Protein AF-0000000083175758 (afdb_homodimer)

Solvent-accessible surface area (backbone atoms only — not comparable to full-atom values): 21442 Å² total; per-residue (Å²): 134,81,56,46,30,36,34,34,58,62,64,52,28,46,59,34,32,46,31,41,41,52,43,58,52,41,53,30,12,26,69,44,33,45,52,34,29,75,72,72,74,39,58,76,78,53,22,78,34,24,34,52,71,44,63,42,37,30,21,86,46,72,63,68,42,59,26,91,70,62,53,28,36,43,39,76,37,21,67,89,67,51,71,89,44,42,25,38,37,31,32,16,46,52,66,75,46,57,76,55,66,51,66,69,57,45,54,49,50,61,57,44,60,76,60,30,66,32,41,35,19,10,13,41,12,27,50,40,41,41,70,62,57,72,33,64,76,31,56,31,18,28,23,71,92,44,44,72,57,43,48,68,76,43,60,57,30,48,74,45,100,41,35,48,30,78,43,88,44,36,37,17,7,4,14,31,47,27,22,32,28,43,48,54,58,67,44,61,87,52,42,38,73,70,39,50,52,49,31,30,58,59,29,56,51,72,49,40,49,75,86,65,46,76,100,132,82,57,45,29,35,34,33,57,63,65,52,28,46,58,35,33,46,30,40,40,51,43,58,54,40,54,32,12,28,69,45,33,45,54,31,29,76,73,69,75,40,58,75,77,52,25,78,34,23,33,51,71,43,63,40,37,30,22,86,45,72,61,68,42,58,27,90,70,62,53,28,35,43,39,76,35,22,67,87,67,51,72,89,44,43,24,39,39,31,33,16,47,52,66,74,47,55,75,56,66,50,64,70,57,46,55,48,51,61,56,45,60,77,62,29,64,33,41,35,20,10,13,40,11,27,50,40,41,40,70,61,57,73,34,64,76,30,57,33,19,28,21,71,90,45,45,74,58,42,46,68,76,42,60,58,29,49,74,47,99,43,36,48,30,78,43,87,44,36,36,17,6,4,15,32,47,27,23,32,30,43,47,55,57,67,45,61,87,51,43,39,72,68,40,50,50,50,30,30,58,59,29,55,52,75,47,39,49,74,84,64,47,76,102

Foldseek 3Di:
DAAAEEEEEDAQFDPLLPVLLVLLQVLQALVNQVVCVVVPNHDPVQSVQGGGHDYFYEEQDQDWHAYPVRDIDGGPYYLVGDDQHQEYEFGAHDPVCLVCPDPSNLVSCVVNVVRYQAYEYAANSVSNCQSSPNQQCHEWEHAPVCQVVSCVVRVSYRYDPWQWDDDGRYIYGYHSLSSSLSSVVVCVPVGDPVSVVSSCVVVVHFHADGVRHTD/DAAAEEEEEDAQFDPLLPVLLVLLQLLQALVNQVVCVVVPNHDPVQSVQGGGHDYFYEEQDQDWHAYPVRDTDGGPYYLVGDDQHQEYEFGAHDPVCLVCPDPSNLVSCVVNVVRYQAYEYAANSVSNCQSSVNQQCHEWEHAPVCQVVSCVVRVSYRYDPWQWDDDGRYIYGYHSLSSSLSSVVVCVPNGDPVSVVSSCVVVVHFHADRHRHTD

InterPro domains:
  IPR002818 DJ-1/PfpI [PF01965] (52-180)
  IPR029062 Class I glutamine amidotransferase-like [G3DSA:3.40.50.880] (1-214)
  IPR029062 Class I glutamine amidotransferase-like [SSF52317] (9-203)
  IPR052158 Isonitrile Hydratase and Quaternary Amine Regulator [PTHR43130] (3-202)

Structure (mmCIF, N/CA/C/O backbone):
data_AF-0000000083175758-model_v1
#
loop_
_entity.id
_entity.type
_entity.pdbx_description
1 polymer 'Class I glutamine amidotransferase-like protein'
#
loop_
_atom_site.group_PDB
_atom_site.id
_atom_site.type_symbol
_atom_site.label_atom_id
_atom_site.label_alt_id
_atom_site.label_comp_id
_atom_site.label_asym_id
_atom_site.label_entity_id
_atom_site.label_seq_id
_atom_site.pdbx_PDB_ins_code
_atom_site.Cartn_x
_atom_site.Cartn_y
_atom_site.Cartn_z
_atom_site.occupancy
_atom_site.B_iso_or_equiv
_atom_site.auth_seq_id
_atom_site.auth_comp_id
_atom_site.auth_asym_id
_atom_site.auth_atom_id
_atom_site.pdbx_PDB_model_num
ATOM 1 N N . MET A 1 1 ? 27.594 -3.064 -8.281 1 76.38 1 MET A N 1
ATOM 2 C CA . MET A 1 1 ? 26.656 -4.02 -8.852 1 76.38 1 MET A CA 1
ATOM 3 C C . MET A 1 1 ? 25.453 -3.303 -9.469 1 76.38 1 MET A C 1
ATOM 5 O O . MET A 1 1 ? 25.094 -2.205 -9.039 1 76.38 1 MET A O 1
ATOM 9 N N . ALA A 1 2 ? 24.875 -3.84 -10.562 1 93.19 2 ALA A N 1
ATOM 10 C CA . ALA A 1 2 ? 23.719 -3.246 -11.234 1 93.19 2 ALA A CA 1
ATOM 11 C C . ALA A 1 2 ? 22.484 -3.281 -10.344 1 93.19 2 ALA A C 1
ATOM 13 O O . ALA A 1 2 ? 22.328 -4.191 -9.523 1 93.19 2 ALA A O 1
ATOM 14 N N . PRO A 1 3 ? 21.625 -2.326 -10.375 1 96.88 3 PRO A N 1
ATOM 15 C CA . PRO A 1 3 ? 20.391 -2.324 -9.578 1 96.88 3 PRO A CA 1
ATOM 16 C C . PRO A 1 3 ? 19.516 -3.543 -9.844 1 96.88 3 PRO A C 1
ATOM 18 O O . PRO A 1 3 ? 19.453 -4.027 -10.977 1 96.88 3 PRO A O 1
ATOM 21 N N . PHE A 1 4 ? 18.953 -4.086 -8.789 1 98.12 4 PHE A N 1
ATOM 22 C CA . PHE A 1 4 ? 17.953 -5.137 -8.914 1 98.12 4 PHE A CA 1
ATOM 23 C C . PHE A 1 4 ? 16.734 -4.641 -9.688 1 98.12 4 PHE A C 1
ATOM 25 O O . PHE A 1 4 ? 16.078 -3.68 -9.273 1 98.12 4 PHE A O 1
ATOM 32 N N . GLN A 1 5 ? 16.406 -5.266 -10.828 1 98.56 5 GLN A N 1
ATOM 33 C CA . GLN A 1 5 ? 15.273 -4.887 -11.664 1 98.56 5 GLN A CA 1
ATOM 34 C C . GLN A 1 5 ? 14.023 -5.676 -11.289 1 98.56 5 GLN A C 1
ATOM 36 O O . GLN A 1 5 ? 13.914 -6.859 -11.617 1 98.56 5 GLN A O 1
ATOM 41 N N . LEU A 1 6 ? 13.109 -5.039 -10.602 1 98.75 6 LEU A N 1
ATOM 42 C CA . LEU A 1 6 ? 11.883 -5.711 -10.18 1 98.75 6 LEU A CA 1
ATOM 43 C C . LEU A 1 6 ? 10.711 -5.297 -11.055 1 98.75 6 LEU A C 1
ATOM 45 O O . LEU A 1 6 ? 10.375 -4.113 -11.133 1 98.75 6 LEU A O 1
ATOM 49 N N . GLY A 1 7 ? 10.133 -6.223 -11.734 1 98.81 7 GLY A N 1
ATOM 50 C CA . GLY A 1 7 ? 8.914 -5.98 -12.484 1 98.81 7 GLY A CA 1
ATOM 51 C C . GLY A 1 7 ? 7.656 -6.293 -11.688 1 98.81 7 GLY A C 1
ATOM 52 O O . GLY A 1 7 ? 7.562 -7.34 -11.047 1 98.81 7 GLY A O 1
ATOM 53 N N . ILE A 1 8 ? 6.738 -5.414 -11.703 1 98.94 8 ILE A N 1
ATOM 54 C CA . ILE A 1 8 ? 5.414 -5.59 -11.117 1 98.94 8 ILE A CA 1
ATOM 55 C C . ILE A 1 8 ? 4.371 -5.68 -12.227 1 98.94 8 ILE A C 1
ATOM 57 O O . ILE A 1 8 ? 4.191 -4.738 -13 1 98.94 8 ILE A O 1
ATOM 61 N N . VAL A 1 9 ? 3.701 -6.762 -12.289 1 98.94 9 VAL A N 1
ATOM 62 C CA . VAL A 1 9 ? 2.689 -6.949 -13.328 1 98.94 9 VAL A CA 1
ATOM 63 C C . VAL A 1 9 ? 1.372 -6.32 -12.883 1 98.94 9 VAL A C 1
ATOM 65 O O . VAL A 1 9 ? 0.877 -6.605 -11.789 1 98.94 9 VAL A O 1
ATOM 68 N N . LEU A 1 10 ? 0.827 -5.465 -13.812 1 98.88 10 LEU A N 1
ATOM 69 C CA . LEU A 1 10 ? -0.341 -4.68 -13.422 1 98.88 10 LEU A CA 1
ATOM 70 C C . LEU A 1 10 ? -1.622 -5.316 -13.953 1 98.88 10 LEU A C 1
ATOM 72 O O . LEU A 1 10 ? -1.721 -5.633 -15.141 1 98.88 10 LEU A O 1
ATOM 76 N N . TYR A 1 11 ? -2.559 -5.562 -13.117 1 98.81 11 TYR A N 1
ATOM 77 C CA . TYR A 1 11 ? -3.971 -5.887 -13.281 1 98.81 11 TYR A CA 1
ATOM 78 C C . TYR A 1 11 ? -4.762 -5.523 -12.023 1 98.81 11 TYR A C 1
ATOM 80 O O . TYR A 1 11 ? -4.227 -4.895 -11.109 1 98.81 11 TYR A O 1
ATOM 88 N N . ASP A 1 12 ? -5.996 -5.82 -11.914 1 98.06 12 ASP A N 1
ATOM 89 C CA . ASP A 1 12 ? -6.82 -5.406 -10.781 1 98.06 12 ASP A CA 1
ATOM 90 C C . ASP A 1 12 ? -6.504 -6.234 -9.539 1 98.06 12 ASP A C 1
ATOM 92 O O . ASP A 1 12 ? -7.312 -7.066 -9.117 1 98.06 12 ASP A O 1
ATOM 96 N N . PHE A 1 13 ? -5.285 -5.938 -8.953 1 98.31 13 PHE A N 1
ATOM 97 C CA . PHE A 1 13 ? -4.844 -6.574 -7.719 1 98.31 13 PHE A CA 1
ATOM 98 C C . PHE A 1 13 ? -5.207 -5.723 -6.508 1 98.31 13 PHE A C 1
ATOM 100 O O . PHE A 1 13 ? -5.664 -4.59 -6.652 1 98.31 13 PHE A O 1
ATOM 107 N N . GLN A 1 14 ? -5.156 -6.348 -5.344 1 97.12 14 GLN A N 1
ATOM 108 C CA . GLN A 1 14 ? -5.23 -5.582 -4.105 1 97.12 14 GLN A CA 1
ATOM 109 C C . GLN A 1 14 ? -4.02 -4.668 -3.949 1 97.12 14 GLN A C 1
ATOM 111 O O . GLN A 1 14 ? -2.879 -5.137 -3.947 1 97.12 14 GLN A O 1
ATOM 116 N N . LEU A 1 15 ? -4.215 -3.422 -3.801 1 98.44 15 LEU A N 1
ATOM 117 C CA . LEU A 1 15 ? -3.172 -2.406 -3.887 1 98.44 15 LEU A CA 1
ATOM 118 C C . LEU A 1 15 ? -2.055 -2.691 -2.887 1 98.44 15 LEU A C 1
ATOM 120 O O . LEU A 1 15 ? -0.874 -2.566 -3.217 1 98.44 15 LEU A O 1
ATOM 124 N N . LEU A 1 16 ? -2.412 -3.129 -1.717 1 98.25 16 LEU A N 1
ATOM 125 C CA . LEU A 1 16 ? -1.474 -3.357 -0.624 1 98.25 16 LEU A CA 1
ATOM 126 C C . LEU A 1 16 ? -0.497 -4.477 -0.972 1 98.25 16 LEU A C 1
ATOM 128 O O . LEU A 1 16 ? 0.639 -4.488 -0.491 1 98.25 16 LEU A O 1
ATOM 132 N N . ASP A 1 17 ? -0.905 -5.402 -1.85 1 98.62 17 ASP A N 1
ATOM 133 C CA . ASP A 1 17 ? -0.074 -6.531 -2.256 1 98.62 17 ASP A CA 1
ATOM 134 C C . ASP A 1 17 ? 1.194 -6.055 -2.959 1 98.62 17 ASP A C 1
ATOM 136 O O . ASP A 1 17 ? 2.191 -6.781 -3.014 1 98.62 17 ASP A O 1
ATOM 140 N N . VAL A 1 18 ? 1.136 -4.887 -3.521 1 98.75 18 VAL A N 1
ATOM 141 C CA . VAL A 1 18 ? 2.246 -4.32 -4.281 1 98.75 18 VAL A CA 1
ATOM 142 C C . VAL A 1 18 ? 2.869 -3.164 -3.502 1 98.75 18 VAL A C 1
ATOM 144 O O . VAL A 1 18 ? 4.09 -3.113 -3.322 1 98.75 18 VAL A O 1
ATOM 147 N N . ALA A 1 19 ? 2.029 -2.309 -2.934 1 98.56 19 ALA A N 1
ATOM 148 C CA . ALA A 1 19 ? 2.502 -1.114 -2.238 1 98.56 19 ALA A CA 1
ATOM 149 C C . ALA A 1 19 ? 3.346 -1.485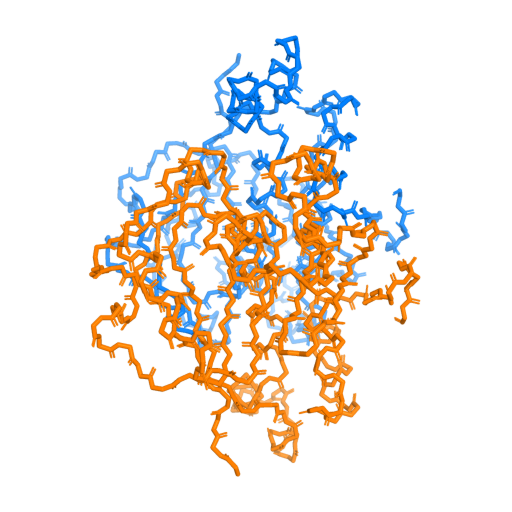 -1.022 1 98.56 19 ALA A C 1
ATOM 151 O O . ALA A 1 19 ? 4.344 -0.827 -0.728 1 98.56 19 ALA A O 1
ATOM 152 N N . GLY A 1 20 ? 2.9 -2.494 -0.263 1 98.19 20 GLY A N 1
ATOM 153 C CA . GLY A 1 20 ? 3.662 -2.953 0.888 1 98.19 20 GLY A CA 1
ATOM 154 C C . GLY A 1 20 ? 5.094 -3.314 0.548 1 98.19 20 GLY A C 1
ATOM 155 O O . GLY A 1 20 ? 6.031 -2.684 1.037 1 98.19 20 GLY A O 1
ATOM 156 N N . PRO A 1 21 ? 5.266 -4.262 -0.33 1 98.25 21 PRO A N 1
ATOM 157 C CA . PRO A 1 21 ? 6.602 -4.664 -0.773 1 98.25 21 PRO A CA 1
ATOM 158 C C . PRO A 1 21 ? 7.398 -3.508 -1.375 1 98.25 21 PRO A C 1
ATOM 160 O O . PRO A 1 21 ? 8.57 -3.324 -1.047 1 98.25 21 PRO A O 1
ATOM 163 N N . VAL A 1 22 ? 6.785 -2.699 -2.217 1 98 22 VAL A N 1
ATOM 164 C CA . VAL A 1 22 ? 7.473 -1.61 -2.902 1 98 22 VAL A CA 1
ATOM 165 C C . VAL A 1 22 ? 8.031 -0.625 -1.879 1 98 22 VAL A C 1
ATOM 167 O O . VAL A 1 22 ? 9.195 -0.221 -1.966 1 98 22 VAL A O 1
ATOM 170 N N . ASP A 1 23 ? 7.262 -0.289 -0.881 1 97.38 23 ASP A N 1
ATOM 171 C CA . ASP A 1 23 ? 7.715 0.726 0.064 1 97.38 23 ASP A CA 1
ATOM 172 C C . ASP A 1 23 ? 8.703 0.137 1.07 1 97.38 23 ASP A C 1
ATOM 174 O O . ASP A 1 23 ? 9.602 0.834 1.548 1 97.38 23 ASP A O 1
ATOM 178 N N . LEU A 1 24 ? 8.492 -1.146 1.382 1 97.31 24 LEU A N 1
ATOM 179 C CA . LEU A 1 24 ? 9.523 -1.801 2.188 1 97.31 24 LEU A CA 1
ATOM 180 C C . LEU A 1 24 ? 10.867 -1.771 1.479 1 97.31 24 LEU A C 1
ATOM 182 O O . LEU A 1 24 ? 11.898 -1.472 2.098 1 97.31 24 LEU A O 1
ATOM 186 N N . LEU A 1 25 ? 10.875 -2.031 0.192 1 97.88 25 LEU A N 1
ATOM 187 C CA . LEU A 1 25 ? 12.086 -2.061 -0.62 1 97.88 25 LEU A CA 1
ATOM 188 C C . LEU A 1 25 ? 12.664 -0.659 -0.778 1 97.88 25 LEU A C 1
ATOM 190 O O . LEU A 1 25 ? 13.875 -0.46 -0.609 1 97.88 25 LEU A O 1
ATOM 194 N N . ILE A 1 26 ? 11.828 0.273 -1.017 1 96.69 26 ILE A N 1
ATOM 195 C CA . ILE A 1 26 ? 12.297 1.626 -1.287 1 96.69 26 ILE A CA 1
ATOM 196 C C . ILE A 1 26 ? 12.828 2.256 0 1 96.69 26 ILE A C 1
ATOM 198 O O . ILE A 1 26 ? 13.789 3.029 -0.027 1 96.69 26 ILE A O 1
ATOM 202 N N . SER A 1 27 ? 12.227 1.998 1.182 1 95.19 27 SER A N 1
ATOM 203 C CA . SER A 1 27 ? 12.602 2.607 2.455 1 95.19 27 SER A CA 1
ATOM 204 C C . SER A 1 27 ? 14.055 2.307 2.807 1 95.19 27 SER A C 1
ATOM 206 O O . SER A 1 27 ? 14.711 3.1 3.486 1 95.19 27 SER A O 1
ATOM 208 N N . GLY A 1 28 ? 14.648 1.258 2.342 1 95.31 28 GLY A N 1
ATOM 209 C CA . GLY A 1 28 ? 16.047 0.897 2.57 1 95.31 28 GLY A CA 1
ATOM 210 C C . GLY A 1 28 ? 16.859 0.873 1.299 1 95.31 28 GLY A C 1
ATOM 211 O O . GLY A 1 28 ? 17.875 0.164 1.22 1 95.31 28 GLY A O 1
ATOM 212 N N . SER A 1 29 ? 16.406 1.605 0.326 1 97.38 29 SER A N 1
ATOM 213 C CA . SER A 1 29 ? 17.094 1.627 -0.963 1 97.38 29 SER A CA 1
ATOM 214 C C . SER A 1 29 ? 18.094 2.764 -1.033 1 97.38 29 SER A C 1
ATOM 216 O O . SER A 1 29 ? 18.031 3.717 -0.253 1 97.38 29 SER A O 1
ATOM 218 N N . LYS A 1 30 ? 19 2.66 -1.965 1 96.69 30 LYS A N 1
ATOM 219 C CA . LYS A 1 30 ? 19.938 3.746 -2.23 1 96.69 30 LYS A CA 1
ATOM 220 C C . LYS A 1 30 ? 19.203 5.02 -2.65 1 96.69 30 LYS A C 1
ATOM 222 O O . LYS A 1 30 ? 19.609 6.121 -2.273 1 96.69 30 LYS A O 1
ATOM 227 N N . THR A 1 31 ? 18.141 4.848 -3.371 1 95.38 31 THR A N 1
ATOM 228 C CA . THR A 1 31 ? 17.359 5.988 -3.832 1 95.38 31 THR A CA 1
ATOM 229 C C . THR A 1 31 ? 16.812 6.777 -2.65 1 95.38 31 THR A C 1
ATOM 231 O O . THR A 1 31 ? 17 7.996 -2.564 1 95.38 31 THR A O 1
ATOM 234 N N . MET A 1 32 ? 16.172 6.117 -1.737 1 95.19 32 MET A N 1
ATOM 235 C CA . MET A 1 32 ? 15.609 6.781 -0.567 1 95.19 32 MET A CA 1
ATOM 236 C C . MET A 1 32 ? 16.703 7.391 0.298 1 95.19 32 MET A C 1
ATOM 238 O O . MET A 1 32 ? 16.609 8.555 0.703 1 95.19 32 MET A O 1
ATOM 242 N N . LEU A 1 33 ? 17.766 6.668 0.536 1 95.88 33 LEU A N 1
ATOM 243 C CA . LEU A 1 33 ? 18.844 7.121 1.403 1 95.88 33 LEU A CA 1
ATOM 244 C C . LEU A 1 33 ? 19.562 8.32 0.793 1 95.88 33 LEU A C 1
ATOM 246 O O . LEU A 1 33 ? 20.016 9.211 1.516 1 95.88 33 LEU A O 1
ATOM 250 N N . ASN A 1 34 ? 19.672 8.305 -0.51 1 95.69 34 ASN A N 1
ATOM 251 C CA . ASN A 1 34 ? 20.25 9.461 -1.191 1 95.69 34 ASN A CA 1
ATOM 252 C C . ASN A 1 34 ? 19.391 10.711 -0.989 1 95.69 34 ASN A C 1
ATOM 254 O O . ASN A 1 34 ? 19.938 11.805 -0.77 1 95.69 34 ASN A O 1
ATOM 258 N N . HIS A 1 35 ? 18.109 10.562 -1.089 1 93.88 35 HIS A N 1
ATOM 259 C CA . HIS A 1 35 ? 17.203 11.68 -0.845 1 93.88 35 HIS A CA 1
ATOM 260 C C . HIS A 1 35 ? 17.297 12.172 0.597 1 93.88 35 HIS A C 1
ATOM 262 O O . HIS A 1 35 ? 17.391 13.375 0.848 1 93.88 35 HIS A O 1
ATOM 268 N N . MET A 1 36 ? 17.328 11.258 1.512 1 92.38 36 MET A N 1
ATOM 269 C CA . MET A 1 36 ? 17.453 11.594 2.928 1 92.38 36 MET A CA 1
ATOM 270 C C . MET A 1 36 ? 18.781 12.297 3.207 1 92.38 36 MET A C 1
ATOM 272 O O . MET A 1 36 ? 18.844 13.219 4.016 1 92.38 36 MET A O 1
ATOM 276 N N . ASN A 1 37 ? 19.797 11.75 2.559 1 94.62 37 ASN A N 1
ATOM 277 C CA . ASN A 1 37 ? 21.109 12.352 2.709 1 94.62 37 ASN A CA 1
ATOM 278 C C . ASN A 1 37 ? 21.141 13.789 2.197 1 94.62 37 ASN A C 1
ATOM 280 O O . ASN A 1 37 ? 21.609 14.695 2.889 1 94.62 37 ASN A O 1
ATOM 284 N N . ARG A 1 38 ? 20.578 13.992 1.052 1 93.56 38 ARG A N 1
ATOM 285 C CA . ARG A 1 38 ? 20.5 15.328 0.458 1 93.56 38 ARG A CA 1
ATOM 286 C C . ARG A 1 38 ? 19.766 16.297 1.368 1 93.56 38 ARG A C 1
ATOM 288 O O . ARG A 1 38 ? 20.109 17.469 1.447 1 93.56 38 ARG A O 1
ATOM 295 N N . ASP A 1 39 ? 18.781 15.766 2.09 1 90.88 39 ASP A N 1
ATOM 296 C CA . ASP A 1 39 ? 17.938 16.594 2.941 1 90.88 39 ASP A CA 1
ATOM 297 C C . ASP A 1 39 ? 18.5 16.672 4.359 1 90.88 39 ASP A C 1
ATOM 299 O O . ASP A 1 39 ? 17.922 17.344 5.223 1 90.88 39 ASP A O 1
ATOM 303 N N . GLY A 1 40 ? 19.609 16.031 4.625 1 90.19 40 GLY A N 1
ATOM 304 C CA . GLY A 1 40 ? 20.312 16.141 5.891 1 90.19 40 GLY A CA 1
ATOM 305 C C . GLY A 1 40 ? 19.844 15.148 6.934 1 90.19 40 GLY A C 1
ATOM 306 O O . GLY A 1 40 ? 20.109 15.312 8.125 1 90.19 40 GLY A O 1
ATOM 307 N N . PHE A 1 41 ? 19.156 14.023 6.48 1 88.5 41 PHE A N 1
ATOM 308 C CA . PHE A 1 41 ? 18.562 13.109 7.441 1 88.5 41 PHE A CA 1
ATOM 309 C C . PHE A 1 41 ? 19.25 11.758 7.414 1 88.5 41 PHE A C 1
ATOM 311 O O . PHE A 1 41 ? 18.875 10.836 8.141 1 88.5 41 PHE A O 1
ATOM 318 N N . ALA A 1 42 ? 20.266 11.555 6.578 1 89.81 42 ALA A N 1
ATOM 319 C CA . ALA A 1 42 ? 21.062 10.328 6.512 1 89.81 42 ALA A CA 1
ATOM 320 C C . ALA A 1 42 ? 22.531 10.633 6.277 1 89.81 42 ALA A C 1
ATOM 322 O O . ALA A 1 42 ? 22.875 11.531 5.496 1 89.81 42 ALA A O 1
ATOM 323 N N . ALA A 1 43 ? 23.453 9.844 6.855 1 92.81 43 ALA A N 1
ATOM 324 C CA . ALA A 1 43 ? 24.891 10.008 6.68 1 92.81 43 ALA A CA 1
ATOM 325 C C . ALA A 1 43 ? 25.344 9.516 5.309 1 92.81 43 ALA A C 1
ATOM 327 O O . ALA A 1 43 ? 24.703 8.633 4.723 1 92.81 43 ALA A O 1
ATOM 328 N N . ASP A 1 44 ? 26.344 10.086 4.863 1 92.06 44 ASP A N 1
ATOM 329 C CA . ASP A 1 44 ? 26.875 9.766 3.543 1 92.06 44 ASP A CA 1
ATOM 330 C C . ASP A 1 44 ? 27.156 8.266 3.416 1 92.06 44 ASP A C 1
ATOM 332 O O . ASP A 1 44 ? 26.844 7.66 2.389 1 92.06 44 ASP A O 1
ATOM 336 N N . ASP A 1 45 ? 27.688 7.754 4.406 1 92.44 45 ASP A N 1
ATOM 337 C CA . ASP A 1 45 ? 28.156 6.371 4.328 1 92.44 45 ASP A CA 1
ATOM 338 C C . ASP A 1 45 ? 26.969 5.395 4.367 1 92.44 45 ASP A C 1
ATOM 340 O O . ASP A 1 45 ? 27.125 4.219 4.039 1 92.44 45 ASP A O 1
ATOM 344 N N . LEU A 1 46 ? 25.828 5.934 4.746 1 94.19 46 LEU A N 1
ATOM 345 C CA . LEU A 1 46 ? 24.641 5.074 4.852 1 94.19 46 LEU A CA 1
ATOM 346 C C . LEU A 1 46 ? 24.062 4.777 3.473 1 94.19 46 LEU A C 1
ATOM 348 O O . LEU A 1 46 ? 23.484 3.715 3.26 1 94.19 46 LEU A O 1
ATOM 352 N N . VAL A 1 47 ? 24.25 5.676 2.553 1 93.62 47 VAL A N 1
ATOM 353 C CA . VAL A 1 47 ? 23.609 5.609 1.24 1 93.62 47 VAL A CA 1
ATOM 354 C C . VAL A 1 47 ? 24.047 4.336 0.52 1 93.62 47 VAL A C 1
ATOM 356 O O . VAL A 1 47 ? 23.203 3.613 -0.031 1 93.62 47 VAL A O 1
ATOM 359 N N . ASP A 1 48 ? 25.297 3.99 0.633 1 94.31 48 ASP A N 1
ATOM 360 C CA . ASP A 1 48 ? 25.828 2.85 -0.105 1 94.31 48 ASP A CA 1
ATOM 361 C C . ASP A 1 48 ? 25.484 1.535 0.592 1 94.31 48 ASP A C 1
ATOM 363 O O . ASP A 1 48 ? 25.734 0.456 0.057 1 94.31 48 ASP A O 1
ATOM 367 N N . GLN A 1 49 ? 24.844 1.672 1.702 1 96.44 49 GLN A N 1
ATOM 368 C CA . GLN A 1 49 ? 24.531 0.482 2.486 1 96.44 49 GLN A CA 1
ATOM 369 C C . GLN A 1 49 ? 23.109 0.007 2.225 1 96.44 49 GLN A C 1
ATOM 371 O O . GLN A 1 49 ? 22.672 -1 2.785 1 96.44 49 GLN A O 1
ATOM 376 N N . GLY A 1 50 ? 22.406 0.713 1.352 1 96.94 50 GLY A N 1
ATOM 377 C CA . GLY A 1 50 ? 21.062 0.32 0.955 1 96.94 50 GLY A CA 1
ATOM 378 C C . GLY A 1 50 ? 21.047 -0.553 -0.285 1 96.94 50 GLY A C 1
ATOM 379 O O . GLY A 1 50 ? 22.062 -0.695 -0.971 1 96.94 50 GLY A O 1
ATOM 380 N N . ILE A 1 51 ? 19.938 -1.127 -0.531 1 97.31 51 ILE A N 1
ATOM 381 C CA . ILE A 1 51 ? 19.766 -1.933 -1.736 1 97.31 51 ILE A CA 1
ATOM 382 C C . ILE A 1 51 ? 19.594 -1.021 -2.947 1 97.31 51 ILE A C 1
ATOM 384 O O . ILE A 1 51 ? 18.953 0.034 -2.848 1 97.31 51 ILE A O 1
ATOM 388 N N . ASP A 1 52 ? 20.172 -1.361 -4.043 1 97.56 52 ASP A N 1
ATOM 389 C CA . ASP A 1 52 ? 19.969 -0.674 -5.316 1 97.56 52 ASP A CA 1
ATOM 390 C C . ASP A 1 52 ? 18.906 -1.365 -6.156 1 97.56 52 ASP A C 1
ATOM 392 O O . ASP A 1 52 ? 19.094 -2.5 -6.602 1 97.56 52 ASP A O 1
ATOM 396 N N . ILE A 1 53 ? 17.75 -0.636 -6.379 1 97.94 53 ILE A N 1
ATOM 397 C CA . ILE A 1 53 ? 16.609 -1.315 -6.988 1 97.94 53 ILE A CA 1
ATOM 398 C C . ILE A 1 53 ? 15.883 -0.359 -7.93 1 97.94 53 ILE A C 1
ATOM 400 O O . ILE A 1 53 ? 15.727 0.825 -7.621 1 97.94 53 ILE A O 1
ATOM 404 N N . ASN A 1 54 ? 15.445 -0.873 -9.07 1 98.06 54 ASN A N 1
ATOM 405 C CA . ASN A 1 54 ? 14.539 -0.214 -10 1 98.06 54 ASN A CA 1
ATOM 406 C C . ASN A 1 54 ? 13.227 -0.981 -10.133 1 98.06 54 ASN A C 1
ATOM 408 O O . ASN A 1 54 ? 13.219 -2.213 -10.164 1 98.06 54 ASN A O 1
ATOM 412 N N . PHE A 1 55 ? 12.211 -0.236 -10.227 1 98.62 55 PHE A N 1
ATOM 413 C CA . PHE A 1 55 ? 10.891 -0.832 -10.375 1 98.62 55 PHE A CA 1
ATOM 414 C C . PHE A 1 55 ? 10.352 -0.618 -11.789 1 98.62 55 PHE A C 1
ATOM 416 O O . PHE A 1 55 ? 10.539 0.453 -12.367 1 98.62 55 PHE A O 1
ATOM 423 N N . HIS A 1 56 ? 9.727 -1.595 -12.312 1 98.81 56 HIS A N 1
ATOM 424 C CA . HIS A 1 56 ? 9.023 -1.535 -13.586 1 98.81 56 HIS A CA 1
ATOM 425 C C . HIS A 1 56 ? 7.57 -1.975 -13.438 1 98.81 56 HIS A C 1
ATOM 427 O O . HIS A 1 56 ? 7.301 -3.09 -12.984 1 98.81 56 HIS A O 1
ATOM 433 N N . TYR A 1 57 ? 6.672 -1.138 -13.742 1 98.88 57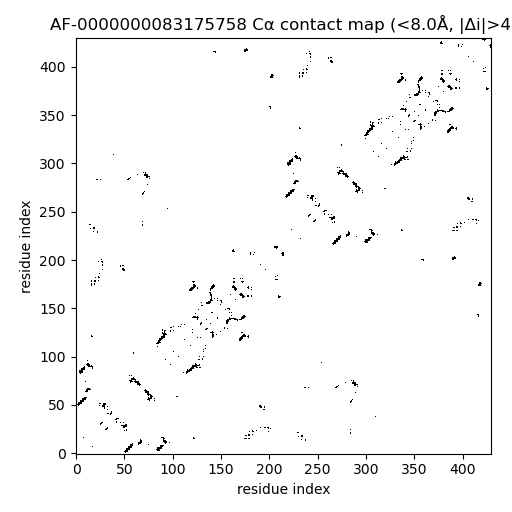 TYR A N 1
ATOM 434 C CA . TYR A 1 57 ? 5.242 -1.426 -13.695 1 98.88 57 TYR A CA 1
ATOM 435 C C . TYR A 1 57 ? 4.715 -1.795 -15.078 1 98.88 57 TYR A C 1
ATOM 437 O O . TYR A 1 57 ? 4.625 -0.94 -15.961 1 98.88 57 TYR A O 1
ATOM 445 N N . ILE A 1 58 ? 4.301 -3.016 -15.211 1 98.94 58 ILE A N 1
ATOM 446 C CA . ILE A 1 58 ? 4.242 -3.621 -16.531 1 98.94 58 ILE A CA 1
ATOM 447 C C . ILE A 1 58 ? 2.803 -4.023 -16.859 1 98.94 58 ILE A C 1
ATOM 449 O O . ILE A 1 58 ? 2.133 -4.656 -16.047 1 98.94 58 ILE A O 1
ATOM 453 N N . ALA A 1 59 ? 2.309 -3.689 -18 1 98.88 59 ALA A N 1
ATOM 454 C CA . ALA A 1 59 ? 0.984 -4.055 -18.484 1 98.88 59 ALA A CA 1
ATOM 455 C C . ALA A 1 59 ? 1.021 -4.359 -19.984 1 98.88 59 ALA A C 1
ATOM 457 O O . ALA A 1 59 ? 2.049 -4.172 -20.641 1 98.88 59 ALA A O 1
ATOM 458 N N . PRO A 1 60 ? -0.046 -5.043 -20.516 1 98.69 60 PRO A N 1
ATOM 459 C CA . PRO A 1 60 ? -0.027 -5.34 -21.953 1 98.69 60 PRO A CA 1
ATOM 460 C C . PRO A 1 60 ? 0.151 -4.09 -22.812 1 98.69 60 PRO A C 1
ATOM 462 O O . PRO A 1 60 ? 0.803 -4.145 -23.859 1 98.69 60 PRO A O 1
ATOM 465 N N . THR A 1 61 ? -0.454 -2.992 -22.391 1 98.5 61 THR A N 1
ATOM 466 C CA . THR A 1 61 ? -0.357 -1.691 -23.047 1 98.5 61 THR A CA 1
ATOM 467 C C . THR A 1 61 ? -0.066 -0.595 -22.016 1 98.5 61 THR A C 1
ATOM 469 O O . THR A 1 61 ? 0.047 -0.867 -20.828 1 98.5 61 THR A O 1
ATOM 472 N N . MET A 1 62 ? 0.017 0.628 -22.531 1 98.31 62 MET A N 1
ATOM 473 C CA . MET A 1 62 ? 0.28 1.761 -21.656 1 98.31 62 MET A CA 1
ATOM 474 C C . MET A 1 62 ? -1.021 2.346 -21.125 1 98.31 62 MET A C 1
ATOM 476 O O . MET A 1 62 ? -1.015 3.389 -20.469 1 98.31 62 MET A O 1
ATOM 480 N N . ASP A 1 63 ? -2.164 1.649 -21.391 1 98.06 63 ASP A N 1
ATOM 481 C CA . ASP A 1 63 ? -3.438 2.098 -20.844 1 98.06 63 ASP A CA 1
ATOM 482 C C . ASP A 1 63 ? -3.441 2.004 -19.328 1 98.06 63 ASP A C 1
ATOM 484 O O . ASP A 1 63 ? -2.873 1.072 -18.75 1 98.06 63 ASP A O 1
ATOM 488 N N . THR A 1 64 ? -4.105 2.918 -18.672 1 98 64 THR A N 1
ATOM 489 C CA . THR A 1 64 ? -4.215 2.924 -17.219 1 98 64 THR A CA 1
ATOM 490 C C . THR A 1 64 ? -4.887 1.646 -16.719 1 98 64 THR A C 1
ATOM 492 O O . THR A 1 64 ? -5.824 1.149 -17.344 1 98 64 THR A O 1
ATOM 495 N N . VAL A 1 65 ? -4.406 1.139 -15.609 1 98.5 65 VAL A N 1
ATOM 496 C CA . VAL A 1 65 ? -4.992 -0.025 -14.953 1 98.5 65 VAL A CA 1
ATOM 497 C C . VAL A 1 65 ? -5.777 0.419 -13.719 1 98.5 65 VAL A C 1
ATOM 499 O O . VAL A 1 65 ? -5.242 1.104 -12.844 1 98.5 65 VAL A O 1
ATOM 502 N N . SER A 1 66 ? -7.051 0.019 -13.656 1 97.88 66 SER A N 1
ATOM 503 C CA . SER A 1 66 ? -7.926 0.417 -12.555 1 97.88 66 SER A CA 1
ATOM 504 C C . SER A 1 66 ? -8.062 -0.699 -11.523 1 97.88 66 SER A C 1
ATOM 506 O O . SER A 1 66 ? -8.281 -1.858 -11.883 1 97.88 66 SER A O 1
ATOM 508 N N . LEU A 1 67 ? -7.934 -0.332 -10.273 1 97.69 67 LEU A N 1
ATOM 509 C CA . LEU A 1 67 ? -8.18 -1.263 -9.18 1 97.69 67 LEU A CA 1
ATOM 510 C C . LEU A 1 67 ? -9.594 -1.087 -8.625 1 97.69 67 LEU A C 1
ATOM 512 O O . LEU A 1 67 ? -10.281 -0.123 -8.961 1 97.69 67 LEU A O 1
ATOM 516 N N . MET A 1 68 ? -10.008 -1.984 -7.785 1 93.81 68 MET A N 1
ATOM 517 C CA . MET A 1 68 ? -11.367 -2.01 -7.242 1 93.81 68 MET A CA 1
ATOM 518 C C . MET A 1 68 ? -11.68 -0.714 -6.504 1 93.81 68 MET A C 1
ATOM 520 O O . MET A 1 68 ? -12.805 -0.215 -6.57 1 93.81 68 MET A O 1
ATOM 524 N N . SER A 1 69 ? -10.695 -0.111 -5.809 1 93.31 69 SER A N 1
ATOM 525 C CA . SER A 1 69 ? -10.891 1.1 -5.02 1 93.31 69 SER A CA 1
ATOM 526 C C . SER A 1 69 ? -11.023 2.328 -5.914 1 93.31 69 SER A C 1
ATOM 528 O O . SER A 1 69 ? -11.258 3.436 -5.426 1 93.31 69 SER A O 1
ATOM 530 N N . GLY A 1 70 ? -10.859 2.168 -7.227 1 96.88 70 GLY A N 1
ATOM 531 C CA . GLY A 1 70 ? -10.805 3.301 -8.133 1 96.88 70 GLY A CA 1
ATOM 532 C C . GLY A 1 70 ? -9.406 3.842 -8.336 1 96.88 70 GLY A C 1
ATOM 533 O O . GLY A 1 70 ? -9.195 4.77 -9.117 1 96.88 70 GLY A O 1
ATOM 534 N N . PHE A 1 71 ? -8.469 3.256 -7.641 1 97.88 71 PHE A N 1
ATOM 535 C CA . PHE A 1 71 ? -7.066 3.617 -7.816 1 97.88 71 PHE A CA 1
ATOM 536 C C . PHE A 1 71 ? -6.59 3.268 -9.219 1 97.88 71 PHE A C 1
ATOM 538 O O . PHE A 1 71 ? -6.754 2.133 -9.672 1 97.88 71 PHE A O 1
ATOM 545 N N . LYS A 1 72 ? -6.039 4.227 -9.938 1 98.56 72 LYS A N 1
ATOM 546 C CA . LYS A 1 72 ? -5.625 4.023 -11.32 1 98.56 72 LYS A CA 1
ATOM 547 C C . LYS A 1 72 ? -4.113 4.168 -11.469 1 98.56 72 LYS A C 1
ATOM 549 O O . LYS A 1 72 ? -3.535 5.172 -11.047 1 98.56 72 LYS A O 1
ATOM 554 N N . ILE A 1 73 ? -3.533 3.201 -12.141 1 98.75 73 ILE A N 1
ATOM 555 C CA . ILE A 1 73 ? -2.08 3.109 -12.25 1 98.75 73 ILE A CA 1
ATOM 556 C C . ILE A 1 73 ? -1.661 3.27 -13.711 1 98.75 73 ILE A C 1
ATOM 558 O O . ILE A 1 73 ? -2.201 2.602 -14.594 1 98.75 73 ILE A O 1
ATOM 562 N N . GLN A 1 74 ? -0.756 4.137 -13.938 1 98.69 74 GLN A N 1
ATOM 563 C CA . GLN A 1 74 ? -0.15 4.258 -15.258 1 98.69 74 GLN A CA 1
ATOM 564 C C . GLN A 1 74 ? 1.084 3.371 -15.383 1 98.69 74 GLN A C 1
ATOM 566 O O . GLN A 1 74 ? 2.053 3.537 -14.641 1 98.69 74 GLN A O 1
ATOM 571 N N . PRO A 1 75 ? 1.043 2.389 -16.344 1 98.75 75 PRO A N 1
ATOM 572 C CA . PRO A 1 75 ? 2.227 1.548 -16.531 1 98.75 75 PRO A CA 1
ATOM 573 C C . PRO A 1 75 ? 3.459 2.35 -16.953 1 98.75 75 PRO A C 1
ATOM 575 O O . PRO A 1 75 ? 3.332 3.439 -17.516 1 98.75 75 PRO A O 1
ATOM 578 N N . THR A 1 76 ? 4.66 1.823 -16.656 1 98.62 76 THR A N 1
ATOM 579 C CA . THR A 1 76 ? 5.895 2.469 -17.094 1 98.62 76 THR A CA 1
ATOM 580 C C . THR A 1 76 ? 6.469 1.779 -18.328 1 98.62 76 THR A C 1
ATOM 582 O O . THR A 1 76 ? 7.355 2.322 -18.984 1 98.62 76 THR A O 1
ATOM 585 N N . THR A 1 77 ? 6.043 0.593 -18.578 1 98.75 77 THR A N 1
ATOM 586 C CA . THR A 1 77 ? 6.449 -0.172 -19.75 1 98.75 77 THR A CA 1
ATOM 587 C C . THR A 1 77 ? 5.398 -1.218 -20.094 1 98.75 77 THR A C 1
ATOM 589 O O . THR A 1 77 ? 4.375 -1.333 -19.422 1 98.75 77 THR A O 1
ATOM 592 N N . THR A 1 78 ? 5.559 -1.906 -21.188 1 98.88 78 THR A N 1
ATOM 593 C CA . THR A 1 78 ? 4.609 -2.904 -21.672 1 98.88 78 THR A CA 1
ATOM 594 C C . THR A 1 78 ? 5.262 -4.285 -21.734 1 98.88 78 THR A C 1
ATOM 596 O O . THR A 1 78 ? 6.469 -4.414 -21.531 1 98.88 78 THR A O 1
ATOM 599 N N . PHE A 1 79 ? 4.438 -5.309 -22 1 98.69 79 PHE A N 1
ATOM 600 C CA . PHE A 1 79 ? 4.961 -6.66 -22.172 1 98.69 79 PHE A CA 1
ATOM 601 C C . PHE A 1 79 ? 5.988 -6.703 -23.297 1 98.69 79 PHE A C 1
ATOM 603 O O . PHE A 1 79 ? 7 -7.402 -23.188 1 98.69 79 PHE A O 1
ATOM 610 N N . ALA A 1 80 ? 5.781 -5.953 -24.328 1 98.31 80 ALA A N 1
ATOM 611 C CA . ALA A 1 80 ? 6.629 -5.961 -25.531 1 98.31 80 ALA A CA 1
ATOM 612 C C . ALA A 1 80 ? 7.941 -5.227 -25.266 1 98.31 80 ALA A C 1
ATOM 614 O O . ALA A 1 80 ? 8.984 -5.598 -25.812 1 98.31 80 ALA A O 1
ATOM 615 N N . GLU A 1 81 ? 7.945 -4.219 -24.406 1 98.5 81 GLU A N 1
ATOM 616 C CA . GLU A 1 81 ? 9.094 -3.332 -24.25 1 98.5 81 GLU A CA 1
ATOM 617 C C . GLU A 1 81 ? 9.773 -3.551 -22.891 1 98.5 81 GLU A C 1
ATOM 619 O O . GLU A 1 81 ? 10.695 -2.816 -22.531 1 98.5 81 GLU A O 1
ATOM 624 N N . CYS A 1 82 ? 9.297 -4.492 -22.188 1 98.06 82 CYS A N 1
ATOM 625 C CA . CYS A 1 82 ? 9.781 -4.773 -20.844 1 98.06 82 CYS A CA 1
ATOM 626 C C . CYS A 1 82 ? 11.281 -5.074 -20.859 1 98.06 82 CYS A C 1
ATOM 628 O O . CYS A 1 82 ? 11.742 -5.906 -21.641 1 98.06 82 CYS A O 1
ATOM 630 N N . PRO A 1 83 ? 12.078 -4.41 -20.047 1 97.94 83 PRO A N 1
ATOM 631 C CA . PRO A 1 83 ? 13.5 -4.746 -19.953 1 97.94 83 PRO A CA 1
ATOM 632 C C . PRO A 1 83 ? 13.75 -6.098 -19.297 1 97.94 83 PRO A C 1
ATOM 634 O O . PRO A 1 83 ? 12.805 -6.766 -18.875 1 97.94 83 PRO A O 1
ATOM 637 N N . LYS A 1 84 ? 15.062 -6.484 -19.328 1 98 84 LYS A N 1
ATOM 638 C CA . LYS A 1 84 ? 15.414 -7.668 -18.547 1 98 84 LYS A CA 1
ATOM 639 C C . LYS A 1 84 ? 15.164 -7.453 -17.062 1 98 84 LYS A C 1
ATOM 641 O O . LYS A 1 84 ? 15.469 -6.391 -16.516 1 98 84 LYS A O 1
ATOM 646 N N . LEU A 1 85 ? 14.586 -8.422 -16.438 1 98.62 85 LEU A N 1
ATOM 647 C CA . LEU A 1 85 ? 14.227 -8.336 -15.031 1 98.62 85 LEU A CA 1
ATOM 648 C C . LEU A 1 85 ? 15.039 -9.336 -14.211 1 98.62 85 LEU A C 1
ATOM 650 O O . LEU A 1 85 ? 15.477 -10.367 -14.727 1 98.62 85 LEU A O 1
ATOM 654 N N . ASP A 1 86 ? 15.242 -8.938 -12.938 1 98.69 86 ASP A N 1
ATOM 655 C CA . ASP A 1 86 ? 15.828 -9.859 -11.977 1 98.69 86 ASP A CA 1
ATOM 656 C C . ASP A 1 86 ? 14.742 -10.578 -11.172 1 98.69 86 ASP A C 1
ATOM 658 O O . ASP A 1 86 ? 14.938 -11.703 -10.719 1 98.69 86 ASP A O 1
ATOM 662 N N . GLY A 1 87 ? 13.617 -9.938 -10.984 1 98.75 87 GLY A N 1
ATOM 663 C CA . GLY A 1 87 ? 12.477 -10.492 -10.273 1 98.75 87 GLY A CA 1
ATOM 664 C C . GLY A 1 87 ? 11.141 -9.961 -10.781 1 98.75 87 GLY A C 1
ATOM 665 O O . GLY A 1 87 ? 11.094 -8.914 -11.43 1 98.75 87 GLY A O 1
ATOM 666 N N . ILE A 1 88 ? 10.078 -10.656 -10.508 1 98.81 88 ILE A N 1
ATOM 667 C CA . ILE A 1 88 ? 8.719 -10.25 -10.828 1 98.81 88 ILE A CA 1
ATOM 668 C C . ILE A 1 88 ? 7.82 -10.43 -9.609 1 98.81 88 ILE A C 1
ATOM 670 O O . ILE A 1 88 ? 8.031 -11.344 -8.805 1 98.81 88 ILE A O 1
ATOM 674 N N . LEU A 1 89 ? 6.918 -9.547 -9.43 1 98.94 89 LEU A N 1
ATOM 675 C CA . LEU A 1 89 ? 5.922 -9.625 -8.367 1 98.94 89 LEU A CA 1
ATOM 676 C C . LEU A 1 89 ? 4.512 -9.633 -8.945 1 98.94 89 LEU A C 1
ATOM 678 O O . LEU A 1 89 ? 4.156 -8.773 -9.758 1 98.94 89 LEU A O 1
ATOM 682 N N . LEU A 1 90 ? 3.75 -10.633 -8.539 1 98.94 90 LEU A N 1
ATOM 683 C CA . LEU A 1 90 ? 2.322 -10.695 -8.82 1 98.94 90 LEU A CA 1
ATOM 684 C C . LEU A 1 90 ? 1.502 -10.391 -7.574 1 98.94 90 LEU A C 1
ATOM 686 O O . LEU A 1 90 ? 1.56 -11.125 -6.59 1 98.94 90 LEU A O 1
ATOM 690 N N . GLY A 1 91 ? 0.703 -9.281 -7.605 1 98.88 91 GLY A N 1
ATOM 691 C CA . GLY A 1 91 ? -0.292 -9.039 -6.574 1 98.88 91 GLY A CA 1
ATOM 692 C C . GLY A 1 91 ? -1.555 -9.859 -6.754 1 98.88 91 GLY A C 1
ATOM 693 O O . GLY A 1 91 ? -1.73 -10.516 -7.785 1 98.88 91 GLY A O 1
ATOM 694 N N . GLY A 1 92 ? -2.432 -9.828 -5.789 1 98.69 92 GLY A N 1
ATOM 695 C CA . GLY A 1 92 ? -3.584 -10.719 -5.805 1 98.69 92 GLY A CA 1
ATOM 696 C C . GLY A 1 92 ? -4.84 -10.055 -6.336 1 98.69 92 GLY A C 1
ATOM 697 O O . GLY A 1 92 ? -5.312 -9.07 -5.77 1 98.69 92 GLY A O 1
ATOM 698 N N . PRO A 1 93 ? -5.371 -10.578 -7.461 1 98.12 93 PRO A N 1
ATOM 699 C CA . PRO A 1 93 ? -6.652 -10.102 -7.992 1 98.12 93 PRO A CA 1
ATOM 700 C C . PRO A 1 93 ? -7.844 -10.891 -7.453 1 98.12 93 PRO A C 1
ATOM 702 O O . PRO A 1 93 ? -7.688 -11.703 -6.539 1 98.12 93 PRO A O 1
ATOM 705 N N . GLY A 1 94 ? -9.055 -10.578 -7.977 1 96.44 94 GLY A N 1
ATOM 706 C CA . GLY A 1 94 ? -10.242 -11.375 -7.711 1 96.44 94 GLY A CA 1
ATOM 707 C C . GLY A 1 94 ? -10.438 -12.5 -8.711 1 96.44 94 GLY A C 1
ATOM 708 O O . GLY A 1 94 ? -9.68 -12.633 -9.672 1 96.44 94 GLY A O 1
ATOM 709 N N . PRO A 1 95 ? -11.445 -13.305 -8.477 1 96.56 95 PRO A N 1
ATOM 710 C CA . PRO A 1 95 ? -11.711 -14.484 -9.297 1 96.56 95 PRO A CA 1
ATOM 711 C C . PRO A 1 95 ? -11.953 -14.141 -10.766 1 96.56 95 PRO A C 1
ATOM 713 O O . PRO A 1 95 ? -11.633 -14.93 -11.656 1 96.56 95 PRO A O 1
ATOM 716 N N . ASP A 1 96 ? -12.484 -12.945 -11.008 1 95.5 96 ASP A N 1
ATOM 717 C CA . ASP A 1 96 ? -12.727 -12.539 -12.391 1 95.5 96 ASP A CA 1
ATOM 718 C C . ASP A 1 96 ? -11.445 -12.578 -13.211 1 95.5 96 ASP A C 1
ATOM 720 O O . ASP A 1 96 ? -11.453 -12.992 -14.375 1 95.5 96 ASP A O 1
ATOM 724 N N . PHE A 1 97 ? -10.391 -12.211 -12.617 1 97.75 97 PHE A N 1
ATOM 725 C CA . PHE A 1 97 ? -9.125 -12.195 -13.336 1 97.75 97 PHE A CA 1
ATOM 726 C C . PHE A 1 97 ? -8.508 -13.594 -13.375 1 97.75 97 PHE A C 1
ATOM 728 O O . PHE A 1 97 ? -8.172 -14.102 -14.445 1 97.75 97 PHE A O 1
ATOM 735 N N . TRP A 1 98 ? -8.398 -14.289 -12.164 1 97.81 98 TRP A N 1
ATOM 736 C CA . TRP A 1 98 ? -7.625 -15.531 -12.164 1 97.81 98 TRP A CA 1
ATOM 737 C C . TRP A 1 98 ? -8.383 -16.641 -12.875 1 97.81 98 TRP A C 1
ATOM 739 O O . TRP A 1 98 ? -7.801 -17.672 -13.234 1 97.81 98 TRP A O 1
ATOM 749 N N . ASN A 1 99 ? -9.688 -16.5 -13.117 1 97.06 99 ASN A N 1
ATOM 750 C CA . ASN A 1 99 ? -10.43 -17.484 -13.891 1 97.06 99 ASN A CA 1
ATOM 751 C C . ASN A 1 99 ? -10.391 -17.188 -15.383 1 97.06 99 ASN A C 1
ATOM 753 O O . ASN A 1 99 ? -10.758 -18.031 -16.203 1 97.06 99 ASN A O 1
ATOM 757 N N . ASN A 1 100 ? -9.977 -15.961 -15.758 1 98.12 100 ASN A N 1
ATOM 758 C CA . ASN A 1 100 ? -9.953 -15.516 -17.141 1 98.12 100 ASN A CA 1
ATOM 759 C C . ASN A 1 100 ? -8.648 -14.797 -17.484 1 98.12 100 ASN A C 1
ATOM 761 O O . ASN A 1 100 ? -8.672 -13.719 -18.078 1 98.12 100 ASN A O 1
ATOM 765 N N . ILE A 1 101 ? -7.57 -15.391 -17.141 1 98.62 101 ILE A N 1
ATOM 766 C CA . ILE A 1 101 ? -6.281 -14.766 -17.406 1 98.62 101 ILE A CA 1
ATOM 767 C C . ILE A 1 101 ? -6.09 -14.617 -18.922 1 98.62 101 ILE A C 1
ATOM 769 O O . ILE A 1 101 ? -6.07 -15.609 -19.641 1 98.62 101 ILE A O 1
ATOM 773 N N . PRO A 1 102 ? -5.926 -13.414 -19.375 1 98.62 102 PRO A N 1
ATOM 774 C CA . PRO A 1 102 ? -5.711 -13.242 -20.812 1 98.62 102 PRO A CA 1
ATOM 775 C C . PRO A 1 102 ? -4.449 -13.938 -21.312 1 98.62 102 PRO A C 1
ATOM 777 O O . PRO A 1 102 ? -3.453 -14.016 -20.594 1 98.62 102 PRO A O 1
ATOM 780 N N . ASP A 1 103 ? -4.426 -14.336 -22.547 1 98.31 103 ASP A N 1
ATOM 781 C CA . ASP A 1 103 ? -3.297 -15.039 -23.156 1 98.31 103 ASP A CA 1
ATOM 782 C C . ASP A 1 103 ? -2.033 -14.18 -23.109 1 98.31 103 ASP A C 1
ATOM 784 O O . ASP A 1 103 ? -0.93 -14.703 -22.938 1 98.31 103 ASP A O 1
ATOM 788 N N . SER A 1 104 ? -2.217 -12.914 -23.266 1 98.5 104 SER A N 1
ATOM 789 C CA . SER A 1 104 ? -1.062 -12.023 -23.25 1 98.5 104 SER A CA 1
ATOM 790 C C . SER A 1 104 ? -0.326 -12.102 -21.922 1 98.5 104 SER A C 1
ATOM 792 O O . SER A 1 104 ? 0.906 -12.109 -21.875 1 98.5 104 SER A O 1
ATOM 794 N N . TYR A 1 105 ? -1.1 -12.164 -20.828 1 98.75 105 TYR A N 1
ATOM 795 C CA . TYR A 1 105 ? -0.495 -12.297 -19.5 1 98.75 105 TYR A CA 1
ATOM 796 C C . TYR A 1 105 ? 0.193 -13.648 -19.344 1 98.75 105 TYR A C 1
ATOM 798 O O . TYR A 1 105 ? 1.321 -13.727 -18.859 1 98.75 105 TYR A O 1
ATOM 806 N N . ARG A 1 106 ? -0.473 -14.727 -19.766 1 98.44 106 ARG A N 1
ATOM 807 C CA . ARG A 1 106 ? 0.1 -16.062 -19.672 1 98.44 106 ARG A CA 1
ATOM 808 C C . ARG A 1 106 ? 1.43 -16.156 -20.406 1 98.44 106 ARG A C 1
ATOM 810 O O . ARG A 1 106 ? 2.42 -16.641 -19.859 1 98.44 106 ARG A O 1
ATOM 817 N N . GLU A 1 107 ? 1.397 -15.664 -21.625 1 98.31 107 GLU A N 1
ATOM 818 C CA . GLU A 1 107 ? 2.596 -15.711 -22.453 1 98.31 107 GLU A CA 1
ATOM 819 C C . GLU A 1 107 ? 3.73 -14.898 -21.844 1 98.31 107 GLU A C 1
ATOM 821 O O . GLU A 1 107 ? 4.875 -15.352 -21.812 1 98.31 107 GLU A O 1
ATOM 826 N N . PHE A 1 108 ? 3.396 -13.727 -21.391 1 98.75 108 PHE A N 1
ATOM 827 C CA . PHE A 1 108 ? 4.395 -12.859 -20.781 1 98.75 108 PHE A CA 1
ATOM 828 C C . PHE A 1 108 ? 5.02 -13.531 -19.562 1 98.75 108 PHE A C 1
ATOM 830 O O . PHE A 1 108 ? 6.242 -13.547 -19.406 1 98.75 108 PHE A O 1
ATOM 837 N N . LEU A 1 109 ? 4.176 -14.086 -18.672 1 98.75 109 LEU A N 1
ATOM 838 C CA . LEU A 1 109 ? 4.652 -14.711 -17.438 1 98.75 109 LEU A CA 1
ATOM 839 C C . LEU A 1 109 ? 5.531 -15.914 -17.75 1 98.75 109 LEU A C 1
ATOM 841 O O . LEU A 1 109 ? 6.555 -16.125 -17.094 1 98.75 109 LEU A O 1
ATOM 845 N N . HIS A 1 110 ? 5.188 -16.703 -18.734 1 98.31 110 HIS A N 1
ATOM 846 C CA . HIS A 1 110 ? 5.984 -17.875 -19.109 1 98.31 110 HIS A CA 1
ATOM 847 C C . HIS A 1 110 ? 7.34 -17.453 -19.672 1 98.31 110 HIS A C 1
ATOM 849 O O . HIS A 1 110 ? 8.344 -18.125 -19.438 1 98.31 110 HIS A O 1
ATOM 855 N N . ARG A 1 111 ? 7.344 -16.406 -20.391 1 97.69 111 ARG A N 1
ATOM 856 C CA . ARG A 1 111 ? 8.609 -15.898 -20.906 1 97.69 111 ARG A CA 1
ATOM 857 C C . ARG A 1 111 ? 9.5 -15.383 -19.797 1 97.69 111 ARG A C 1
ATOM 859 O O . ARG A 1 111 ? 10.688 -15.695 -19.734 1 97.69 111 ARG A O 1
ATOM 866 N N . LYS A 1 112 ? 8.922 -14.68 -18.891 1 97.25 112 LYS A N 1
ATOM 867 C CA . LYS A 1 112 ? 9.695 -13.977 -17.875 1 97.25 112 LYS A CA 1
ATOM 868 C C . LYS A 1 112 ? 10.141 -14.93 -16.766 1 97.25 112 LYS A C 1
ATOM 870 O O . LYS A 1 112 ? 11.203 -14.734 -16.172 1 97.25 112 LYS A O 1
ATOM 875 N N . VAL A 1 113 ? 9.336 -15.945 -16.547 1 97.38 113 VAL A N 1
ATOM 876 C CA . VAL A 1 113 ? 9.664 -16.875 -15.469 1 97.38 113 VAL A CA 1
ATOM 877 C C . VAL A 1 113 ? 11.031 -17.5 -15.719 1 97.38 113 VAL A C 1
ATOM 879 O O . VAL A 1 113 ? 11.773 -17.781 -14.773 1 97.38 113 VAL A O 1
ATOM 882 N N . ASP A 1 114 ? 11.438 -17.672 -16.938 1 95.19 114 ASP A N 1
ATOM 883 C CA . ASP A 1 114 ? 12.703 -18.281 -17.281 1 95.19 114 ASP A CA 1
ATOM 884 C C . ASP A 1 114 ? 13.859 -17.297 -17.141 1 95.19 114 ASP A C 1
ATOM 886 O O . ASP A 1 114 ? 15.016 -17.688 -17.016 1 95.19 114 ASP A O 1
ATOM 890 N N . GLU A 1 115 ? 13.516 -16.094 -17.125 1 95.19 115 GLU A N 1
ATOM 891 C CA . GLU A 1 115 ? 14.508 -15.016 -17.141 1 95.19 115 GLU A CA 1
ATOM 892 C C . GLU A 1 115 ? 14.867 -14.578 -15.719 1 95.19 115 GLU A C 1
ATOM 894 O O . GLU A 1 115 ? 16.016 -14.234 -15.438 1 95.19 115 GLU A O 1
ATOM 899 N N . VAL A 1 116 ? 13.961 -14.641 -14.852 1 98.5 116 VAL A N 1
ATOM 900 C CA . VAL A 1 116 ? 14.133 -13.969 -13.57 1 98.5 116 VAL A CA 1
ATOM 901 C C . VAL A 1 116 ? 14.742 -14.93 -12.555 1 98.5 116 VAL A C 1
ATOM 903 O O . VAL A 1 116 ? 14.523 -16.141 -12.633 1 98.5 116 VAL A O 1
ATOM 906 N N . ASP A 1 117 ? 15.461 -14.375 -11.633 1 98.5 117 ASP A N 1
ATOM 907 C CA . ASP A 1 117 ? 16.031 -15.133 -10.516 1 98.5 117 ASP A CA 1
ATOM 908 C C . ASP A 1 117 ? 15 -15.305 -9.398 1 98.5 117 ASP A C 1
ATOM 910 O O . ASP A 1 117 ? 15.094 -16.25 -8.602 1 98.5 117 ASP A O 1
ATOM 914 N N . TYR A 1 118 ? 14.047 -14.367 -9.312 1 98.81 118 TYR A N 1
ATOM 915 C CA . TYR A 1 118 ? 13.023 -14.391 -8.266 1 98.81 118 TYR A CA 1
ATOM 916 C C . TYR A 1 118 ? 11.633 -14.172 -8.852 1 98.81 118 TYR A C 1
ATOM 918 O O . TYR A 1 118 ? 11.43 -13.25 -9.648 1 98.81 118 TYR A O 1
ATOM 926 N N . PHE A 1 119 ? 10.766 -15.008 -8.508 1 98.88 119 PHE A N 1
ATOM 927 C CA . PHE A 1 119 ? 9.352 -14.906 -8.852 1 98.88 119 PHE A CA 1
ATOM 928 C C . PHE A 1 119 ? 8.492 -14.82 -7.602 1 98.88 119 PHE A C 1
ATOM 930 O O . PHE A 1 119 ? 8.258 -15.828 -6.926 1 98.88 119 PHE A O 1
ATOM 937 N N . PHE A 1 120 ? 8.008 -13.617 -7.305 1 98.94 120 PHE A N 1
ATOM 938 C CA . PHE A 1 120 ? 7.277 -13.352 -6.07 1 98.94 120 PHE A CA 1
ATOM 939 C C . PHE A 1 120 ? 5.777 -13.312 -6.328 1 98.94 120 PHE A C 1
ATOM 941 O O . PHE A 1 120 ? 5.332 -12.781 -7.352 1 98.94 120 PHE A O 1
ATOM 948 N N . THR A 1 121 ? 5.012 -13.828 -5.43 1 98.94 121 THR A N 1
ATOM 949 C CA . THR A 1 121 ? 3.568 -13.617 -5.398 1 98.94 121 THR A CA 1
ATOM 950 C C . THR A 1 121 ? 3.113 -13.203 -4.004 1 98.94 121 THR A C 1
ATOM 952 O O . THR A 1 121 ? 3.721 -13.594 -3.006 1 98.94 121 THR A O 1
ATOM 955 N N . THR A 1 122 ? 2.162 -12.391 -3.93 1 98.81 122 THR A N 1
ATOM 956 C CA . THR A 1 122 ? 1.489 -12 -2.695 1 98.81 122 THR A CA 1
ATOM 957 C C . THR A 1 122 ? -0.014 -12.234 -2.799 1 98.81 122 THR A C 1
ATOM 959 O O . THR A 1 122 ? -0.621 -11.969 -3.838 1 98.81 122 THR A O 1
ATOM 962 N N . CYS A 1 123 ? -0.619 -12.758 -1.688 1 98.69 123 CYS A N 1
ATOM 963 C CA . CYS A 1 123 ? -2.064 -12.953 -1.669 1 98.69 123 CYS A CA 1
ATOM 964 C C . CYS A 1 123 ? -2.512 -13.828 -2.832 1 98.69 123 CYS A C 1
ATOM 966 O O . CYS A 1 123 ? -1.963 -14.914 -3.045 1 98.69 123 CYS A O 1
ATOM 968 N N . THR A 1 124 ? -3.516 -13.492 -3.58 1 98.75 124 THR A N 1
ATOM 969 C CA . THR A 1 124 ? -4.047 -14.367 -4.617 1 98.75 124 THR A CA 1
ATOM 970 C C . THR A 1 124 ? -3.215 -14.266 -5.891 1 98.75 124 THR A C 1
ATOM 972 O O . THR A 1 124 ? -3.564 -14.852 -6.918 1 98.75 124 THR A O 1
ATOM 975 N N . GLY A 1 125 ? -2.1 -13.508 -5.801 1 98.88 125 GLY A N 1
ATOM 976 C CA . GLY A 1 125 ? -1.122 -13.609 -6.875 1 98.88 125 GLY A CA 1
ATOM 977 C C . GLY A 1 125 ? -0.607 -15.023 -7.082 1 98.88 125 GLY A C 1
ATOM 978 O O . GLY A 1 125 ? -0.243 -15.398 -8.195 1 98.88 125 GLY A O 1
ATOM 979 N N . GLY A 1 126 ? -0.566 -15.75 -5.988 1 98.94 126 GLY A N 1
ATOM 980 C CA . GLY A 1 126 ? -0.206 -17.156 -6.09 1 98.94 126 GLY A CA 1
ATOM 981 C C . GLY A 1 126 ? -1.173 -17.969 -6.938 1 98.94 126 GLY A C 1
ATOM 982 O O . GLY A 1 126 ? -0.769 -18.906 -7.629 1 98.94 126 GLY A O 1
ATOM 983 N N . ILE A 1 127 ? -2.447 -17.609 -6.875 1 98.88 127 ILE A N 1
ATOM 984 C CA . ILE A 1 127 ? -3.457 -18.297 -7.684 1 98.88 127 ILE A CA 1
ATOM 985 C C . ILE A 1 127 ? -3.225 -17.984 -9.164 1 98.88 127 ILE A C 1
ATOM 987 O O . ILE A 1 127 ? -3.334 -18.875 -10.008 1 98.88 127 ILE A O 1
ATOM 991 N N . VAL A 1 128 ? -2.861 -16.734 -9.477 1 98.94 128 VAL A N 1
ATOM 992 C CA . VAL A 1 128 ? -2.555 -16.344 -10.852 1 98.94 128 VAL A CA 1
ATOM 993 C C . VAL A 1 128 ? -1.399 -17.203 -11.375 1 98.94 128 VAL A C 1
ATOM 995 O O . VAL A 1 128 ? -1.49 -17.781 -12.461 1 98.94 128 VAL A O 1
ATOM 998 N N . ALA A 1 129 ? -0.334 -17.328 -10.602 1 98.88 129 ALA A N 1
ATOM 999 C CA . ALA A 1 129 ? 0.833 -18.109 -11.016 1 98.88 129 ALA A CA 1
ATOM 1000 C C . ALA A 1 129 ? 0.466 -19.562 -11.234 1 98.88 129 ALA A C 1
ATOM 1002 O O . ALA A 1 129 ? 0.904 -20.188 -12.211 1 98.88 129 ALA A O 1
ATOM 1003 N N . ALA A 1 130 ? -0.341 -20.109 -10.328 1 98.88 130 ALA A N 1
ATOM 1004 C CA . ALA A 1 130 ? -0.741 -21.5 -10.414 1 98.88 130 ALA A CA 1
ATOM 1005 C C . ALA A 1 130 ? -1.606 -21.75 -11.648 1 98.88 130 ALA A C 1
ATOM 1007 O O . ALA A 1 130 ? -1.353 -22.672 -12.422 1 98.88 130 ALA A O 1
ATOM 1008 N N . LYS A 1 131 ? -2.592 -20.891 -11.828 1 98.62 131 LYS A N 1
ATOM 1009 C CA . LYS A 1 131 ? -3.516 -21.062 -12.945 1 98.62 131 LYS A CA 1
ATOM 1010 C C . LYS A 1 131 ? -2.818 -20.812 -14.281 1 98.62 131 LYS A C 1
ATOM 1012 O O . LYS A 1 131 ? -3.234 -21.328 -15.32 1 98.62 131 LYS A O 1
ATOM 1017 N N . ALA A 1 132 ? -1.785 -20.016 -14.234 1 98.5 132 ALA A N 1
ATOM 1018 C CA . ALA A 1 132 ? -0.969 -19.812 -15.43 1 98.5 132 ALA A CA 1
ATOM 1019 C C . ALA A 1 132 ? -0.063 -21.016 -15.695 1 98.5 132 ALA A C 1
ATOM 1021 O O . ALA A 1 132 ? 0.637 -21.062 -16.703 1 98.5 132 ALA A O 1
ATOM 1022 N N . GLY A 1 133 ? 0 -21.969 -14.742 1 98.12 133 GLY A N 1
ATOM 1023 C CA . GLY A 1 133 ? 0.746 -23.188 -14.938 1 98.12 133 GLY A CA 1
ATOM 1024 C C . GLY A 1 133 ? 2.176 -23.109 -14.445 1 98.12 133 GLY A C 1
ATOM 1025 O O . GLY A 1 133 ? 2.98 -24.016 -14.703 1 98.12 133 GLY A O 1
ATOM 1026 N N . LEU A 1 134 ? 2.494 -22.125 -13.695 1 98.75 134 LEU A N 1
ATOM 1027 C CA . LEU A 1 134 ? 3.891 -21.844 -13.375 1 98.75 134 LEU A CA 1
ATOM 1028 C C . LEU A 1 134 ? 4.297 -22.562 -12.086 1 98.75 134 LEU A C 1
ATOM 1030 O O . LEU A 1 134 ? 5.488 -22.703 -11.797 1 98.75 134 LEU A O 1
ATOM 1034 N N . LEU A 1 135 ? 3.301 -23.062 -11.297 1 98.81 135 LEU A N 1
ATOM 1035 C CA . LEU A 1 135 ? 3.615 -23.609 -9.984 1 98.81 135 LEU A CA 1
ATOM 1036 C C . LEU A 1 135 ? 3.416 -25.125 -9.969 1 98.81 135 LEU A C 1
ATOM 1038 O O . LEU A 1 135 ? 3.355 -25.734 -8.898 1 98.81 135 LEU A O 1
ATOM 1042 N N . ARG A 1 136 ? 3.234 -25.75 -11.172 1 98.44 136 ARG A N 1
ATOM 1043 C CA . ARG A 1 136 ? 3.096 -27.203 -11.242 1 98.44 136 ARG A CA 1
ATOM 1044 C C . ARG A 1 136 ? 4.316 -27.906 -10.648 1 98.44 136 ARG A C 1
ATOM 1046 O O . ARG A 1 136 ? 5.453 -27.594 -11.016 1 98.44 136 ARG A O 1
ATOM 1053 N N . GLY A 1 137 ? 4.035 -28.719 -9.68 1 98.69 137 GLY A N 1
ATOM 1054 C CA . GLY A 1 137 ? 5.086 -29.5 -9.047 1 98.69 137 GLY A CA 1
ATOM 1055 C C . GLY A 1 137 ? 5.852 -28.734 -7.988 1 98.69 137 GLY A C 1
ATOM 1056 O O . GLY A 1 137 ? 6.844 -29.219 -7.453 1 98.69 137 GLY A O 1
ATOM 1057 N N . LYS A 1 138 ? 5.387 -27.578 -7.676 1 98.81 138 LYS A N 1
ATOM 1058 C CA . LYS A 1 138 ? 6.07 -26.734 -6.703 1 98.81 138 LYS A CA 1
ATOM 1059 C C . LYS A 1 138 ? 5.305 -26.688 -5.383 1 98.81 138 LYS A C 1
ATOM 1061 O O . LYS A 1 138 ? 4.125 -27.031 -5.332 1 98.81 138 LYS A O 1
ATOM 1066 N N . ARG A 1 139 ? 6.035 -26.297 -4.32 1 98.88 139 ARG A N 1
ATOM 1067 C CA . ARG A 1 139 ? 5.402 -25.859 -3.078 1 98.88 139 ARG A CA 1
ATOM 1068 C C . ARG A 1 139 ? 5.051 -24.375 -3.133 1 98.88 139 ARG A C 1
ATOM 1070 O O . ARG A 1 139 ? 5.816 -23.562 -3.664 1 98.88 139 ARG A O 1
ATOM 1077 N N . ALA A 1 140 ? 3.879 -24.047 -2.637 1 98.88 140 ALA A N 1
ATOM 1078 C CA . ALA A 1 140 ? 3.465 -22.656 -2.676 1 98.88 140 ALA A CA 1
ATOM 1079 C C . ALA A 1 140 ? 2.416 -22.359 -1.606 1 98.88 140 ALA A C 1
ATOM 1081 O O . ALA A 1 140 ? 1.914 -23.281 -0.954 1 98.88 140 ALA A O 1
ATOM 1082 N N . THR A 1 141 ? 2.193 -21.172 -1.294 1 98.88 141 THR A N 1
ATOM 1083 C CA . THR A 1 141 ? 1.054 -20.688 -0.524 1 98.88 141 THR A CA 1
ATOM 1084 C C . THR A 1 141 ? 0.351 -19.547 -1.26 1 98.88 141 THR A C 1
ATOM 1086 O O . THR A 1 141 ? 0.746 -19.188 -2.367 1 98.88 141 THR A O 1
ATOM 1089 N N . THR A 1 142 ? -0.749 -19.125 -0.853 1 98.81 142 THR A N 1
ATOM 1090 C CA . THR A 1 142 ? -1.559 -18 -1.291 1 98.81 142 THR A CA 1
ATOM 1091 C C . THR A 1 142 ? -2.377 -17.438 -0.132 1 98.81 142 THR A C 1
ATOM 1093 O O . THR A 1 142 ? -2.131 -17.781 1.028 1 98.81 142 THR A O 1
ATOM 1096 N N . ASN A 1 143 ? -3.193 -16.5 -0.411 1 98.5 143 ASN A N 1
ATOM 1097 C CA . ASN A 1 143 ? -4.094 -16.062 0.645 1 98.5 143 ASN A CA 1
ATOM 1098 C C . ASN A 1 143 ? -4.816 -17.234 1.303 1 98.5 143 ASN A C 1
ATOM 1100 O O . ASN A 1 143 ? -5.418 -18.062 0.617 1 98.5 143 ASN A O 1
ATOM 1104 N N . TRP A 1 144 ? -4.82 -17.25 2.648 1 97.5 144 TRP A N 1
ATOM 1105 C CA . TRP A 1 144 ? -5.277 -18.406 3.412 1 97.5 144 TRP A CA 1
ATOM 1106 C C . TRP A 1 144 ? -6.766 -18.656 3.186 1 97.5 144 TRP A C 1
ATOM 1108 O O . TRP A 1 144 ? -7.223 -19.797 3.225 1 97.5 144 TRP A O 1
ATOM 1118 N N . GLU A 1 145 ? -7.48 -17.578 2.869 1 94.81 145 GLU A N 1
ATOM 1119 C CA . GLU A 1 145 ? -8.922 -17.688 2.662 1 94.81 145 GLU A CA 1
ATOM 1120 C C . GLU A 1 145 ? -9.242 -18.516 1.421 1 94.81 145 GLU A C 1
ATOM 1122 O O . GLU A 1 145 ? -10.367 -18.984 1.258 1 94.81 145 GLU A O 1
ATOM 1127 N N . PHE A 1 146 ? -8.203 -18.703 0.567 1 97.12 146 PHE A N 1
ATOM 1128 C CA . PHE A 1 146 ? -8.461 -19.359 -0.709 1 97.12 146 PHE A CA 1
ATOM 1129 C C . PHE A 1 146 ? -7.676 -20.656 -0.814 1 97.12 146 PHE A C 1
ATOM 1131 O O . PHE A 1 146 ? -7.59 -21.25 -1.892 1 97.12 146 PHE A O 1
ATOM 1138 N N . LEU A 1 147 ? -7.133 -21.141 0.255 1 97.75 147 LEU A N 1
ATOM 1139 C CA . LEU A 1 147 ? -6.281 -22.328 0.192 1 97.75 147 LEU A CA 1
ATOM 1140 C C . LEU A 1 147 ? -7.098 -23.562 -0.15 1 97.75 147 LEU A C 1
ATOM 1142 O O . LEU A 1 147 ? -6.68 -24.375 -0.98 1 97.75 147 LEU A O 1
ATOM 1146 N N . ASP A 1 148 ? -8.242 -23.75 0.479 1 96.62 148 ASP A N 1
ATOM 1147 C CA . ASP A 1 148 ? -9.07 -24.906 0.169 1 96.62 148 ASP A CA 1
ATOM 1148 C C . ASP A 1 148 ? -9.508 -24.891 -1.295 1 96.62 148 ASP A C 1
ATOM 1150 O O . ASP A 1 148 ? -9.469 -25.922 -1.966 1 96.62 148 ASP A O 1
ATOM 1154 N N . TYR A 1 149 ? -9.82 -23.75 -1.721 1 96.94 149 TYR A N 1
ATOM 1155 C CA . TYR A 1 149 ? -10.234 -23.578 -3.109 1 96.94 149 TYR A CA 1
ATOM 1156 C C . TYR A 1 149 ? -9.109 -23.969 -4.062 1 96.94 149 TYR A C 1
ATOM 1158 O O . TYR A 1 149 ? -9.32 -24.766 -4.984 1 96.94 149 TYR A O 1
ATOM 1166 N N . VAL A 1 150 ? -7.922 -23.484 -3.836 1 98 150 VAL A N 1
ATOM 1167 C CA . VAL A 1 150 ? -6.848 -23.625 -4.812 1 98 150 VAL A CA 1
ATOM 1168 C C . VAL A 1 150 ? -6.293 -25.047 -4.758 1 98 150 VAL A C 1
ATOM 1170 O O . VAL A 1 150 ? -5.797 -25.562 -5.762 1 98 150 VAL A O 1
ATOM 1173 N N . LYS A 1 151 ? -6.336 -25.703 -3.633 1 98.25 151 LYS A N 1
ATOM 1174 C CA . LYS A 1 151 ? -5.945 -27.109 -3.521 1 98.25 151 LYS A CA 1
ATOM 1175 C C . LYS A 1 151 ? -6.762 -27.984 -4.469 1 98.25 151 LYS A C 1
ATOM 1177 O O . LYS A 1 151 ? -6.242 -28.938 -5.035 1 98.25 151 LYS A O 1
ATOM 1182 N N . GLU A 1 152 ? -7.988 -27.625 -4.605 1 98 152 GLU A N 1
ATOM 1183 C CA . GLU A 1 152 ? -8.875 -28.359 -5.5 1 98 152 GLU A CA 1
ATOM 1184 C C . GLU A 1 152 ? -8.648 -27.969 -6.957 1 98 152 GLU A C 1
ATOM 1186 O O . GLU A 1 152 ? -8.617 -28.812 -7.844 1 98 152 GLU A O 1
ATOM 1191 N N . GLU A 1 153 ? -8.461 -26.734 -7.191 1 97.81 153 GLU A N 1
ATOM 1192 C CA . GLU A 1 153 ? -8.406 -26.188 -8.547 1 97.81 153 GLU A CA 1
ATOM 1193 C C . GLU A 1 153 ? -7.039 -26.453 -9.18 1 97.81 153 GLU A C 1
ATOM 1195 O O . GLU A 1 153 ? -6.93 -26.578 -10.406 1 97.81 153 GLU A O 1
ATOM 1200 N N . CYS A 1 154 ? -6.02 -26.438 -8.367 1 98.56 154 CYS A N 1
ATOM 1201 C CA . CYS A 1 154 ? -4.641 -26.609 -8.82 1 98.56 154 CYS A CA 1
ATOM 1202 C C . CYS A 1 154 ? -3.922 -27.656 -7.988 1 98.56 154 CYS A C 1
ATOM 1204 O O . CYS A 1 154 ? -2.924 -27.359 -7.332 1 98.56 154 CYS A O 1
ATOM 1206 N N . PRO A 1 155 ? -4.336 -28.875 -8.102 1 98.44 155 PRO A N 1
ATOM 1207 C CA . PRO A 1 155 ? -3.814 -29.938 -7.246 1 98.44 155 PRO A CA 1
ATOM 1208 C C . PRO A 1 155 ? -2.371 -30.312 -7.578 1 98.44 155 PRO A C 1
ATOM 1210 O O . PRO A 1 155 ? -1.724 -31.031 -6.812 1 98.44 155 PRO A O 1
ATOM 1213 N N . GLU A 1 156 ? -1.828 -29.891 -8.664 1 98.44 156 GLU A N 1
ATOM 1214 C CA . GLU A 1 156 ? -0.46 -30.203 -9.062 1 98.44 156 GLU A CA 1
ATOM 1215 C C . GLU A 1 156 ? 0.553 -29.406 -8.242 1 98.44 156 GLU A C 1
ATOM 1217 O O . GLU A 1 156 ? 1.751 -29.703 -8.281 1 98.44 156 GLU A O 1
ATOM 1222 N N . THR A 1 157 ? 0.09 -28.391 -7.586 1 98.81 157 THR A N 1
ATOM 1223 C CA . THR A 1 157 ? 0.904 -27.609 -6.66 1 98.81 157 THR A CA 1
ATOM 1224 C C . THR A 1 157 ? 0.712 -28.109 -5.227 1 98.81 157 THR A C 1
ATOM 1226 O O . THR A 1 157 ? -0.406 -28.438 -4.824 1 98.81 157 THR A O 1
ATOM 1229 N N . THR A 1 158 ? 1.784 -28.219 -4.426 1 98.88 158 THR A N 1
ATOM 1230 C CA . THR A 1 158 ? 1.682 -28.516 -3.002 1 98.88 158 THR A CA 1
ATOM 1231 C C . THR A 1 158 ? 1.427 -27.25 -2.193 1 98.88 158 THR A C 1
ATOM 1233 O O . THR A 1 158 ? 2.346 -26.469 -1.955 1 98.88 158 THR A O 1
ATOM 1236 N N . TRP A 1 159 ? 0.213 -27.062 -1.765 1 98.81 159 TRP A N 1
ATOM 1237 C CA . TRP A 1 159 ? -0.197 -25.844 -1.071 1 98.81 159 TRP A CA 1
ATOM 1238 C C . TRP A 1 159 ? 0.022 -25.984 0.432 1 98.81 159 TRP A C 1
ATOM 1240 O O . TRP A 1 159 ? -0.37 -26.984 1.039 1 98.81 159 TRP A O 1
ATOM 1250 N N . GLU A 1 160 ? 0.666 -24.984 1.035 1 98.5 160 GLU A N 1
ATOM 1251 C CA . GLU A 1 160 ? 0.98 -24.969 2.461 1 98.5 160 GLU A CA 1
ATOM 1252 C C . GLU A 1 160 ? 0.301 -23.797 3.168 1 98.5 160 GLU A C 1
ATOM 1254 O O . GLU A 1 160 ? 0.204 -22.703 2.611 1 98.5 160 GLU A O 1
ATOM 1259 N N . THR A 1 161 ? -0.246 -24.062 4.359 1 97.12 161 THR A N 1
ATOM 1260 C CA . THR A 1 161 ? -0.673 -22.953 5.219 1 97.12 161 THR A CA 1
ATOM 1261 C C . THR A 1 161 ? 0.526 -22.312 5.91 1 97.12 161 THR A C 1
ATOM 1263 O O . THR A 1 161 ? 0.941 -22.75 6.984 1 97.12 161 THR A O 1
ATOM 1266 N N . ALA A 1 162 ? 1.104 -21.359 5.285 1 97.81 162 ALA A N 1
ATOM 1267 C CA . ALA A 1 162 ? 2.312 -20.688 5.738 1 97.81 162 ALA A CA 1
ATOM 1268 C C . ALA A 1 162 ? 2.271 -19.203 5.383 1 97.81 162 ALA A C 1
ATOM 1270 O O . ALA A 1 162 ? 1.518 -18.781 4.496 1 97.81 162 ALA A O 1
ATOM 1271 N N . ARG A 1 163 ? 2.949 -18.438 6.102 1 98.25 163 ARG A N 1
ATOM 1272 C CA . ARG A 1 163 ? 3.035 -17.016 5.77 1 98.25 163 ARG A CA 1
ATOM 1273 C C . ARG A 1 163 ? 3.688 -16.812 4.406 1 98.25 163 ARG A C 1
ATOM 1275 O O . ARG A 1 163 ? 3.258 -15.953 3.631 1 98.25 163 ARG A O 1
ATOM 1282 N N . TRP A 1 164 ? 4.746 -17.516 4.129 1 98.75 164 TRP A N 1
ATOM 1283 C CA . TRP A 1 164 ? 5.312 -17.594 2.789 1 98.75 164 TRP A CA 1
ATOM 1284 C C . TRP A 1 164 ? 6.02 -18.938 2.576 1 98.75 164 TRP A C 1
ATOM 1286 O O . TRP A 1 164 ? 6.285 -19.656 3.535 1 98.75 164 TRP A O 1
ATOM 1296 N N . VAL A 1 165 ? 6.18 -19.328 1.372 1 98.88 165 VAL A N 1
ATOM 1297 C CA . VAL A 1 165 ? 6.859 -20.562 0.967 1 98.88 165 VAL A CA 1
ATOM 1298 C C . VAL A 1 165 ? 7.918 -20.234 -0.086 1 98.88 165 VAL A C 1
ATOM 1300 O O . VAL A 1 165 ? 7.672 -19.453 -1.002 1 98.88 165 VAL A O 1
ATOM 1303 N N . ILE A 1 166 ? 9.094 -20.828 0.058 1 98.81 166 ILE A N 1
ATOM 1304 C CA . ILE A 1 166 ? 10.18 -20.688 -0.906 1 98.81 166 ILE A CA 1
ATOM 1305 C C . ILE A 1 166 ? 10.445 -22.047 -1.575 1 98.81 166 ILE A C 1
ATOM 1307 O O . ILE A 1 166 ? 10.75 -23.031 -0.899 1 98.81 166 ILE A O 1
ATOM 1311 N N . ASP A 1 167 ? 10.281 -22.047 -2.848 1 98.88 167 ASP A N 1
ATOM 1312 C CA . ASP A 1 167 ? 10.641 -23.203 -3.676 1 98.88 167 ASP A CA 1
ATOM 1313 C C . ASP A 1 167 ? 11.445 -22.766 -4.898 1 98.88 167 ASP A C 1
ATOM 1315 O O . ASP A 1 167 ? 10.875 -22.406 -5.93 1 98.88 167 ASP A O 1
ATOM 1319 N N . GLY A 1 168 ? 12.82 -22.844 -4.773 1 98.31 168 GLY A N 1
ATOM 1320 C CA . GLY A 1 168 ? 13.672 -22.312 -5.82 1 98.31 168 GLY A CA 1
ATOM 1321 C C . GLY A 1 168 ? 13.5 -20.812 -6.016 1 98.31 168 GLY A C 1
ATOM 1322 O O . GLY A 1 168 ? 13.602 -20.047 -5.062 1 98.31 168 GLY A O 1
ATOM 1323 N N . LYS A 1 169 ? 13.18 -20.469 -7.277 1 98.56 169 LYS A N 1
ATOM 1324 C CA . LYS A 1 169 ? 13.055 -19.047 -7.574 1 98.56 169 LYS A CA 1
ATOM 1325 C C . LYS A 1 169 ? 11.68 -18.531 -7.156 1 98.56 169 LYS A C 1
ATOM 1327 O O . LYS A 1 169 ? 11.461 -17.312 -7.113 1 98.56 169 LYS A O 1
ATOM 1332 N N . PHE A 1 170 ? 10.773 -19.406 -6.773 1 98.88 170 PHE A N 1
ATOM 1333 C CA . PHE A 1 170 ? 9.414 -19.016 -6.449 1 98.88 170 PHE A CA 1
ATOM 1334 C C . PHE A 1 170 ? 9.281 -18.672 -4.965 1 98.88 170 PHE A C 1
ATOM 1336 O O . PHE A 1 170 ? 9.508 -19.531 -4.113 1 98.88 170 PHE A O 1
ATOM 1343 N N . TRP A 1 171 ? 8.977 -17.484 -4.684 1 98.94 171 TRP A N 1
ATOM 1344 C CA . TRP A 1 171 ? 8.617 -16.969 -3.361 1 98.94 171 TRP A CA 1
ATOM 1345 C C . TRP A 1 171 ? 7.141 -16.609 -3.301 1 98.94 171 TRP A C 1
ATOM 1347 O O . TRP A 1 171 ? 6.73 -15.578 -3.84 1 98.94 171 TRP A O 1
ATOM 1357 N N . THR A 1 172 ? 6.352 -17.438 -2.666 1 98.94 172 THR A N 1
ATOM 1358 C CA . THR A 1 172 ? 4.914 -17.188 -2.615 1 98.94 172 THR A CA 1
ATOM 1359 C C . THR A 1 172 ? 4.492 -16.766 -1.213 1 98.94 172 THR A C 1
ATOM 1361 O O . THR A 1 172 ? 4.816 -17.422 -0.229 1 98.94 172 THR A O 1
ATOM 1364 N N . GLY A 1 173 ? 3.859 -15.633 -1.137 1 98.81 173 GLY A N 1
ATOM 1365 C CA . GLY A 1 173 ? 3.359 -15.109 0.126 1 98.81 173 GLY A CA 1
ATOM 1366 C C . GLY A 1 173 ? 1.881 -15.383 0.338 1 98.81 173 GLY A C 1
ATOM 1367 O O . GLY A 1 173 ? 1.108 -15.422 -0.622 1 98.81 173 GLY A O 1
ATOM 1368 N N . GLY A 1 174 ? 1.535 -15.539 1.583 1 98.31 174 GLY A N 1
ATOM 1369 C CA . GLY A 1 174 ? 0.127 -15.594 1.942 1 98.31 174 GLY A CA 1
ATOM 1370 C C . GLY A 1 174 ? -0.594 -14.273 1.726 1 98.31 174 GLY A C 1
ATOM 1371 O O . GLY A 1 174 ? -0.5 -13.68 0.65 1 98.31 174 GLY A O 1
ATOM 1372 N N . PRO A 1 175 ? -1.361 -13.82 2.736 1 98.19 175 PRO A N 1
ATOM 1373 C CA . PRO A 1 175 ? -2.072 -12.547 2.57 1 98.19 175 PRO A CA 1
ATOM 1374 C C . PRO A 1 175 ? -1.13 -11.344 2.537 1 98.19 175 PRO A C 1
ATOM 1376 O O . PRO A 1 175 ? 0.081 -11.5 2.711 1 98.19 175 PRO A O 1
ATOM 1379 N N . ALA A 1 176 ? -1.66 -10.203 2.277 1 98.44 176 ALA A N 1
ATOM 1380 C CA . ALA A 1 176 ? -0.921 -8.992 1.945 1 98.44 176 ALA A CA 1
ATOM 1381 C C . ALA A 1 176 ? 0.202 -8.742 2.947 1 98.44 176 ALA A C 1
ATOM 1383 O O . ALA A 1 176 ? 1.353 -8.523 2.559 1 98.44 176 ALA A O 1
ATOM 1384 N N . PHE A 1 177 ? -0.103 -8.812 4.262 1 97.94 177 PHE A N 1
ATOM 1385 C CA . PHE A 1 177 ? 0.901 -8.477 5.266 1 97.94 177 PHE A CA 1
ATOM 1386 C C . PHE A 1 177 ? 1.938 -9.586 5.383 1 97.94 177 PHE A C 1
ATOM 1388 O O . PHE A 1 177 ? 3.102 -9.328 5.699 1 97.94 177 PHE A O 1
ATOM 1395 N N . ALA A 1 178 ? 1.546 -10.805 5.102 1 97.94 178 ALA A N 1
ATOM 1396 C CA . ALA A 1 178 ? 2.521 -11.883 5.02 1 97.94 178 ALA A CA 1
ATOM 1397 C C . ALA A 1 178 ? 3.488 -11.664 3.859 1 97.94 178 ALA A C 1
ATOM 1399 O O . ALA A 1 178 ? 4.68 -11.969 3.971 1 97.94 178 ALA A O 1
ATOM 1400 N N . GLY A 1 179 ? 2.922 -11.18 2.75 1 98.38 179 GLY A N 1
ATOM 1401 C CA . GLY A 1 179 ? 3.771 -10.836 1.62 1 98.38 179 GLY A CA 1
ATOM 1402 C C . GLY A 1 179 ? 4.812 -9.781 1.952 1 98.38 179 GLY A C 1
ATOM 1403 O O . GLY A 1 179 ? 5.949 -9.859 1.482 1 98.38 179 GLY A O 1
ATOM 1404 N N . ILE A 1 180 ? 4.445 -8.805 2.738 1 98.44 180 ILE A N 1
ATOM 1405 C CA . ILE A 1 180 ? 5.387 -7.777 3.176 1 98.44 180 ILE A CA 1
ATOM 1406 C C . ILE A 1 180 ? 6.504 -8.414 3.994 1 98.44 180 ILE A C 1
ATOM 1408 O O . ILE A 1 180 ? 7.684 -8.133 3.77 1 98.44 180 ILE A O 1
ATOM 1412 N N . ASP A 1 181 ? 6.137 -9.312 4.898 1 98.38 181 ASP A N 1
ATOM 1413 C CA . ASP A 1 181 ? 7.117 -10.016 5.715 1 98.38 181 ASP A CA 1
ATOM 1414 C C . ASP A 1 181 ? 8.031 -10.883 4.852 1 98.38 181 ASP A C 1
ATOM 1416 O O . ASP A 1 181 ? 9.227 -11.016 5.141 1 98.38 181 ASP A O 1
ATOM 1420 N N . MET A 1 182 ? 7.477 -11.469 3.838 1 98.69 182 MET A N 1
ATOM 1421 C CA . MET A 1 182 ? 8.273 -12.258 2.896 1 98.69 182 MET A CA 1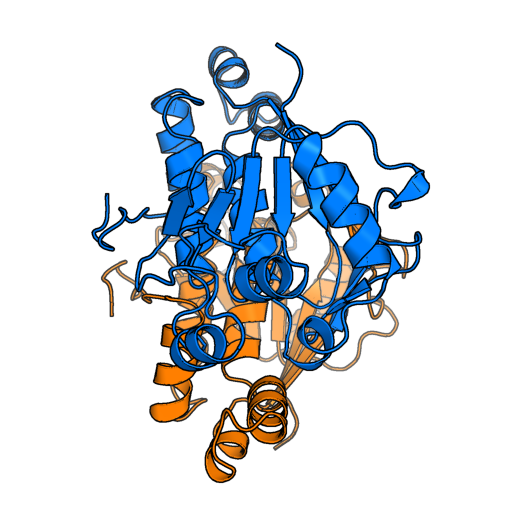
ATOM 1422 C C . MET A 1 182 ? 9.383 -11.414 2.287 1 98.69 182 MET A C 1
ATOM 1424 O O . MET A 1 182 ? 10.539 -11.844 2.234 1 98.69 182 MET A O 1
ATOM 1428 N N . PHE A 1 183 ? 9.07 -10.234 1.829 1 98.62 183 PHE A N 1
ATOM 1429 C CA . PHE A 1 183 ? 10.062 -9.352 1.218 1 98.62 183 PHE A CA 1
ATOM 1430 C C . PHE A 1 183 ? 11.102 -8.906 2.244 1 98.62 183 PHE A C 1
ATOM 1432 O O . PHE A 1 183 ? 12.273 -8.75 1.918 1 98.62 183 PHE A O 1
ATOM 1439 N N . GLU A 1 184 ? 10.602 -8.656 3.48 1 98.06 184 GLU A N 1
ATOM 1440 C CA . GLU A 1 184 ? 11.555 -8.352 4.539 1 98.06 184 GLU A CA 1
ATOM 1441 C C . GLU A 1 184 ? 12.57 -9.484 4.715 1 98.06 184 GLU A C 1
ATOM 1443 O O . GLU A 1 184 ? 13.766 -9.227 4.887 1 98.06 184 GLU A O 1
ATOM 1448 N N . HIS A 1 185 ? 12.102 -10.648 4.707 1 97.75 185 HIS A N 1
ATOM 1449 C CA . HIS A 1 185 ? 12.977 -11.812 4.789 1 97.75 185 HIS A CA 1
ATOM 1450 C C . HIS A 1 185 ? 13.93 -11.867 3.598 1 97.75 185 HIS A C 1
ATOM 1452 O O . HIS A 1 185 ? 15.125 -12.125 3.764 1 97.75 185 HIS A O 1
ATOM 1458 N N . TRP A 1 186 ? 13.477 -11.617 2.447 1 98.25 186 TRP A N 1
ATOM 1459 C CA . TRP A 1 186 ? 14.297 -11.633 1.244 1 98.25 186 TRP A CA 1
ATOM 1460 C C . TRP A 1 186 ? 15.398 -10.578 1.327 1 98.25 186 TRP A C 1
ATOM 1462 O O . TRP A 1 186 ? 16.484 -10.766 0.781 1 98.25 186 TRP A O 1
ATOM 1472 N N . LEU A 1 187 ? 15.141 -9.492 2.01 1 97.69 187 LEU A N 1
ATOM 1473 C CA . LEU A 1 187 ? 16.062 -8.367 2.131 1 97.69 187 LEU A CA 1
ATOM 1474 C C . LEU A 1 187 ? 17.188 -8.68 3.117 1 97.69 187 LEU A C 1
ATOM 1476 O O . LEU A 1 187 ? 18.156 -7.93 3.223 1 97.69 187 LEU A O 1
ATOM 1480 N N . GLU A 1 188 ? 17 -9.773 3.871 1 95.56 188 GLU A N 1
ATOM 1481 C CA . GLU A 1 188 ? 18.047 -10.133 4.82 1 95.56 188 GLU A CA 1
ATOM 1482 C C . GLU A 1 188 ? 19.391 -10.289 4.121 1 95.56 188 GLU A C 1
ATOM 1484 O O . GLU A 1 188 ? 19.5 -10.984 3.111 1 95.56 188 GLU A O 1
ATOM 1489 N N . GLY A 1 189 ? 20.406 -9.516 4.652 1 95.44 189 GLY A N 1
ATOM 1490 C CA . GLY A 1 189 ? 21.75 -9.594 4.109 1 95.44 189 GLY A CA 1
ATOM 1491 C C . GLY A 1 189 ? 21.984 -8.672 2.926 1 95.44 189 GLY A C 1
ATOM 1492 O O . GLY A 1 189 ? 23.078 -8.602 2.385 1 95.44 189 GLY A O 1
ATOM 1493 N N . ARG A 1 190 ? 20.969 -7.906 2.564 1 96.06 190 ARG A N 1
ATOM 1494 C CA . ARG A 1 190 ? 21.078 -7.051 1.386 1 96.06 190 ARG A CA 1
ATOM 1495 C C . ARG A 1 190 ? 21.172 -5.582 1.779 1 96.06 190 ARG A C 1
ATOM 1497 O O . ARG A 1 190 ? 21.266 -4.707 0.917 1 96.06 190 ARG A O 1
ATOM 1504 N N . ARG A 1 191 ? 21.062 -5.289 3.059 1 96.25 191 ARG A N 1
ATOM 1505 C CA . ARG A 1 191 ? 21.203 -3.979 3.686 1 96.25 191 ARG A CA 1
ATOM 1506 C C . ARG A 1 191 ? 22 -4.078 4.984 1 96.25 191 ARG A C 1
ATOM 1508 O O . ARG A 1 191 ? 22.031 -5.133 5.617 1 96.25 191 ARG A O 1
ATOM 1515 N N . SER A 1 192 ? 22.578 -2.971 5.383 1 97.38 192 SER A N 1
ATOM 1516 C CA . SER A 1 192 ? 23.25 -2.955 6.68 1 97.38 192 SER A CA 1
ATOM 1517 C C . SER A 1 192 ? 22.25 -2.932 7.824 1 97.38 192 SER A C 1
ATOM 1519 O O . SER A 1 192 ? 21.078 -2.596 7.621 1 97.38 192 SER A O 1
ATOM 1521 N N . ASP A 1 193 ? 22.781 -3.238 9.023 1 96.44 193 ASP A N 1
ATOM 1522 C CA . ASP A 1 193 ? 21.938 -3.199 10.219 1 96.44 193 ASP A CA 1
ATOM 1523 C C . ASP A 1 193 ? 21.391 -1.797 10.453 1 96.44 193 ASP A C 1
ATOM 1525 O O . ASP A 1 193 ? 20.234 -1.643 10.883 1 96.44 193 ASP A O 1
ATOM 1529 N N . ALA A 1 194 ? 22.234 -0.846 10.18 1 96.5 194 ALA A N 1
ATOM 1530 C CA . ALA A 1 194 ? 21.797 0.538 10.367 1 96.5 194 ALA A CA 1
ATOM 1531 C C . ALA A 1 194 ? 20.641 0.883 9.422 1 96.5 194 ALA A C 1
ATOM 1533 O O . ALA A 1 194 ? 19.672 1.523 9.828 1 96.5 194 ALA A O 1
ATOM 1534 N N . VAL A 1 195 ? 20.688 0.423 8.156 1 97 195 VAL A N 1
ATOM 1535 C CA . VAL A 1 195 ? 19.656 0.682 7.16 1 97 195 VAL A CA 1
ATOM 1536 C C . VAL A 1 195 ? 18.375 -0.067 7.535 1 97 195 VAL A C 1
ATOM 1538 O O . VAL A 1 195 ? 17.266 0.469 7.406 1 97 195 VAL A O 1
ATOM 1541 N N . VAL A 1 196 ? 18.562 -1.287 8.023 1 97 196 VAL A N 1
ATOM 1542 C CA . VAL A 1 196 ? 17.422 -2.074 8.469 1 97 196 VAL A CA 1
ATOM 1543 C C . VAL A 1 196 ? 16.688 -1.335 9.586 1 97 196 VAL A C 1
ATOM 1545 O O . VAL A 1 196 ? 15.469 -1.167 9.539 1 97 196 VAL A O 1
ATOM 1548 N N . ALA A 1 197 ? 17.422 -0.861 10.531 1 95.81 197 ALA A N 1
ATOM 1549 C CA . ALA A 1 197 ? 16.828 -0.164 11.68 1 95.81 197 ALA A CA 1
ATOM 1550 C C . ALA A 1 197 ? 16.109 1.106 11.234 1 95.81 197 ALA A C 1
ATOM 1552 O O . ALA A 1 197 ? 14.977 1.36 11.648 1 95.81 197 ALA A O 1
ATOM 1553 N N . LEU A 1 198 ? 16.734 1.85 10.406 1 94.75 198 LEU A N 1
ATOM 1554 C CA . LEU A 1 198 ? 16.156 3.1 9.914 1 94.75 198 LEU A CA 1
ATOM 1555 C C . LEU A 1 198 ? 14.883 2.842 9.133 1 94.75 198 LEU A C 1
ATOM 1557 O O . LEU A 1 198 ? 13.891 3.549 9.312 1 94.75 198 LEU A O 1
ATOM 1561 N N . SER A 1 199 ? 14.914 1.84 8.242 1 96 199 SER A N 1
ATOM 1562 C CA . SER A 1 199 ? 13.766 1.516 7.398 1 96 199 SER A CA 1
ATOM 1563 C C . SER A 1 199 ? 12.578 1.07 8.234 1 96 199 SER A C 1
ATOM 1565 O O . SER A 1 199 ? 11.453 1.542 8.031 1 96 199 SER A O 1
ATOM 1567 N N . ARG A 1 200 ? 12.852 0.177 9.203 1 96.56 200 ARG A N 1
ATOM 1568 C CA . ARG A 1 200 ? 11.781 -0.337 10.055 1 96.56 200 ARG A CA 1
ATOM 1569 C C . ARG A 1 200 ? 11.195 0.767 10.93 1 96.56 200 ARG A C 1
ATOM 1571 O O . ARG A 1 200 ? 9.977 0.889 11.055 1 96.56 200 ARG A O 1
ATOM 1578 N N . ALA A 1 201 ? 12.039 1.616 11.469 1 95.19 201 ALA A N 1
ATOM 1579 C CA . ALA A 1 201 ? 11.586 2.723 12.305 1 95.19 201 ALA A CA 1
ATOM 1580 C C . ALA A 1 201 ? 10.781 3.732 11.492 1 95.19 201 ALA A C 1
ATOM 1582 O O . ALA A 1 201 ? 9.719 4.176 11.922 1 95.19 201 ALA A O 1
ATOM 1583 N N . GLY A 1 202 ? 11.25 4.039 10.289 1 96.19 202 GLY A N 1
ATOM 1584 C CA . GLY A 1 202 ? 10.609 5.016 9.422 1 96.19 202 GLY A CA 1
ATOM 1585 C C . GLY A 1 202 ? 9.203 4.617 9.008 1 96.19 202 GLY A C 1
ATOM 1586 O O . GLY A 1 202 ? 8.367 5.477 8.711 1 96.19 202 GLY A O 1
ATOM 1587 N N . LEU A 1 203 ? 8.898 3.338 9.094 1 97.62 203 LEU A N 1
ATOM 1588 C CA . LEU A 1 203 ? 7.59 2.83 8.695 1 97.62 203 LEU A CA 1
ATOM 1589 C C . LEU A 1 203 ? 6.777 2.414 9.922 1 97.62 203 LEU A C 1
ATOM 1591 O O . LEU A 1 203 ? 5.609 2.043 9.797 1 97.62 203 LEU A O 1
ATOM 1595 N N . ALA A 1 204 ? 7.391 2.398 11.117 1 96.5 204 ALA A N 1
ATOM 1596 C CA . ALA A 1 204 ? 6.84 1.744 12.297 1 96.5 204 ALA A CA 1
ATOM 1597 C C . ALA A 1 204 ? 6.496 0.286 12.008 1 96.5 204 ALA A C 1
ATOM 1599 O O . ALA A 1 204 ? 5.426 -0.194 12.383 1 96.5 204 ALA A O 1
ATOM 1600 N N . TYR A 1 205 ? 7.363 -0.301 11.258 1 96.5 205 TYR A N 1
ATOM 1601 C CA . TYR A 1 205 ? 7.172 -1.676 10.812 1 96.5 205 TYR A CA 1
ATOM 1602 C C . TYR A 1 205 ? 7.801 -2.66 11.797 1 96.5 205 TYR A C 1
ATOM 1604 O O .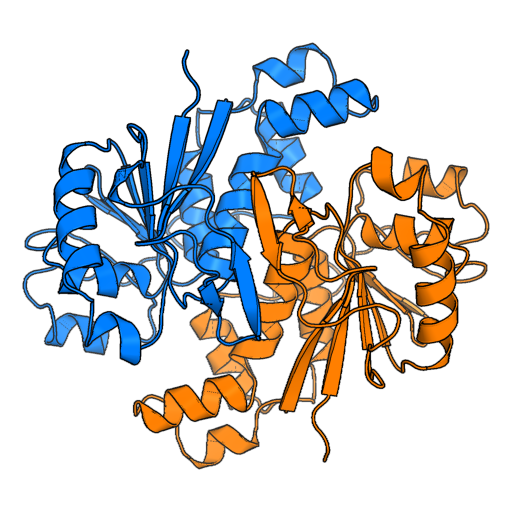 TYR A 1 205 ? 8.977 -2.537 12.133 1 96.5 205 TYR A O 1
ATOM 1612 N N . GLN A 1 206 ? 7.035 -3.613 12.297 1 94.56 206 GLN A N 1
ATOM 1613 C CA . GLN A 1 206 ? 7.496 -4.719 13.133 1 94.56 206 GLN A CA 1
ATOM 1614 C C . GLN A 1 206 ? 7.391 -6.047 12.398 1 94.56 206 GLN A C 1
ATOM 1616 O O . GLN A 1 206 ? 6.324 -6.668 12.367 1 94.56 206 GLN A O 1
ATOM 1621 N N . PRO A 1 207 ? 8.484 -6.449 11.859 1 94.81 207 PRO A N 1
ATOM 1622 C CA . PRO A 1 207 ? 8.453 -7.664 11.039 1 94.81 207 PRO A CA 1
ATOM 1623 C C . PRO A 1 207 ? 8.055 -8.906 11.836 1 94.81 207 PRO A C 1
ATOM 1625 O O . PRO A 1 207 ? 8.211 -8.938 13.062 1 94.81 207 PRO A O 1
ATOM 1628 N N . ARG A 1 208 ? 7.531 -9.875 11.047 1 95.12 208 ARG A N 1
ATOM 1629 C CA . ARG A 1 208 ? 7.227 -11.203 11.586 1 95.12 208 ARG A CA 1
ATOM 1630 C C . ARG A 1 208 ? 8 -12.289 10.852 1 95.12 208 ARG A C 1
ATOM 1632 O O . ARG A 1 208 ? 8.25 -12.164 9.648 1 95.12 208 ARG A O 1
ATOM 1639 N N . ASP A 1 209 ? 8.367 -13.352 11.633 1 94 209 ASP A N 1
ATOM 1640 C CA . ASP A 1 209 ? 9.055 -14.469 11 1 94 209 ASP A CA 1
ATOM 1641 C C . ASP A 1 209 ? 8.062 -15.422 10.336 1 94 209 ASP A C 1
ATOM 1643 O O . ASP A 1 209 ? 6.871 -15.125 10.25 1 94 209 ASP A O 1
ATOM 1647 N N . ILE A 1 210 ? 8.555 -16.5 9.867 1 92.44 210 ILE A N 1
ATOM 1648 C CA . ILE A 1 210 ? 7.785 -17.438 9.055 1 92.44 210 ILE A CA 1
ATOM 1649 C C . ILE A 1 210 ? 6.652 -18.031 9.891 1 92.44 210 ILE A C 1
ATOM 1651 O O . ILE A 1 210 ? 5.645 -18.484 9.344 1 92.44 210 ILE A O 1
ATOM 1655 N N . ASN A 1 211 ? 6.789 -18 11.211 1 90 211 ASN A N 1
ATOM 1656 C CA . ASN A 1 211 ? 5.777 -18.547 12.117 1 90 211 ASN A CA 1
ATOM 1657 C C . ASN A 1 211 ? 4.84 -17.453 12.633 1 90 211 ASN A C 1
ATOM 1659 O O . ASN A 1 211 ? 3.953 -17.734 13.445 1 90 211 ASN A O 1
ATOM 1663 N N . GLY A 1 212 ? 5.082 -16.234 12.242 1 89.12 212 GLY A N 1
ATOM 1664 C CA . GLY A 1 212 ? 4.199 -15.141 12.609 1 89.12 212 GLY A CA 1
ATOM 1665 C C . GLY A 1 212 ? 4.621 -14.445 13.891 1 89.12 212 GLY A C 1
ATOM 1666 O O . GLY A 1 212 ? 3.916 -13.562 14.391 1 89.12 212 GLY A O 1
ATOM 1667 N N . LYS A 1 213 ? 5.773 -14.852 14.398 1 90.94 213 LYS A N 1
ATOM 1668 C CA . LYS A 1 213 ? 6.289 -14.203 15.602 1 90.94 213 LYS A CA 1
ATOM 1669 C C . LYS A 1 213 ? 7.02 -12.914 15.258 1 90.94 213 LYS A C 1
ATOM 1671 O O . LYS A 1 213 ? 7.766 -12.859 14.281 1 90.94 213 LYS A O 1
ATOM 1676 N N . GLU A 1 214 ? 6.75 -11.852 16.062 1 91.12 214 GLU A N 1
ATOM 1677 C CA . GLU A 1 214 ? 7.445 -10.586 15.844 1 91.12 214 GLU A CA 1
ATOM 1678 C C . GLU A 1 214 ? 8.953 -10.742 16.031 1 91.12 214 GLU A C 1
ATOM 1680 O O . GLU A 1 214 ? 9.398 -11.469 16.922 1 91.12 214 GLU A O 1
ATOM 1685 N N . ILE A 1 215 ? 9.719 -10.07 15.172 1 86.31 215 ILE A N 1
ATOM 1686 C CA . ILE A 1 215 ? 11.172 -10.086 15.258 1 86.31 215 ILE A CA 1
ATOM 1687 C C . ILE A 1 215 ? 11.688 -8.695 15.625 1 86.31 215 ILE A C 1
ATOM 1689 O O . ILE A 1 215 ? 11.094 -7.684 15.234 1 86.31 215 ILE A O 1
ATOM 1693 N N . MET B 1 1 ? -27.812 4.84 4.43 1 76 1 MET B N 1
ATOM 1694 C CA . MET B 1 1 ? -26.953 6.004 4.562 1 76 1 MET B CA 1
ATOM 1695 C C . MET B 1 1 ? -26.047 6.152 3.34 1 76 1 MET B C 1
ATOM 1697 O O . MET B 1 1 ? -25.719 5.164 2.68 1 76 1 MET B O 1
ATOM 1701 N N . ALA B 1 2 ? -25.703 7.395 2.938 1 93.25 2 ALA B N 1
ATOM 1702 C CA . ALA B 1 2 ? -24.844 7.664 1.781 1 93.25 2 ALA B CA 1
ATOM 1703 C C . ALA B 1 2 ? -23.422 7.168 2.021 1 93.25 2 ALA B C 1
ATOM 1705 O O . ALA B 1 2 ? -22.953 7.152 3.16 1 93.25 2 ALA B O 1
ATOM 1706 N N . PRO B 1 3 ? -22.734 6.68 1.059 1 97 3 PRO B N 1
ATOM 1707 C CA . PRO B 1 3 ? -21.344 6.227 1.215 1 97 3 PRO B CA 1
ATOM 1708 C C . PRO B 1 3 ? -20.422 7.324 1.748 1 97 3 PRO B C 1
ATOM 1710 O O . PRO B 1 3 ? -20.594 8.5 1.407 1 97 3 PRO B O 1
ATOM 1713 N N . PHE B 1 4 ? -19.547 6.957 2.648 1 98.12 4 PHE B N 1
ATOM 1714 C CA . PHE B 1 4 ? -18.484 7.848 3.107 1 98.12 4 PHE B CA 1
ATOM 1715 C C . PHE B 1 4 ? -17.578 8.258 1.951 1 98.12 4 PHE B C 1
ATOM 1717 O O . PHE B 1 4 ? -16.969 7.406 1.308 1 98.12 4 PHE B O 1
ATOM 1724 N N . GLN B 1 5 ? -17.5 9.555 1.648 1 98.56 5 GLN B N 1
ATOM 1725 C CA . GLN B 1 5 ? -16.672 10.078 0.564 1 98.56 5 GLN B CA 1
ATOM 1726 C C . GLN B 1 5 ? -15.281 10.461 1.062 1 98.56 5 GLN B C 1
ATOM 1728 O O . GLN B 1 5 ? -15.117 11.484 1.727 1 98.56 5 GLN B O 1
ATOM 1733 N N . LEU B 1 6 ? -14.305 9.648 0.757 1 98.75 6 LEU B N 1
ATOM 1734 C CA . LEU B 1 6 ? -12.938 9.914 1.199 1 98.75 6 LEU B CA 1
ATOM 1735 C C . LEU B 1 6 ? -12.094 10.453 0.052 1 98.75 6 LEU B C 1
ATOM 1737 O O . LEU B 1 6 ? -11.945 9.797 -0.979 1 98.75 6 LEU B O 1
ATOM 1741 N N . GLY B 1 7 ? -11.594 11.625 0.206 1 98.88 7 GLY B N 1
ATOM 1742 C CA . GLY B 1 7 ? -10.648 12.188 -0.746 1 98.88 7 GLY B CA 1
ATOM 1743 C C . GLY B 1 7 ? -9.203 11.938 -0.362 1 98.88 7 GLY B C 1
ATOM 1744 O O . GLY B 1 7 ? -8.82 12.141 0.793 1 98.88 7 GLY B O 1
ATOM 1745 N N . ILE B 1 8 ? -8.438 11.492 -1.273 1 98.94 8 ILE B N 1
ATOM 1746 C CA . ILE B 1 8 ? -6.992 11.328 -1.139 1 98.94 8 ILE B CA 1
ATOM 1747 C C . ILE B 1 8 ? -6.27 12.359 -2.006 1 98.94 8 ILE B C 1
ATOM 1749 O O . ILE B 1 8 ? -6.422 12.359 -3.23 1 98.94 8 ILE B O 1
ATOM 1753 N N . VAL B 1 9 ? -5.512 13.188 -1.401 1 98.94 9 VAL B N 1
ATOM 1754 C CA . VAL B 1 9 ? -4.785 14.211 -2.145 1 98.94 9 VAL B CA 1
ATOM 1755 C C . VAL B 1 9 ? -3.488 13.633 -2.697 1 98.94 9 VAL B C 1
ATOM 1757 O O . VAL B 1 9 ? -2.697 13.039 -1.955 1 98.94 9 VAL B O 1
ATOM 1760 N N . LEU B 1 10 ? -3.311 13.852 -4.047 1 98.94 10 LEU B N 1
ATOM 1761 C CA . LEU B 1 10 ? -2.189 13.195 -4.711 1 98.94 10 LEU B CA 1
ATOM 1762 C C . LEU B 1 10 ? -1.017 14.156 -4.875 1 98.94 10 LEU B C 1
ATOM 1764 O O . LEU B 1 10 ? -1.188 15.273 -5.379 1 98.94 10 LEU B O 1
ATOM 1768 N N . TYR B 1 11 ? 0.127 13.805 -4.43 1 98.81 11 TYR B N 1
ATOM 1769 C CA . TYR B 1 11 ? 1.479 14.305 -4.645 1 98.81 11 TYR B CA 1
ATOM 1770 C C . TYR B 1 11 ? 2.516 13.227 -4.371 1 98.81 11 TYR B C 1
ATOM 1772 O O . TYR B 1 11 ? 2.166 12.062 -4.16 1 98.81 11 TYR B O 1
ATOM 1780 N N . ASP B 1 12 ? 3.768 13.477 -4.398 1 98.06 12 ASP B N 1
ATOM 1781 C CA . ASP B 1 12 ? 4.801 12.461 -4.246 1 98.06 12 ASP B CA 1
ATOM 1782 C C . ASP B 1 12 ? 4.922 12.008 -2.793 1 98.06 12 ASP B C 1
ATOM 1784 O O . ASP B 1 12 ? 5.91 12.32 -2.125 1 98.06 12 ASP B O 1
ATOM 1788 N N . PHE B 1 13 ? 3.873 11.227 -2.355 1 98.31 13 PHE B N 1
ATOM 1789 C CA . PHE B 1 13 ? 3.848 10.648 -1.018 1 98.31 13 PHE B CA 1
ATOM 1790 C C . PHE B 1 13 ? 4.402 9.227 -1.031 1 98.31 13 PHE B C 1
ATOM 1792 O O . PHE B 1 13 ? 4.664 8.672 -2.098 1 98.31 13 PHE B O 1
ATOM 1799 N N . GLN B 1 14 ? 4.719 8.758 0.167 1 97.19 14 GLN B N 1
ATOM 1800 C CA . GLN B 1 14 ? 5.012 7.336 0.312 1 97.19 14 GLN B CA 1
ATOM 1801 C C . GLN B 1 14 ? 3.773 6.488 0.033 1 97.19 14 GLN B C 1
ATOM 1803 O O . GLN B 1 14 ? 2.742 6.652 0.686 1 97.19 14 GLN B O 1
ATOM 1808 N N . LEU B 1 15 ? 3.859 5.59 -0.879 1 98.44 15 LEU B N 1
ATOM 1809 C CA . LEU B 1 15 ? 2.709 4.875 -1.42 1 98.44 15 LEU B CA 1
ATOM 1810 C C . LEU B 1 15 ? 1.937 4.168 -0.312 1 98.44 15 LEU B C 1
ATOM 1812 O O . LEU B 1 15 ? 0.704 4.191 -0.295 1 98.44 15 LEU B O 1
ATOM 1816 N N . LEU B 1 16 ? 2.639 3.611 0.629 1 98.25 16 LEU B N 1
ATOM 1817 C CA . LEU B 1 16 ? 2.053 2.818 1.704 1 98.25 16 LEU B CA 1
ATOM 1818 C C . LEU B 1 16 ? 1.163 3.682 2.594 1 98.25 16 LEU B C 1
ATOM 1820 O O . LEU B 1 16 ? 0.204 3.186 3.189 1 98.25 16 LEU B O 1
ATOM 1824 N N . ASP B 1 17 ? 1.44 4.992 2.656 1 98.62 17 ASP B N 1
ATOM 1825 C CA . ASP B 1 17 ? 0.676 5.926 3.48 1 98.62 17 ASP B CA 1
ATOM 1826 C C . ASP B 1 17 ? -0.779 5.992 3.023 1 98.62 17 ASP B C 1
ATOM 1828 O O . ASP B 1 17 ? -1.66 6.379 3.795 1 98.62 17 ASP B O 1
ATOM 1832 N N . VAL B 1 18 ? -1.012 5.668 1.792 1 98.75 18 VAL B N 1
ATOM 1833 C CA . VAL B 1 18 ? -2.342 5.742 1.193 1 98.75 18 VAL B CA 1
ATOM 1834 C C . VAL B 1 18 ? -2.875 4.332 0.95 1 98.75 18 VAL B C 1
ATOM 1836 O O . VAL B 1 18 ? -4.004 4.016 1.332 1 98.75 18 VAL B O 1
ATOM 1839 N N . ALA B 1 19 ? -2.023 3.457 0.422 1 98.56 19 ALA B N 1
ATOM 1840 C CA . ALA B 1 19 ? -2.441 2.105 0.063 1 98.56 19 ALA B CA 1
ATOM 1841 C C . ALA B 1 19 ? -2.889 1.324 1.297 1 98.56 19 ALA B C 1
ATOM 1843 O O . ALA B 1 19 ? -3.85 0.553 1.236 1 98.56 19 ALA B O 1
ATOM 1844 N N . GLY B 1 20 ? -2.15 1.451 2.402 1 98.19 20 GLY B N 1
ATOM 1845 C CA . GLY B 1 20 ? -2.525 0.789 3.641 1 98.19 20 GLY B CA 1
ATOM 1846 C C . GLY B 1 20 ? -3.943 1.102 4.078 1 98.19 20 GLY B C 1
ATOM 1847 O O . GLY B 1 20 ? -4.793 0.209 4.137 1 98.19 20 GLY B O 1
ATOM 1848 N N . PRO B 1 21 ? -4.215 2.359 4.309 1 98.31 21 PRO B N 1
ATOM 1849 C CA . PRO B 1 21 ? -5.562 2.785 4.691 1 98.31 21 PRO B CA 1
ATOM 1850 C C . PRO B 1 21 ? -6.621 2.395 3.66 1 98.31 21 PRO B C 1
ATOM 1852 O O . PRO B 1 21 ? -7.684 1.883 4.023 1 98.31 21 PRO B O 1
ATOM 1855 N N .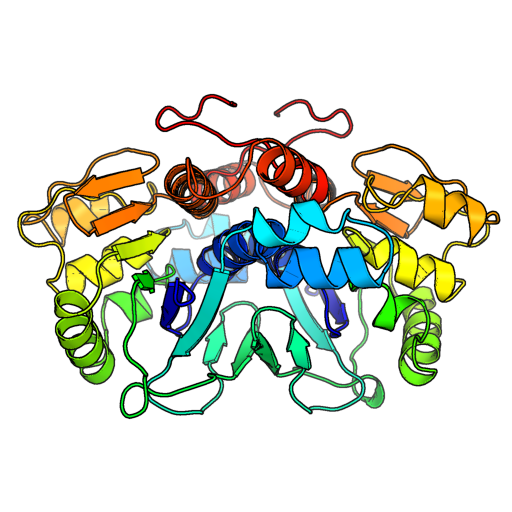 VAL B 1 22 ? -6.352 2.588 2.389 1 98.06 22 VAL B N 1
ATOM 1856 C CA . VAL B 1 22 ? -7.32 2.32 1.331 1 98.06 22 VAL B CA 1
ATOM 1857 C C . VAL B 1 22 ? -7.707 0.842 1.347 1 98.06 22 VAL B C 1
ATOM 1859 O O . VAL B 1 22 ? -8.891 0.503 1.286 1 98.06 22 VAL B O 1
ATOM 1862 N N . ASP B 1 23 ? -6.758 -0.032 1.495 1 97.38 23 ASP B N 1
ATOM 1863 C CA . ASP B 1 23 ? -7.066 -1.456 1.42 1 97.38 23 ASP B CA 1
ATOM 1864 C C . ASP B 1 23 ? -7.684 -1.953 2.725 1 97.38 23 ASP B C 1
ATOM 1866 O O . ASP B 1 23 ? -8.516 -2.867 2.717 1 97.38 23 ASP B O 1
ATOM 1870 N N . LEU B 1 24 ? -7.25 -1.346 3.826 1 97.31 24 LEU B N 1
ATOM 1871 C CA . LEU B 1 24 ? -7.941 -1.656 5.07 1 97.31 24 LEU B CA 1
ATOM 1872 C C . LEU B 1 24 ? -9.422 -1.306 4.969 1 97.31 24 LEU B C 1
ATOM 1874 O O . LEU B 1 24 ? -10.281 -2.094 5.375 1 97.31 24 LEU B O 1
ATOM 1878 N N . LEU B 1 25 ? -9.727 -0.17 4.395 1 97.94 25 LEU B N 1
ATOM 1879 C CA . LEU B 1 25 ? -11.094 0.315 4.242 1 97.94 25 LEU B CA 1
ATOM 1880 C C . LEU B 1 25 ? -11.867 -0.538 3.242 1 97.94 25 LEU B C 1
ATOM 1882 O O . LEU B 1 25 ? -13.008 -0.936 3.506 1 97.94 25 LEU B O 1
ATOM 1886 N N . ILE B 1 26 ? -11.234 -0.85 2.176 1 96.75 26 ILE B N 1
ATOM 1887 C CA . ILE B 1 26 ? -11.93 -1.573 1.115 1 96.75 26 ILE B CA 1
ATOM 1888 C C . ILE B 1 26 ? -12.18 -3.016 1.551 1 96.75 26 ILE B C 1
ATOM 1890 O O . ILE B 1 26 ? -13.195 -3.609 1.2 1 96.75 26 ILE B O 1
ATOM 1894 N N . SER B 1 27 ? -11.266 -3.676 2.301 1 95.25 27 SER B N 1
ATOM 1895 C CA . SER B 1 27 ? -11.359 -5.074 2.703 1 95.25 27 SER B CA 1
ATOM 1896 C C . SER B 1 27 ? -12.625 -5.328 3.518 1 95.25 27 SER B C 1
ATOM 1898 O O . SER B 1 27 ? -13.18 -6.43 3.49 1 95.25 27 SER B O 1
ATOM 1900 N N . GLY B 1 28 ? -13.188 -4.375 4.195 1 95.25 28 GLY B N 1
ATOM 1901 C CA . GLY B 1 28 ? -14.414 -4.484 4.969 1 95.25 28 GLY B CA 1
ATOM 1902 C C . GLY B 1 28 ? -15.531 -3.604 4.441 1 95.25 28 GLY B C 1
ATOM 1903 O O . GLY B 1 28 ? -16.422 -3.213 5.195 1 95.25 28 GLY B O 1
ATOM 1904 N N . SER B 1 29 ? -15.438 -3.295 3.176 1 97.44 29 SER B N 1
ATOM 1905 C CA . SER B 1 29 ? -16.422 -2.414 2.566 1 97.44 29 SER B CA 1
ATOM 1906 C C . SER B 1 29 ? -17.562 -3.215 1.928 1 97.44 29 SER B C 1
ATOM 1908 O O . SER B 1 29 ? -17.406 -4.41 1.659 1 97.44 29 SER B O 1
ATOM 1910 N N . LYS B 1 30 ? -18.656 -2.553 1.685 1 96.75 30 LYS B N 1
ATOM 1911 C CA . LYS B 1 30 ? -19.75 -3.162 0.947 1 96.75 30 LYS B CA 1
ATOM 1912 C C . LYS B 1 30 ? -19.312 -3.574 -0.456 1 96.75 30 LYS B C 1
ATOM 1914 O O . LYS B 1 30 ? -19.734 -4.617 -0.961 1 96.75 30 LYS B O 1
ATOM 1919 N N . THR B 1 31 ? -18.453 -2.789 -1.045 1 95.44 31 THR B N 1
ATOM 1920 C CA . THR B 1 31 ? -17.969 -3.084 -2.387 1 95.44 31 THR B CA 1
ATOM 1921 C C . THR B 1 31 ? -17.234 -4.418 -2.414 1 95.44 31 THR B C 1
ATOM 1923 O O . THR B 1 31 ? -17.531 -5.289 -3.229 1 95.44 31 THR B O 1
ATOM 1926 N N . MET B 1 32 ? -16.312 -4.602 -1.529 1 95.25 32 MET B N 1
ATOM 1927 C CA . MET B 1 32 ? -15.547 -5.844 -1.473 1 95.25 32 MET B CA 1
ATOM 1928 C C . MET B 1 32 ? -16.453 -7.023 -1.13 1 95.25 32 MET B C 1
ATOM 1930 O O . MET B 1 32 ? -16.391 -8.062 -1.791 1 95.25 32 MET B O 1
ATOM 1934 N N . LEU B 1 33 ? -17.312 -6.867 -0.161 1 95.94 33 LEU B N 1
ATOM 1935 C CA . LEU B 1 33 ? -18.172 -7.949 0.296 1 95.94 33 LEU B CA 1
ATOM 1936 C C . LEU B 1 33 ? -19.172 -8.344 -0.792 1 95.94 33 LEU B C 1
ATOM 1938 O O . LEU B 1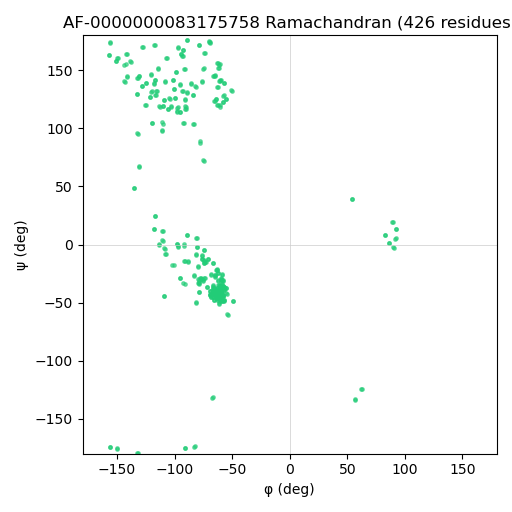 33 ? -19.516 -9.523 -0.916 1 95.94 33 LEU B O 1
ATOM 1942 N N . ASN B 1 34 ? -19.609 -7.367 -1.536 1 95.75 34 ASN B N 1
ATOM 1943 C CA . ASN B 1 34 ? -20.469 -7.664 -2.668 1 95.75 34 ASN B CA 1
ATOM 1944 C C . ASN B 1 34 ? -19.766 -8.516 -3.713 1 95.75 34 ASN B C 1
ATOM 1946 O O . ASN B 1 34 ? -20.344 -9.453 -4.266 1 95.75 34 ASN B O 1
ATOM 1950 N N . HIS B 1 35 ? -18.531 -8.195 -3.994 1 94 35 HIS B N 1
ATOM 1951 C CA . HIS B 1 35 ? -17.75 -8.992 -4.926 1 94 35 HIS B CA 1
ATOM 1952 C C . HIS B 1 35 ? -17.531 -10.406 -4.398 1 94 35 HIS B C 1
ATOM 1954 O O . HIS B 1 35 ? -17.688 -11.375 -5.137 1 94 35 HIS B O 1
ATOM 1960 N N . MET B 1 36 ? -17.203 -10.516 -3.15 1 92.5 36 MET B N 1
ATOM 1961 C CA . MET B 1 36 ? -17 -11.812 -2.525 1 92.5 36 MET B CA 1
ATOM 1962 C C . MET B 1 36 ? -18.281 -12.641 -2.539 1 92.5 36 MET B C 1
ATOM 1964 O O . MET B 1 36 ? -18.234 -13.852 -2.74 1 92.5 36 MET B O 1
ATOM 1968 N N . ASN B 1 37 ? -19.344 -11.914 -2.254 1 94.69 37 ASN B N 1
ATOM 1969 C CA . ASN B 1 37 ? -20.641 -12.578 -2.277 1 94.69 37 ASN B CA 1
ATOM 1970 C C . ASN B 1 37 ? -20.984 -13.117 -3.666 1 94.69 37 ASN B C 1
ATOM 1972 O O . ASN B 1 37 ? -21.359 -14.281 -3.811 1 94.69 37 ASN B O 1
ATOM 1976 N N . ARG B 1 38 ? -20.766 -12.32 -4.66 1 93.62 38 ARG B N 1
ATOM 1977 C CA . ARG B 1 38 ? -21.016 -12.719 -6.043 1 93.62 38 ARG B CA 1
ATOM 1978 C C . ARG B 1 38 ? -20.172 -13.938 -6.422 1 93.62 38 ARG B C 1
ATOM 1980 O O . ARG B 1 38 ? -20.625 -14.797 -7.18 1 93.62 38 ARG B O 1
ATOM 1987 N N . ASP B 1 39 ? -19 -14.023 -5.836 1 91 39 ASP B N 1
ATOM 1988 C CA . ASP B 1 39 ? -18.062 -15.094 -6.168 1 91 39 ASP B CA 1
ATOM 1989 C C . ASP B 1 39 ? -18.25 -16.281 -5.234 1 91 39 ASP B C 1
ATOM 1991 O O . ASP B 1 39 ? -17.547 -17.297 -5.363 1 91 39 ASP B O 1
ATOM 1995 N N . GLY B 1 40 ? -19.156 -16.203 -4.293 1 90.25 40 GLY B N 1
ATOM 1996 C CA . GLY B 1 40 ? -19.516 -17.328 -3.439 1 90.25 40 GLY B CA 1
ATOM 1997 C C . GLY B 1 40 ? -18.672 -17.406 -2.188 1 90.25 40 GLY B C 1
ATOM 1998 O O . GLY B 1 40 ? -18.625 -18.453 -1.529 1 90.25 40 GLY B O 1
ATOM 1999 N N . PHE B 1 41 ? -18 -16.266 -1.786 1 88.56 41 PHE B N 1
ATOM 2000 C CA . PHE B 1 41 ? -17.062 -16.328 -0.674 1 88.56 41 PHE B CA 1
ATOM 2001 C C . PHE B 1 41 ? -17.578 -15.523 0.516 1 88.56 41 PHE B C 1
ATOM 2003 O O . PHE B 1 41 ? -16.906 -15.438 1.549 1 88.56 41 PHE B O 1
ATOM 2010 N N . ALA B 1 42 ? -18.75 -14.883 0.431 1 89.81 42 ALA B N 1
ATOM 2011 C CA . ALA B 1 42 ? -19.375 -14.141 1.523 1 89.81 42 ALA B CA 1
ATOM 2012 C C . ALA B 1 42 ? -20.875 -14.344 1.529 1 89.81 42 ALA B C 1
ATOM 2014 O O . ALA B 1 42 ? -21.516 -14.367 0.472 1 89.81 42 ALA B O 1
ATOM 2015 N N . ALA B 1 43 ? -21.5 -14.406 2.715 1 92.88 43 ALA B N 1
ATOM 2016 C CA . ALA B 1 43 ? -22.953 -14.555 2.859 1 92.88 43 ALA B CA 1
ATOM 2017 C C . ALA B 1 43 ? -23.672 -13.25 2.521 1 92.88 43 ALA B C 1
ATOM 2019 O O . ALA B 1 43 ? -23.109 -12.164 2.672 1 92.88 43 ALA B O 1
ATOM 2020 N N . ASP B 1 44 ? -24.828 -13.398 2.084 1 92.06 44 ASP B N 1
ATOM 2021 C CA . ASP B 1 44 ? -25.625 -12.258 1.671 1 92.06 44 ASP B CA 1
ATOM 2022 C C . ASP B 1 44 ? -25.75 -11.234 2.795 1 92.06 44 ASP B C 1
ATOM 2024 O O . ASP B 1 44 ? -25.656 -10.031 2.557 1 92.06 44 ASP B O 1
ATOM 2028 N N . ASP B 1 45 ? -25.938 -11.727 3.916 1 92.5 45 ASP B N 1
ATOM 2029 C CA . ASP B 1 45 ? -26.234 -10.828 5.031 1 92.5 45 ASP B CA 1
ATOM 2030 C C . ASP B 1 45 ? -24.984 -10.086 5.492 1 92.5 45 ASP B C 1
ATOM 2032 O O . ASP B 1 45 ? -25.078 -9.102 6.227 1 92.5 45 ASP B O 1
ATOM 2036 N N . LEU B 1 46 ? -23.844 -10.57 5.012 1 94.12 46 LEU B N 1
ATOM 2037 C CA . LEU B 1 46 ? -22.594 -9.945 5.422 1 94.12 46 LEU B CA 1
ATOM 2038 C C . LEU B 1 46 ? -22.359 -8.641 4.668 1 94.12 46 LEU B C 1
ATOM 2040 O O . LEU B 1 46 ? -21.719 -7.723 5.191 1 94.12 46 LEU B O 1
ATOM 2044 N N . VAL B 1 47 ? -22.875 -8.547 3.471 1 93.56 47 VAL B N 1
ATOM 2045 C CA . VAL B 1 47 ? -22.609 -7.441 2.564 1 93.56 47 VAL B CA 1
ATOM 2046 C C . VAL B 1 47 ? -23.047 -6.125 3.205 1 93.56 47 VAL B C 1
ATOM 2048 O O . VAL B 1 47 ? -22.297 -5.145 3.201 1 93.56 47 VAL B O 1
ATOM 2051 N N . ASP B 1 48 ? -24.172 -6.137 3.865 1 94.31 48 ASP B N 1
ATOM 2052 C CA . ASP B 1 48 ? -24.734 -4.906 4.418 1 94.31 48 ASP B CA 1
ATOM 2053 C C . ASP B 1 48 ? -24.062 -4.543 5.742 1 94.31 48 ASP B C 1
ATOM 2055 O O . ASP B 1 48 ? -24.312 -3.479 6.305 1 94.31 48 ASP B O 1
ATOM 2059 N N . GLN B 1 49 ? -23.172 -5.387 6.141 1 96.38 49 GLN B N 1
ATOM 2060 C CA . GLN B 1 49 ? -22.531 -5.176 7.43 1 96.38 49 GLN B CA 1
ATOM 2061 C C . GLN B 1 49 ? -21.172 -4.496 7.262 1 96.38 49 GLN B C 1
ATOM 2063 O O . GLN B 1 49 ? -20.484 -4.215 8.25 1 96.38 49 GLN B O 1
ATOM 2068 N N . GLY B 1 50 ? -20.812 -4.211 6.023 1 97 50 GLY B N 1
ATOM 2069 C CA . GLY B 1 50 ? -19.578 -3.496 5.738 1 97 50 GLY B CA 1
ATOM 2070 C C . GLY B 1 50 ? -19.766 -1.995 5.637 1 97 50 GLY B C 1
ATOM 2071 O O . GLY B 1 50 ? -20.906 -1.511 5.586 1 97 50 GLY B O 1
ATOM 2072 N N . ILE B 1 51 ? -18.688 -1.303 5.645 1 97.31 51 ILE B N 1
ATOM 2073 C CA . ILE B 1 51 ? -18.75 0.146 5.484 1 97.31 51 ILE B CA 1
ATOM 2074 C C . ILE B 1 51 ? -19.016 0.493 4.02 1 97.31 51 ILE B C 1
ATOM 2076 O O . ILE B 1 51 ? -18.516 -0.185 3.119 1 97.31 51 ILE B O 1
ATOM 2080 N N . ASP B 1 52 ? -19.812 1.461 3.777 1 97.56 52 ASP B N 1
ATOM 2081 C CA . ASP B 1 52 ? -20.047 2.004 2.443 1 97.56 52 ASP B CA 1
ATOM 2082 C C . ASP B 1 52 ? -19.156 3.217 2.18 1 97.56 52 ASP B C 1
ATOM 2084 O O . ASP B 1 52 ? -19.312 4.258 2.822 1 97.56 52 ASP B O 1
ATOM 2088 N N . ILE B 1 53 ? -18.188 3.064 1.183 1 98 53 ILE B N 1
ATOM 2089 C CA . ILE B 1 53 ? -17.188 4.102 1.032 1 98 53 ILE B CA 1
ATOM 2090 C C . ILE B 1 53 ? -16.844 4.277 -0.446 1 98 53 ILE B C 1
ATOM 2092 O O . ILE B 1 53 ? -16.75 3.299 -1.189 1 98 53 ILE B O 1
ATOM 2096 N N . ASN B 1 54 ? -16.656 5.52 -0.86 1 98.12 54 ASN B N 1
ATOM 2097 C CA . ASN B 1 54 ? -16.094 5.906 -2.154 1 98.12 54 ASN B CA 1
ATOM 2098 C C . ASN B 1 54 ? -14.781 6.664 -1.995 1 98.12 54 ASN B C 1
ATOM 2100 O O . ASN B 1 54 ? -14.641 7.477 -1.083 1 98.12 54 ASN B O 1
ATOM 2104 N N . PHE B 1 55 ? -13.922 6.375 -2.881 1 98.62 55 PHE B N 1
ATOM 2105 C CA . PHE B 1 55 ? -12.625 7.039 -2.865 1 98.62 55 PHE B CA 1
ATOM 2106 C C . PHE B 1 55 ? -12.508 8.031 -4.016 1 98.62 55 PHE B C 1
ATOM 2108 O O . PHE B 1 55 ? -12.969 7.754 -5.129 1 98.62 55 PHE B O 1
ATOM 2115 N N . HIS B 1 56 ? -11.922 9.133 -3.752 1 98.81 56 HIS B N 1
ATOM 2116 C CA . HIS B 1 56 ? -11.586 10.141 -4.75 1 98.81 56 HIS B CA 1
ATOM 2117 C C . HIS B 1 56 ? -10.102 10.492 -4.703 1 98.81 56 HIS B C 1
ATOM 2119 O O . HIS B 1 56 ? -9.594 10.898 -3.658 1 98.81 56 HIS B O 1
ATOM 2125 N N . TYR B 1 57 ? -9.43 10.297 -5.754 1 98.94 57 TYR B N 1
ATOM 2126 C CA . TYR B 1 57 ? -8.016 10.625 -5.879 1 98.94 57 TYR B CA 1
ATOM 2127 C C . TYR B 1 57 ? -7.824 11.969 -6.566 1 98.94 57 TYR B C 1
ATOM 2129 O O . TYR B 1 57 ? -8.078 12.102 -7.77 1 98.94 57 TYR B O 1
ATOM 2137 N N . ILE B 1 58 ? -7.293 12.906 -5.828 1 98.94 58 ILE B N 1
ATOM 2138 C CA . ILE B 1 58 ? -7.512 14.305 -6.184 1 98.94 58 ILE B CA 1
ATOM 2139 C C . ILE B 1 58 ? -6.168 14.984 -6.449 1 98.94 58 ILE B C 1
ATOM 2141 O O . ILE B 1 58 ? -5.238 14.867 -5.648 1 98.94 58 ILE B O 1
ATOM 2145 N N . ALA B 1 59 ? -6.035 15.688 -7.523 1 98.88 59 ALA B N 1
ATOM 2146 C CA . ALA B 1 59 ? -4.852 16.469 -7.891 1 98.88 59 ALA B CA 1
ATOM 2147 C C . ALA B 1 59 ? -5.242 17.781 -8.547 1 98.88 59 ALA B C 1
ATOM 2149 O O . ALA B 1 59 ? -6.422 18.031 -8.82 1 98.88 59 ALA B O 1
ATOM 2150 N N . PRO B 1 60 ? -4.277 18.766 -8.633 1 98.69 60 PRO B N 1
ATOM 2151 C CA . PRO B 1 60 ? -4.637 20.031 -9.273 1 98.69 60 PRO B CA 1
ATOM 2152 C C . PRO B 1 60 ? -5.184 19.844 -10.688 1 98.69 60 PRO B C 1
ATOM 2154 O O . PRO B 1 60 ? -6.074 20.594 -11.109 1 98.69 60 PRO B O 1
ATOM 2157 N N . THR B 1 61 ? -4.625 18.906 -11.414 1 98.56 61 THR B N 1
ATOM 2158 C CA . THR B 1 61 ? -5.043 18.531 -12.766 1 98.56 61 THR B CA 1
ATOM 2159 C C . THR B 1 61 ? -5.188 17.031 -12.906 1 98.56 61 THR B C 1
ATOM 2161 O O . THR B 1 61 ? -4.945 16.281 -11.953 1 98.56 61 THR B O 1
ATOM 2164 N N . MET B 1 62 ? -5.551 16.625 -14.117 1 98.31 62 MET B N 1
ATOM 2165 C CA . MET B 1 62 ? -5.711 15.188 -14.375 1 98.31 62 MET B CA 1
ATOM 2166 C C . MET B 1 62 ? -4.395 14.57 -14.828 1 98.31 62 MET B C 1
ATOM 2168 O O . MET B 1 62 ? -4.355 13.398 -15.227 1 98.31 62 MET B O 1
ATOM 2172 N N . ASP B 1 63 ? -3.291 15.367 -14.758 1 98.12 63 ASP B N 1
ATOM 2173 C CA . ASP B 1 63 ? -1.981 14.82 -15.094 1 98.12 63 ASP B CA 1
ATOM 2174 C C . ASP B 1 63 ? -1.571 13.727 -14.109 1 98.12 63 ASP B C 1
ATOM 2176 O O . ASP B 1 63 ? -1.853 13.836 -12.914 1 98.12 63 ASP B O 1
ATOM 2180 N N . THR B 1 64 ? -0.884 12.711 -14.578 1 98 64 THR B N 1
ATOM 2181 C CA . THR B 1 64 ? -0.404 11.625 -13.734 1 98 64 THR B CA 1
ATOM 2182 C C . THR B 1 64 ? 0.525 12.156 -12.648 1 98 64 THR B C 1
ATOM 2184 O O . THR B 1 64 ? 1.321 13.062 -12.891 1 98 64 THR B O 1
ATOM 2187 N N . VAL B 1 65 ? 0.421 11.602 -11.469 1 98.5 65 VAL B N 1
ATOM 2188 C CA . VAL B 1 65 ? 1.294 11.922 -10.344 1 98.5 65 VAL B CA 1
ATOM 2189 C C . VAL B 1 65 ? 2.311 10.805 -10.141 1 98.5 65 VAL B C 1
ATOM 2191 O O . VAL B 1 65 ? 1.938 9.633 -10 1 98.5 65 VAL B O 1
ATOM 2194 N N . SER B 1 66 ? 3.598 11.164 -10.133 1 97.88 66 SER B N 1
ATOM 2195 C CA . SER B 1 66 ? 4.672 10.18 -10 1 97.88 66 SER B CA 1
ATOM 2196 C C . SER B 1 66 ? 5.203 10.141 -8.57 1 97.88 66 SER B C 1
ATOM 2198 O O . SER B 1 66 ? 5.461 11.18 -7.965 1 97.88 66 SER B O 1
ATOM 2200 N N . LEU B 1 67 ? 5.363 8.945 -8.062 1 97.69 67 LEU B N 1
ATOM 2201 C CA . LEU B 1 67 ? 6 8.742 -6.762 1 97.69 67 LEU B CA 1
ATOM 2202 C C . LEU B 1 67 ? 7.473 8.391 -6.93 1 97.69 67 LEU B C 1
ATOM 2204 O O . LEU B 1 67 ? 7.926 8.109 -8.039 1 97.69 67 LEU B O 1
ATOM 2208 N N . MET B 1 68 ? 8.211 8.391 -5.855 1 93.56 68 MET B N 1
ATOM 2209 C CA . MET B 1 68 ? 9.648 8.156 -5.863 1 93.56 68 MET B CA 1
ATOM 2210 C C . MET B 1 68 ? 9.984 6.805 -6.477 1 93.56 68 MET B C 1
ATOM 2212 O O . MET B 1 68 ? 10.977 6.668 -7.188 1 93.56 68 MET B O 1
ATOM 2216 N N . SER B 1 69 ? 9.141 5.766 -6.258 1 93.12 69 SER B N 1
ATOM 2217 C CA . SER B 1 69 ? 9.383 4.41 -6.742 1 93.12 69 SER B CA 1
ATOM 2218 C C . SER B 1 69 ? 9.133 4.309 -8.242 1 93.12 69 SER B C 1
ATOM 2220 O O . SER B 1 69 ? 9.344 3.254 -8.844 1 93.12 69 SER B O 1
ATOM 2222 N N . GLY B 1 70 ? 8.648 5.387 -8.867 1 96.81 70 GLY B N 1
ATOM 2223 C CA . GLY B 1 70 ? 8.227 5.332 -10.258 1 96.81 70 GLY B CA 1
ATOM 2224 C C . GLY B 1 70 ? 6.766 4.973 -10.422 1 96.81 70 GLY B C 1
ATOM 2225 O O . GLY B 1 70 ? 6.254 4.938 -11.547 1 96.81 70 GLY B O 1
ATOM 2226 N N . PHE B 1 71 ? 6.125 4.707 -9.32 1 97.75 71 PHE B N 1
ATOM 2227 C CA . PHE B 1 71 ? 4.691 4.438 -9.336 1 97.75 71 PHE B CA 1
ATOM 2228 C C . PHE B 1 71 ? 3.912 5.664 -9.789 1 97.75 71 PHE B C 1
ATOM 2230 O O . PHE B 1 71 ? 4.098 6.758 -9.258 1 97.75 71 PHE B O 1
ATOM 2237 N N . LYS B 1 72 ? 3.08 5.52 -10.805 1 98.56 72 LYS B N 1
ATOM 2238 C CA . LYS B 1 72 ? 2.35 6.645 -11.375 1 98.56 72 LYS B CA 1
ATOM 2239 C C . LYS B 1 72 ? 0.845 6.48 -11.18 1 98.56 72 LYS B C 1
ATOM 2241 O O . LYS B 1 72 ? 0.278 5.445 -11.531 1 98.56 72 LYS B O 1
ATOM 2246 N N . ILE B 1 73 ? 0.23 7.539 -10.711 1 98.81 73 ILE B N 1
ATOM 2247 C CA . ILE B 1 73 ? -1.177 7.5 -10.328 1 98.81 73 ILE B CA 1
ATOM 2248 C C . ILE B 1 73 ? -1.979 8.445 -11.219 1 98.81 73 ILE B C 1
ATOM 2250 O O . ILE B 1 73 ? -1.61 9.609 -11.391 1 98.81 73 ILE B O 1
ATOM 2254 N N . GLN B 1 74 ? -3.014 7.949 -11.773 1 98.69 74 GLN B N 1
ATOM 2255 C CA . GLN B 1 74 ? -3.953 8.797 -12.508 1 98.69 74 GLN B CA 1
ATOM 2256 C C . GLN B 1 74 ? -5.059 9.312 -11.586 1 98.69 74 GLN B C 1
ATOM 2258 O O . GLN B 1 74 ? -5.816 8.523 -11.016 1 98.69 74 GLN B O 1
ATOM 2263 N N . PRO B 1 75 ? -5.145 10.664 -11.445 1 98.81 75 PRO B N 1
ATOM 2264 C CA . PRO B 1 75 ? -6.227 11.211 -10.617 1 98.81 75 PRO B CA 1
ATOM 2265 C C . PRO B 1 75 ? -7.613 10.852 -11.148 1 98.81 75 PRO B C 1
ATOM 2267 O O . PRO B 1 75 ? -7.77 10.594 -12.344 1 98.81 75 PRO B O 1
ATOM 2270 N N . THR B 1 76 ? -8.617 10.844 -10.258 1 98.62 76 THR B N 1
ATOM 2271 C CA . THR B 1 76 ? -9.984 10.594 -10.68 1 98.62 76 THR B CA 1
ATOM 2272 C C . THR B 1 76 ? -10.773 11.898 -10.75 1 98.62 76 THR B C 1
ATOM 2274 O O . THR B 1 76 ? -11.867 11.938 -11.328 1 98.62 76 THR B O 1
ATOM 2277 N N . THR B 1 77 ? -10.289 12.906 -10.125 1 98.75 77 THR B N 1
ATOM 2278 C CA . THR B 1 77 ? -10.891 14.234 -10.148 1 98.75 77 THR B CA 1
ATOM 2279 C C . THR B 1 77 ? -9.852 15.305 -9.844 1 98.75 77 THR B C 1
ATOM 2281 O O . THR B 1 77 ? -8.68 14.992 -9.609 1 98.75 77 THR B O 1
ATOM 2284 N N . THR B 1 78 ? -10.203 16.547 -9.953 1 98.88 78 THR B N 1
ATOM 2285 C CA . THR B 1 78 ? -9.305 17.672 -9.734 1 98.88 78 THR B CA 1
ATOM 2286 C C . THR B 1 78 ? -9.773 18.531 -8.562 1 98.88 78 THR B C 1
ATOM 2288 O O . THR B 1 78 ? -10.859 18.312 -8.023 1 98.88 78 THR B O 1
ATOM 2291 N N . PHE B 1 79 ? -8.922 19.5 -8.156 1 98.75 79 PHE B N 1
ATOM 2292 C CA . PHE B 1 79 ? -9.3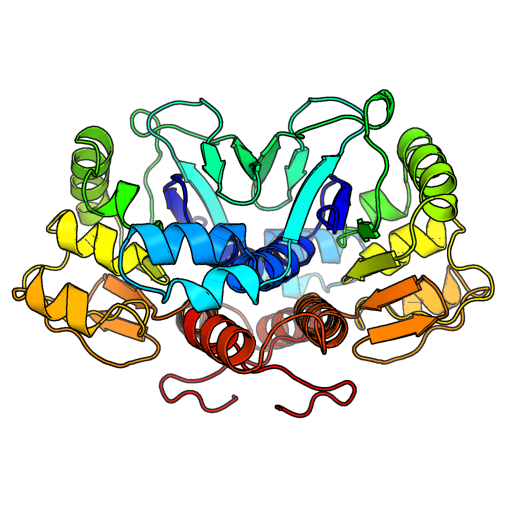05 20.422 -7.105 1 98.75 79 PHE B CA 1
ATOM 2293 C C . PHE B 1 79 ? -10.57 21.172 -7.484 1 98.75 79 PHE B C 1
ATOM 2295 O O . PHE B 1 79 ? -11.43 21.438 -6.633 1 98.75 79 PHE B O 1
ATOM 2302 N N . ALA B 1 80 ? -10.734 21.5 -8.734 1 98.38 80 ALA B N 1
ATOM 2303 C CA . ALA B 1 80 ? -11.859 22.297 -9.219 1 98.38 80 ALA B CA 1
ATOM 2304 C C . ALA B 1 80 ? -13.141 21.469 -9.281 1 98.38 80 ALA B C 1
ATOM 2306 O O . ALA B 1 80 ? -14.234 21.984 -9.062 1 98.38 80 ALA B O 1
ATOM 2307 N N . GLU B 1 81 ? -13.039 20.172 -9.523 1 98.5 81 GLU B N 1
ATOM 2308 C CA . GLU B 1 81 ? -14.203 19.328 -9.797 1 98.5 81 GLU B CA 1
ATOM 2309 C C . GLU B 1 81 ? -14.477 18.375 -8.641 1 98.5 81 GLU B C 1
ATOM 2311 O O . GLU B 1 81 ? -15.359 17.516 -8.734 1 98.5 81 GLU B O 1
ATOM 2316 N N . CYS B 1 82 ? -13.719 18.5 -7.629 1 98.06 82 CYS B N 1
ATOM 2317 C CA . CYS B 1 82 ? -13.805 17.609 -6.48 1 98.06 82 CYS B CA 1
ATOM 2318 C C . CYS B 1 82 ? -15.203 17.625 -5.879 1 98.06 82 CYS B C 1
ATOM 2320 O O . CYS B 1 82 ? -15.75 18.703 -5.602 1 98.06 82 CYS B O 1
ATOM 2322 N N . PRO B 1 83 ? -15.836 16.484 -5.668 1 98 83 PRO B N 1
ATOM 2323 C CA . PRO B 1 83 ? -17.141 16.469 -4.996 1 98 83 PRO B CA 1
ATOM 2324 C C . PRO B 1 83 ? -17.047 16.812 -3.512 1 98 83 PRO B C 1
ATOM 2326 O O . PRO B 1 83 ? -15.945 17.047 -3 1 98 83 PRO B O 1
ATOM 2329 N N . LYS B 1 84 ? -18.25 16.906 -2.902 1 98.06 84 LYS B N 1
ATOM 2330 C CA . LYS B 1 84 ? -18.25 17.047 -1.449 1 98.06 84 LYS B CA 1
ATOM 2331 C C . LYS B 1 84 ? -17.641 15.82 -0.78 1 98.06 84 LYS B C 1
ATOM 2333 O O . LYS B 1 84 ? -17.938 14.688 -1.176 1 98.06 84 LYS B O 1
ATOM 2338 N N . LEU B 1 85 ? -16.812 16.047 0.177 1 98.62 85 LEU B N 1
ATOM 2339 C CA . LEU B 1 85 ? -16.125 14.977 0.875 1 98.62 85 LEU B CA 1
ATOM 2340 C C . LEU B 1 85 ? -16.562 14.898 2.332 1 98.62 85 LEU B C 1
ATOM 2342 O O . LEU B 1 85 ? -16.984 15.898 2.912 1 98.62 85 LEU B O 1
ATOM 2346 N N . ASP B 1 86 ? -16.469 13.664 2.846 1 98.75 86 ASP B N 1
ATOM 2347 C CA . ASP B 1 86 ? -16.672 13.461 4.277 1 98.75 86 ASP B CA 1
ATOM 2348 C C . ASP B 1 86 ? -15.336 13.445 5.02 1 98.75 86 ASP B C 1
ATOM 2350 O O . ASP B 1 86 ? -15.266 13.805 6.195 1 98.75 86 ASP B O 1
ATOM 2354 N N . GLY B 1 87 ? -14.289 13.031 4.348 1 98.75 87 GLY B N 1
ATOM 2355 C CA . GLY B 1 87 ? -12.938 12.992 4.898 1 98.75 87 GLY B CA 1
ATOM 2356 C C . GLY B 1 87 ? -11.859 13.195 3.85 1 98.75 87 GLY B C 1
ATOM 2357 O O . GLY B 1 87 ? -12.109 13.016 2.656 1 98.75 87 GLY B O 1
ATOM 2358 N N . ILE B 1 88 ? -10.688 13.562 4.27 1 98.81 88 ILE B N 1
ATOM 2359 C CA . ILE B 1 88 ? -9.516 13.711 3.412 1 98.81 88 ILE B CA 1
ATOM 2360 C C . ILE B 1 88 ? -8.32 13.016 4.051 1 98.81 88 ILE B C 1
ATOM 2362 O O . ILE B 1 88 ? -8.195 12.984 5.277 1 98.81 88 ILE B O 1
ATOM 2366 N N . LEU B 1 89 ? -7.512 12.422 3.252 1 98.94 89 LEU B N 1
ATOM 2367 C CA . LEU B 1 89 ? -6.273 11.789 3.693 1 98.94 89 LEU B CA 1
ATOM 2368 C C . LEU B 1 89 ? -5.066 12.406 2.99 1 98.94 89 LEU B C 1
ATOM 2370 O O . LEU B 1 89 ? -5.047 12.508 1.761 1 98.94 89 LEU B O 1
ATOM 2374 N N . LEU B 1 90 ? -4.109 12.836 3.793 1 98.94 90 LEU B N 1
ATOM 2375 C CA . LEU B 1 90 ? -2.809 13.273 3.301 1 98.94 90 LEU B CA 1
ATOM 2376 C C . LEU B 1 90 ? -1.737 12.234 3.604 1 98.94 90 LEU B C 1
ATOM 2378 O O . LEU B 1 90 ? -1.447 11.953 4.77 1 98.94 90 LEU B O 1
ATOM 2382 N N . GLY B 1 91 ? -1.115 11.641 2.545 1 98.88 91 GLY B N 1
ATOM 2383 C CA . GLY B 1 91 ? 0.075 10.82 2.725 1 98.88 91 GLY B CA 1
ATOM 2384 C C . GLY B 1 91 ? 1.339 11.641 2.9 1 98.88 91 GLY B C 1
ATOM 2385 O O . GLY B 1 91 ? 1.323 12.859 2.723 1 98.88 91 GLY B O 1
ATOM 2386 N N . GLY B 1 92 ? 2.428 11 3.238 1 98.69 92 GLY B N 1
ATOM 2387 C CA . GLY B 1 92 ? 3.637 11.727 3.598 1 98.69 92 GLY B CA 1
ATOM 2388 C C . GLY B 1 92 ? 4.617 11.852 2.447 1 98.69 92 GLY B C 1
ATOM 2389 O O . GLY B 1 92 ? 5.094 10.844 1.916 1 98.69 92 GLY B O 1
ATOM 2390 N N . PRO B 1 93 ? 4.898 13.102 2.031 1 98.12 93 PRO B N 1
ATOM 2391 C CA . PRO B 1 93 ? 5.93 13.359 1.022 1 98.12 93 PRO B CA 1
ATOM 2392 C C . PRO B 1 93 ? 7.305 13.602 1.636 1 98.12 93 PRO B C 1
ATOM 2394 O O . PRO B 1 93 ? 7.492 13.414 2.84 1 98.12 93 PRO B O 1
ATOM 2397 N N . GLY B 1 94 ? 8.289 13.953 0.769 1 96.44 94 GLY B N 1
ATOM 2398 C CA . GLY B 1 94 ? 9.594 14.414 1.223 1 96.44 94 GLY B CA 1
ATOM 2399 C C . GLY B 1 94 ? 9.664 15.914 1.423 1 96.44 94 GLY B C 1
ATOM 2400 O O . GLY B 1 94 ? 8.695 16.625 1.141 1 96.44 94 GLY B O 1
ATOM 2401 N N . PRO B 1 95 ? 10.781 16.375 1.9 1 96.56 95 PRO B N 1
ATOM 2402 C CA . PRO B 1 95 ? 10.969 17.797 2.232 1 96.56 95 PRO B CA 1
ATOM 2403 C C . PRO B 1 95 ? 10.781 18.719 1.027 1 96.56 95 PRO B C 1
ATOM 2405 O O . PRO B 1 95 ? 10.336 19.859 1.181 1 96.56 95 PRO B O 1
ATOM 2408 N N . ASP B 1 96 ? 11.078 18.188 -0.16 1 95.5 96 ASP B N 1
ATOM 2409 C CA . ASP B 1 96 ? 10.906 19.016 -1.355 1 95.5 96 ASP B CA 1
ATOM 2410 C C . ASP B 1 96 ? 9.461 19.484 -1.489 1 95.5 96 ASP B C 1
ATOM 2412 O O . ASP B 1 96 ? 9.219 20.641 -1.876 1 95.5 96 ASP B O 1
ATOM 2416 N N . PHE B 1 97 ? 8.562 18.672 -1.146 1 97.75 97 PHE B N 1
ATOM 2417 C CA . PHE B 1 97 ? 7.164 19.047 -1.265 1 97.75 97 PHE B CA 1
ATOM 2418 C C . PHE B 1 97 ? 6.727 19.891 -0.076 1 97.75 97 PHE B C 1
ATOM 2420 O O . PHE B 1 97 ? 6.188 20.984 -0.252 1 97.75 97 PHE B O 1
ATOM 2427 N N . TRP B 1 98 ? 7.035 19.422 1.212 1 97.81 98 TRP B N 1
ATOM 2428 C CA . TRP B 1 98 ? 6.441 20.125 2.344 1 97.81 98 TRP B CA 1
ATOM 2429 C C . TRP B 1 98 ? 7.117 21.469 2.557 1 97.81 98 TRP B C 1
ATOM 2431 O O . TRP B 1 98 ? 6.586 22.328 3.262 1 97.81 98 TRP B O 1
ATOM 2441 N N . ASN B 1 99 ? 8.289 21.719 1.966 1 97.06 99 ASN B N 1
ATOM 2442 C CA . ASN B 1 99 ? 8.922 23.031 2.057 1 97.06 99 ASN B CA 1
ATOM 2443 C C . ASN B 1 99 ? 8.453 23.953 0.934 1 97.06 99 ASN B C 1
ATOM 2445 O O . ASN B 1 99 ? 8.695 25.156 0.978 1 97.06 99 ASN B O 1
ATOM 2449 N N . ASN B 1 100 ? 7.809 23.391 -0.109 1 98.12 100 ASN B N 1
ATOM 2450 C CA . ASN B 1 100 ? 7.375 24.156 -1.278 1 98.12 100 ASN B CA 1
ATOM 2451 C C . ASN B 1 100 ? 5.949 23.781 -1.683 1 98.12 100 ASN B C 1
ATOM 2453 O O . ASN B 1 100 ? 5.68 23.531 -2.857 1 98.12 100 ASN B O 1
ATOM 2457 N N . ILE B 1 101 ? 5.078 23.766 -0.741 1 98.62 101 ILE B N 1
ATOM 2458 C CA . ILE B 1 101 ? 3.695 23.422 -1.043 1 98.62 101 ILE B CA 1
ATOM 2459 C C . ILE B 1 101 ? 3.102 24.438 -2.012 1 98.62 101 ILE B C 1
ATOM 2461 O O . ILE B 1 101 ? 3.012 25.625 -1.693 1 98.62 101 ILE B O 1
ATOM 2465 N N . PRO B 1 102 ? 2.678 23.984 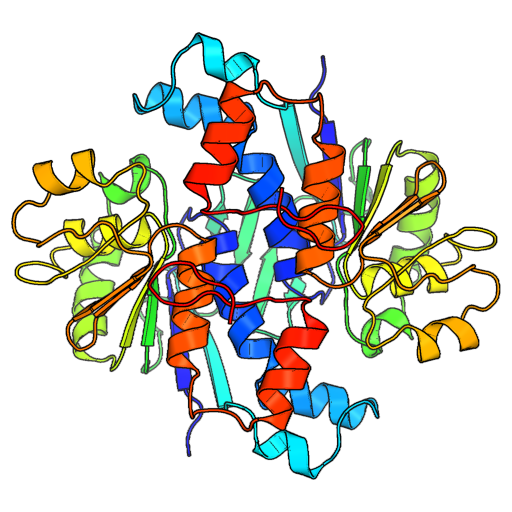-3.139 1 98.62 102 PRO B N 1
ATOM 2466 C CA . PRO B 1 102 ? 2.082 24.938 -4.086 1 98.62 102 PRO B CA 1
ATOM 2467 C C . PRO B 1 102 ? 0.827 25.609 -3.537 1 98.62 102 PRO B C 1
ATOM 2469 O O . PRO B 1 102 ? 0.068 24.984 -2.787 1 98.62 102 PRO B O 1
ATOM 2472 N N . ASP B 1 103 ? 0.536 26.781 -3.973 1 98.31 103 ASP B N 1
ATOM 2473 C CA . ASP B 1 103 ? -0.616 27.562 -3.514 1 98.31 103 ASP B CA 1
ATOM 2474 C C . ASP B 1 103 ? -1.921 26.812 -3.801 1 98.31 103 ASP B C 1
ATOM 2476 O O . ASP B 1 103 ? -2.867 26.891 -3.014 1 98.31 103 ASP B O 1
ATOM 2480 N N . SER B 1 104 ? -1.944 26.156 -4.902 1 98.5 104 SER B N 1
ATOM 2481 C CA . SER B 1 104 ? -3.152 25.422 -5.262 1 98.5 104 SER B CA 1
ATOM 2482 C C . SER B 1 104 ? -3.502 24.375 -4.207 1 98.5 104 SER B C 1
ATOM 2484 O O . SER B 1 104 ? -4.672 24.203 -3.861 1 98.5 104 SER B O 1
ATOM 2486 N N . TYR B 1 105 ? -2.469 23.688 -3.705 1 98.75 105 TYR B N 1
ATOM 2487 C CA . TYR B 1 105 ? -2.688 22.703 -2.65 1 98.75 105 TYR B CA 1
ATOM 2488 C C . TYR B 1 105 ? -3.143 23.375 -1.361 1 98.75 105 TYR B C 1
ATOM 2490 O O . TYR B 1 105 ? -4.086 22.906 -0.712 1 98.75 105 TYR B O 1
ATOM 2498 N N . ARG B 1 106 ? -2.477 24.469 -0.974 1 98.44 106 ARG B N 1
ATOM 2499 C CA . ARG B 1 106 ? -2.834 25.188 0.247 1 98.44 106 ARG B CA 1
ATOM 2500 C C . ARG B 1 106 ? -4.289 25.641 0.21 1 98.44 106 ARG B C 1
ATOM 2502 O O . ARG B 1 106 ? -5.039 25.422 1.165 1 98.44 106 ARG B O 1
ATOM 2509 N N . GLU B 1 107 ? -4.637 26.25 -0.9 1 98.31 107 GLU B N 1
ATOM 2510 C CA . GLU B 1 107 ? -5.992 26.766 -1.053 1 98.31 107 GLU B CA 1
ATOM 2511 C C . GLU B 1 107 ? -7.023 25.641 -1.002 1 98.31 107 GLU B C 1
ATOM 2513 O O . GLU B 1 107 ? -8.055 25.766 -0.343 1 98.31 107 GLU B O 1
ATOM 2518 N N . PHE B 1 108 ? -6.73 24.578 -1.706 1 98.75 108 PHE B N 1
ATOM 2519 C CA . PHE B 1 108 ? -7.633 23.438 -1.731 1 98.75 108 PHE B CA 1
ATOM 2520 C C . PHE B 1 108 ? -7.832 22.875 -0.329 1 98.75 108 PHE B C 1
ATOM 2522 O O . PHE B 1 108 ? -8.969 22.625 0.088 1 98.75 108 PHE B O 1
ATOM 2529 N N . LEU B 1 109 ? -6.727 22.656 0.4 1 98.75 109 LEU B N 1
ATOM 2530 C CA . LEU B 1 109 ? -6.789 22.062 1.732 1 98.75 109 LEU B CA 1
ATOM 2531 C C . LEU B 1 109 ? -7.559 22.969 2.691 1 98.75 109 LEU B C 1
ATOM 2533 O O . LEU B 1 109 ? -8.344 22.484 3.514 1 98.75 109 LEU B O 1
ATOM 2537 N N . HIS B 1 110 ? -7.391 24.281 2.6 1 98.38 110 HIS B N 1
ATOM 2538 C CA . HIS B 1 110 ? -8.109 25.219 3.461 1 98.38 110 HIS B CA 1
ATOM 2539 C C . HIS B 1 110 ? -9.602 25.203 3.162 1 98.38 110 HIS B C 1
ATOM 2541 O O . HIS B 1 110 ? -10.422 25.328 4.074 1 98.38 110 HIS B O 1
ATOM 2547 N N . ARG B 1 111 ? -9.93 25.047 1.944 1 97.75 111 ARG B N 1
ATOM 2548 C CA . ARG B 1 111 ? -11.336 24.969 1.575 1 97.75 111 ARG B CA 1
ATOM 2549 C C . ARG B 1 111 ? -11.961 23.672 2.09 1 97.75 111 ARG B C 1
ATOM 2551 O O . ARG B 1 111 ? -13.047 23.688 2.668 1 97.75 111 ARG B O 1
ATOM 2558 N N . LYS B 1 112 ? -11.258 22.625 1.948 1 97.38 112 LYS B N 1
ATOM 2559 C CA . LYS B 1 112 ? -11.82 21.297 2.232 1 97.38 112 LYS B CA 1
ATOM 2560 C C . LYS B 1 112 ? -11.836 21.031 3.734 1 97.38 112 LYS B C 1
ATOM 2562 O O . LYS B 1 112 ? -12.719 20.328 4.227 1 97.38 112 LYS B O 1
ATOM 2567 N N . VAL B 1 113 ? -10.891 21.609 4.422 1 97.5 113 VAL B N 1
ATOM 2568 C CA . VAL B 1 113 ? -10.805 21.344 5.855 1 97.5 113 VAL B CA 1
ATOM 2569 C C . VAL B 1 113 ? -12.102 21.781 6.535 1 97.5 113 VAL B C 1
ATOM 2571 O O . VAL B 1 113 ? -12.539 21.156 7.508 1 97.5 113 VAL B O 1
ATOM 2574 N N . ASP B 1 114 ? -12.781 22.766 6.043 1 95.31 114 ASP B N 1
ATOM 2575 C CA . ASP B 1 114 ? -14.016 23.281 6.633 1 95.31 114 ASP B CA 1
ATOM 2576 C C . ASP B 1 114 ? -15.203 22.391 6.27 1 95.31 114 ASP B C 1
ATOM 2578 O O . ASP B 1 114 ? -16.234 22.406 6.957 1 95.31 114 ASP B O 1
ATOM 2582 N N . GLU B 1 115 ? -15.023 21.656 5.273 1 95.38 115 GLU B N 1
ATOM 2583 C CA . GLU B 1 115 ? -16.109 20.844 4.719 1 95.38 115 GLU B CA 1
ATOM 2584 C C . GLU B 1 115 ? -16.141 19.453 5.34 1 95.38 115 GLU B C 1
ATOM 2586 O O . GLU B 1 115 ? -17.203 18.891 5.57 1 95.38 115 GLU B O 1
ATOM 2591 N N . VAL B 1 116 ? -15.031 18.938 5.66 1 98.5 116 VAL B N 1
ATOM 2592 C CA . VAL B 1 116 ? -14.945 17.516 5.969 1 98.5 116 VAL B CA 1
ATOM 2593 C C . VAL B 1 116 ? -15.156 17.297 7.465 1 98.5 116 VAL B C 1
ATOM 2595 O O . VAL B 1 116 ? -14.82 18.156 8.281 1 98.5 116 VAL B O 1
ATOM 2598 N N . ASP B 1 117 ? -15.672 16.156 7.785 1 98.5 117 ASP B N 1
ATOM 2599 C CA . ASP B 1 117 ? -15.836 15.734 9.172 1 98.5 117 ASP B CA 1
ATOM 2600 C C . ASP B 1 117 ? -14.547 15.125 9.719 1 98.5 117 ASP B C 1
ATOM 2602 O O . ASP B 1 117 ? -14.312 15.133 10.922 1 98.5 117 ASP B O 1
ATOM 2606 N N . TYR B 1 118 ? -13.719 14.578 8.82 1 98.88 118 TYR B N 1
ATOM 2607 C CA . TYR B 1 118 ? -12.469 13.93 9.203 1 98.88 118 TYR B CA 1
ATOM 2608 C C . TYR B 1 118 ? -11.312 14.398 8.32 1 98.88 118 TYR B C 1
ATOM 2610 O O . TYR B 1 118 ? -11.438 14.445 7.098 1 98.88 118 TYR B O 1
ATOM 2618 N N . PHE B 1 119 ? -10.281 14.781 8.938 1 98.94 119 PHE B N 1
ATOM 2619 C CA . PHE B 1 119 ? -9.031 15.148 8.289 1 98.94 119 PHE B CA 1
ATOM 2620 C C . PHE B 1 119 ? -7.895 14.25 8.75 1 98.94 119 PHE B C 1
ATOM 2622 O O . PHE B 1 119 ? -7.379 14.414 9.859 1 98.94 119 PHE B O 1
ATOM 2629 N N . PHE B 1 120 ? -7.5 13.312 7.895 1 98.94 120 PHE B N 1
ATOM 2630 C CA . PHE B 1 120 ? -6.512 12.305 8.242 1 98.94 120 PHE B CA 1
ATOM 2631 C C . PHE B 1 120 ? -5.148 12.656 7.672 1 98.94 120 PHE B C 1
ATOM 2633 O O . PHE B 1 120 ? -5.051 13.141 6.543 1 98.94 120 PHE B O 1
ATOM 2640 N N . THR B 1 121 ? -4.117 12.398 8.406 1 98.94 121 THR B N 1
ATOM 2641 C CA . THR B 1 121 ? -2.756 12.414 7.891 1 98.94 121 THR B CA 1
ATOM 2642 C C . THR B 1 121 ? -2.008 11.148 8.297 1 98.94 121 THR B C 1
ATOM 2644 O O . THR B 1 121 ? -2.285 10.57 9.352 1 98.94 121 THR B O 1
ATOM 2647 N N . THR B 1 122 ? -1.18 10.68 7.484 1 98.81 122 THR B N 1
ATOM 2648 C CA . THR B 1 122 ? -0.261 9.578 7.758 1 98.81 122 THR B CA 1
ATOM 2649 C C . THR B 1 122 ? 1.18 10 7.48 1 98.81 122 THR B C 1
ATOM 2651 O O . THR B 1 122 ? 1.456 10.672 6.488 1 98.81 122 THR B O 1
ATOM 2654 N N . CYS B 1 123 ? 2.115 9.57 8.391 1 98.69 123 CYS B N 1
ATOM 2655 C CA . CYS B 1 123 ? 3.527 9.859 8.164 1 98.69 123 CYS B CA 1
ATOM 2656 C C . CYS B 1 123 ? 3.758 11.359 8.008 1 98.69 123 CYS B C 1
ATOM 2658 O O . CYS B 1 123 ? 3.303 12.148 8.836 1 98.69 123 CYS B O 1
ATOM 2660 N N . THR B 1 124 ? 4.492 11.836 7.047 1 98.75 124 THR B N 1
ATOM 2661 C CA . THR B 1 124 ? 4.84 13.25 6.941 1 98.75 124 THR B CA 1
ATOM 2662 C C . THR B 1 124 ? 3.695 14.047 6.316 1 98.75 124 THR B C 1
ATOM 2664 O O . THR B 1 124 ? 3.834 15.242 6.055 1 98.75 124 THR B O 1
ATOM 2667 N N . GLY B 1 125 ? 2.551 13.344 6.09 1 98.88 125 GLY B N 1
ATOM 2668 C CA . GLY B 1 125 ? 1.35 14.102 5.773 1 98.88 125 GLY B CA 1
ATOM 2669 C C . GLY B 1 125 ? 0.975 15.102 6.852 1 98.88 125 GLY B C 1
ATOM 2670 O O . GLY B 1 125 ? 0.383 16.141 6.555 1 98.88 125 GLY B O 1
ATOM 2671 N N . GLY B 1 126 ? 1.314 14.75 8.062 1 98.94 126 GLY B N 1
ATOM 2672 C CA . GLY B 1 126 ? 1.114 15.688 9.156 1 98.94 126 GLY B CA 1
ATOM 2673 C C . GLY B 1 126 ? 1.917 16.969 9.008 1 98.94 126 GLY B C 1
ATOM 2674 O O . GLY B 1 126 ? 1.462 18.047 9.398 1 98.94 126 GLY B O 1
ATOM 2675 N N . ILE B 1 127 ? 3.111 16.844 8.453 1 98.88 127 ILE B N 1
ATOM 2676 C CA . ILE B 1 127 ? 3.949 18.016 8.211 1 98.88 127 ILE B CA 1
ATOM 2677 C C . ILE B 1 127 ? 3.305 18.906 7.152 1 98.88 127 ILE B C 1
ATOM 2679 O O . ILE B 1 127 ? 3.297 20.141 7.285 1 98.88 127 ILE B O 1
ATOM 2683 N N . VAL B 1 128 ? 2.727 18.297 6.113 1 98.94 128 VAL B N 1
ATOM 2684 C CA . VAL B 1 128 ? 2.029 19.047 5.074 1 98.94 128 VAL B CA 1
ATOM 2685 C C . VAL B 1 128 ? 0.887 19.844 5.691 1 98.94 128 VAL B C 1
ATOM 2687 O O . VAL B 1 128 ? 0.762 21.047 5.449 1 98.94 128 VAL B O 1
ATOM 2690 N N . ALA B 1 129 ? 0.083 19.219 6.539 1 98.88 129 ALA B N 1
ATOM 2691 C CA . ALA B 1 129 ? -1.046 19.875 7.184 1 98.88 129 ALA B CA 1
ATOM 2692 C C . ALA B 1 129 ? -0.573 21.047 8.055 1 98.88 129 ALA B C 1
ATOM 2694 O O . ALA B 1 129 ? -1.172 22.125 8.047 1 98.88 129 ALA B O 1
ATOM 2695 N N . ALA B 1 130 ? 0.5 20.797 8.797 1 98.88 130 ALA B N 1
ATOM 2696 C CA . ALA B 1 130 ? 1.031 21.828 9.695 1 98.88 130 ALA B CA 1
ATOM 2697 C C . ALA B 1 130 ? 1.569 23.016 8.914 1 98.88 130 ALA B C 1
ATOM 2699 O O . ALA B 1 130 ? 1.24 24.172 9.219 1 98.88 130 ALA B O 1
ATOM 2700 N N . LYS B 1 131 ? 2.363 22.719 7.91 1 98.62 131 LYS B N 1
ATOM 2701 C CA . LYS B 1 131 ? 2.979 23.781 7.125 1 98.62 131 LYS B CA 1
ATOM 2702 C C . LYS B 1 131 ? 1.936 24.531 6.305 1 98.62 131 LYS B C 1
ATOM 2704 O O . LYS B 1 131 ? 2.129 25.703 5.965 1 98.62 131 LYS B O 1
ATOM 2709 N N . ALA B 1 132 ? 0.858 23.875 6.012 1 98.5 132 ALA B N 1
ATOM 2710 C CA . ALA B 1 132 ? -0.258 24.531 5.348 1 98.5 132 ALA B CA 1
ATOM 2711 C C . ALA B 1 132 ? -1.047 25.406 6.328 1 98.5 132 ALA B C 1
ATOM 2713 O O . ALA B 1 132 ? -1.974 26.109 5.934 1 98.5 132 ALA B O 1
ATOM 2714 N N . GLY B 1 133 ? -0.739 25.281 7.625 1 98.12 133 GLY B N 1
ATOM 2715 C CA . GLY B 1 133 ? -1.354 26.141 8.633 1 98.12 133 GLY B CA 1
ATOM 2716 C C . GLY B 1 133 ? -2.604 25.531 9.242 1 98.12 133 GLY B C 1
ATOM 2717 O O . GLY B 1 133 ? -3.33 26.203 9.977 1 98.12 133 GLY B O 1
ATOM 2718 N N . LEU B 1 134 ? -2.842 24.281 9.031 1 98.75 134 LEU B N 1
ATOM 2719 C CA . LEU B 1 134 ? -4.129 23.703 9.383 1 98.75 134 LEU B CA 1
ATOM 2720 C C . LEU B 1 134 ? -4.098 23.141 10.805 1 98.75 134 LEU B C 1
ATOM 2722 O O . LEU B 1 134 ? -5.145 22.859 11.383 1 98.75 134 LEU B O 1
ATOM 2726 N N . LEU B 1 135 ? -2.873 22.984 11.391 1 98.81 135 LEU B N 1
ATOM 2727 C CA . LEU B 1 135 ? -2.766 22.312 12.68 1 98.81 135 LEU B CA 1
ATOM 2728 C C . LEU B 1 135 ? -2.385 23.297 13.781 1 98.81 135 LEU B C 1
ATOM 2730 O O . LEU B 1 135 ? -1.971 22.891 14.867 1 98.81 135 LEU B O 1
ATOM 2734 N N . ARG B 1 136 ? -2.443 24.625 13.492 1 98.44 136 ARG B N 1
ATOM 2735 C CA . ARG B 1 136 ? -2.15 25.641 14.508 1 98.44 136 ARG B CA 1
ATOM 2736 C C . ARG B 1 136 ? -3.082 25.484 15.711 1 98.44 136 ARG B C 1
ATOM 2738 O O . ARG B 1 136 ? -4.301 25.422 15.547 1 98.44 136 ARG B O 1
ATOM 2745 N N . GLY B 1 137 ? -2.469 25.312 16.844 1 98.69 137 GLY B N 1
ATOM 2746 C CA . GLY B 1 137 ? -3.215 25.219 18.078 1 98.69 137 GLY B CA 1
ATOM 2747 C C . GLY B 1 137 ? -3.768 23.828 18.328 1 98.69 137 GLY B C 1
ATOM 2748 O O . GLY B 1 137 ? -4.512 23.609 19.297 1 98.69 137 GLY B O 1
ATOM 2749 N N . LYS B 1 138 ? -3.381 22.906 17.531 1 98.81 138 LYS B N 1
ATOM 2750 C CA . LYS B 1 138 ? -3.885 21.547 17.656 1 98.81 138 LYS B CA 1
ATOM 2751 C C . LYS B 1 138 ? -2.814 20.609 18.219 1 98.81 138 LYS B C 1
ATOM 2753 O O . LYS B 1 138 ? -1.626 20.953 18.203 1 98.81 138 LYS B O 1
ATOM 2758 N N . ARG B 1 139 ? -3.297 19.469 18.75 1 98.88 139 ARG B N 1
ATOM 2759 C CA . ARG B 1 139 ? -2.424 18.328 19 1 98.88 139 ARG B CA 1
ATOM 2760 C C . ARG B 1 139 ? -2.283 17.469 17.75 1 98.88 139 ARG B C 1
ATOM 2762 O O . ARG B 1 139 ? -3.254 17.25 17.031 1 98.88 139 ARG B O 1
ATOM 2769 N N . ALA B 1 140 ? -1.067 17.016 17.5 1 98.88 140 ALA B N 1
ATOM 2770 C CA . ALA B 1 140 ? -0.852 16.203 16.312 1 98.88 140 ALA B CA 1
ATOM 2771 C C . ALA B 1 140 ? 0.397 15.336 16.469 1 98.88 140 ALA B C 1
ATOM 2773 O O . ALA B 1 140 ? 1.158 15.492 17.422 1 98.88 140 ALA B O 1
ATOM 2774 N N . THR B 1 141 ? 0.548 14.367 15.703 1 98.88 141 THR B N 1
ATOM 2775 C CA . THR B 1 141 ? 1.782 13.617 15.5 1 98.88 141 THR B CA 1
ATOM 2776 C C . THR B 1 141 ? 2.123 13.523 14.016 1 98.88 141 THR B C 1
ATOM 2778 O O . THR B 1 141 ? 1.406 14.07 13.172 1 98.88 141 THR B O 1
ATOM 2781 N N . THR B 1 142 ? 3.232 13.086 13.664 1 98.81 142 THR B N 1
ATOM 2782 C CA . THR B 1 142 ? 3.752 12.781 12.336 1 98.81 142 THR B CA 1
ATOM 2783 C C . THR B 1 142 ? 4.77 11.648 12.398 1 98.81 142 THR B C 1
ATOM 2785 O O . THR B 1 142 ? 4.875 10.953 13.414 1 98.81 142 THR B O 1
ATOM 2788 N N . ASN B 1 143 ? 5.375 11.352 11.312 1 98.44 143 ASN B N 1
ATOM 2789 C CA . ASN B 1 143 ? 6.457 10.367 11.383 1 98.44 143 ASN B CA 1
ATOM 2790 C C . ASN B 1 143 ? 7.461 10.719 12.477 1 98.44 143 ASN B C 1
ATOM 2792 O O . ASN B 1 143 ? 7.957 11.844 12.531 1 98.44 143 ASN B O 1
ATOM 2796 N N . TRP B 1 144 ? 7.82 9.719 13.297 1 97.44 144 TRP B N 1
ATOM 2797 C CA . TRP B 1 144 ? 8.602 9.945 14.516 1 97.44 144 TRP B CA 1
ATOM 2798 C C . TRP B 1 144 ? 9.992 10.461 14.18 1 97.44 144 TRP B C 1
ATOM 2800 O O . TRP B 1 144 ? 10.578 11.227 14.945 1 97.44 144 TRP B O 1
ATOM 2810 N N . GLU B 1 145 ? 10.461 10.086 13 1 94.81 145 GLU B N 1
ATOM 2811 C CA . GLU B 1 145 ? 11.805 10.484 12.578 1 94.81 145 GLU B CA 1
ATOM 2812 C C . GLU B 1 145 ? 11.891 12 12.375 1 94.81 145 GLU B C 1
ATOM 2814 O O . GLU B 1 145 ? 12.984 12.562 12.352 1 94.81 145 GLU B O 1
ATOM 2819 N N . PHE B 1 146 ? 10.695 12.633 12.273 1 97.12 146 PHE B N 1
ATOM 2820 C CA . PHE B 1 146 ? 10.695 14.047 11.93 1 97.12 146 PHE B CA 1
ATOM 2821 C C . PHE B 1 146 ? 10.078 14.875 13.055 1 97.12 146 PHE B C 1
ATOM 2823 O O . PHE B 1 146 ? 9.789 16.062 12.875 1 97.12 146 PHE B O 1
ATOM 2830 N N . LEU B 1 147 ? 9.891 14.312 14.203 1 97.75 147 LEU B N 1
ATOM 2831 C CA . LEU B 1 147 ? 9.203 15.023 15.281 1 97.75 147 LEU B CA 1
ATOM 2832 C C . LEU B 1 147 ? 10.047 16.188 15.797 1 97.75 147 LEU B C 1
ATOM 2834 O O . LEU B 1 147 ? 9.531 17.281 16.016 1 97.75 147 LEU B O 1
ATOM 2838 N N . ASP B 1 148 ? 11.328 15.969 16.016 1 96.62 148 ASP B N 1
ATOM 2839 C CA . ASP B 1 148 ? 12.188 17.047 16.484 1 96.62 148 ASP B CA 1
ATOM 2840 C C . ASP B 1 148 ? 12.219 18.203 15.477 1 96.62 148 ASP B C 1
ATOM 2842 O O . ASP B 1 148 ? 12.133 19.359 15.859 1 96.62 148 ASP B O 1
ATOM 2846 N N . TYR B 1 149 ? 12.266 17.812 14.266 1 96.94 149 TYR B N 1
ATOM 2847 C CA . TYR B 1 149 ? 12.289 18.812 13.203 1 96.94 149 TYR B CA 1
ATOM 2848 C C . TYR B 1 149 ? 11.008 19.641 13.211 1 96.94 149 TYR B C 1
ATOM 2850 O O . TYR B 1 149 ? 11.062 20.875 13.188 1 96.94 149 TYR B O 1
ATOM 2858 N N . VAL B 1 150 ? 9.867 19 13.289 1 98 150 VAL B N 1
ATOM 2859 C CA . VAL B 1 150 ? 8.602 19.703 13.086 1 98 150 VAL B CA 1
ATOM 2860 C C . VAL B 1 150 ? 8.258 20.516 14.336 1 98 150 VAL B C 1
ATOM 2862 O O . VAL B 1 150 ? 7.578 21.531 14.25 1 98 150 VAL B O 1
ATOM 2865 N N . LYS B 1 151 ? 8.672 20.094 15.492 1 98.25 151 LYS B N 1
ATOM 2866 C CA . LYS B 1 151 ? 8.492 20.859 16.719 1 98.25 151 LYS B CA 1
ATOM 2867 C C . LYS B 1 151 ? 9.133 22.234 16.594 1 98.25 151 LYS B C 1
ATOM 2869 O O . LYS B 1 151 ? 8.602 23.219 17.109 1 98.25 151 LYS B O 1
ATOM 2874 N N . GLU B 1 152 ? 10.234 22.266 15.93 1 98 152 GLU B N 1
ATOM 2875 C CA . GLU B 1 152 ? 10.945 23.516 15.719 1 98 152 GLU B CA 1
ATOM 2876 C C . GLU B 1 152 ? 10.297 24.328 14.602 1 98 152 GLU B C 1
ATOM 2878 O O . GLU B 1 152 ? 10.141 25.547 14.719 1 98 152 GLU B O 1
ATOM 2883 N N . GLU B 1 153 ? 9.898 23.703 13.578 1 97.81 153 GLU B N 1
ATOM 2884 C CA . GLU B 1 153 ? 9.414 24.375 12.375 1 97.81 153 GLU B CA 1
ATOM 2885 C C . GLU B 1 153 ? 7.977 24.844 12.539 1 97.81 153 GLU B C 1
ATOM 2887 O O . GLU B 1 153 ? 7.566 25.844 11.938 1 97.81 153 GLU B O 1
ATOM 2892 N N . CYS B 1 154 ? 7.223 24.078 13.289 1 98.56 154 CYS B N 1
ATOM 2893 C CA . CYS B 1 154 ? 5.809 24.375 13.508 1 98.56 154 CYS B CA 1
ATOM 2894 C C . CYS B 1 154 ? 5.469 24.328 14.992 1 98.56 154 CYS B C 1
ATOM 2896 O O . CYS B 1 154 ? 4.645 23.516 15.43 1 98.56 154 CYS B O 1
ATOM 2898 N N . PRO B 1 155 ? 5.984 25.25 15.734 1 98.44 155 PRO B N 1
ATOM 2899 C CA . PRO B 1 155 ? 5.84 25.234 17.188 1 98.44 155 PRO B CA 1
ATOM 2900 C C . PRO B 1 155 ? 4.418 25.547 17.656 1 98.44 155 PRO B C 1
ATOM 2902 O O . PRO B 1 155 ? 4.086 25.344 18.828 1 98.44 155 PRO B O 1
ATOM 2905 N N . GLU B 1 156 ? 3.557 26.031 16.812 1 98.44 156 GLU B N 1
ATOM 2906 C CA . GLU B 1 156 ? 2.18 26.359 17.172 1 98.44 156 GLU B CA 1
ATOM 2907 C C . GLU B 1 156 ? 1.326 25.109 17.328 1 98.44 156 GLU B C 1
ATOM 2909 O O . GLU B 1 156 ? 0.203 25.172 17.828 1 98.44 156 GLU B O 1
ATOM 2914 N N . THR B 1 157 ? 1.82 24.016 16.828 1 98.81 157 THR B N 1
ATOM 2915 C CA . THR B 1 157 ? 1.184 22.719 17 1 98.81 157 THR B CA 1
ATOM 2916 C C . THR B 1 157 ? 1.8 21.969 18.188 1 98.81 157 THR B C 1
ATOM 2918 O O . THR B 1 157 ? 3.016 22.016 18.375 1 98.81 157 THR B O 1
ATOM 2921 N N . THR B 1 158 ? 0.989 21.312 19.031 1 98.88 158 THR B N 1
ATOM 2922 C CA . THR B 1 158 ? 1.494 20.438 20.078 1 98.88 158 THR B CA 1
ATOM 2923 C C . THR B 1 158 ? 1.794 19.047 19.547 1 98.88 158 THR B C 1
ATOM 2925 O O . THR B 1 158 ? 0.879 18.25 19.328 1 98.88 158 THR B O 1
ATOM 2928 N N . TRP B 1 159 ? 3.043 18.75 19.344 1 98.81 159 TRP B N 1
ATOM 2929 C CA . TRP B 1 159 ? 3.469 17.5 18.734 1 98.81 159 TRP B CA 1
ATOM 2930 C C . TRP B 1 159 ? 3.668 16.422 19.797 1 98.81 159 TRP B C 1
ATOM 2932 O O . TRP B 1 159 ? 4.328 16.656 20.812 1 98.81 159 TRP B O 1
ATOM 2942 N N . GLU B 1 160 ? 3.082 15.25 19.578 1 98.5 160 GLU B N 1
ATOM 2943 C CA . GLU B 1 160 ? 3.154 14.125 20.5 1 98.5 160 GLU B CA 1
ATOM 2944 C C . GLU B 1 160 ? 3.844 12.922 19.859 1 98.5 160 GLU B C 1
ATOM 2946 O O . GLU B 1 160 ? 3.652 12.648 18.688 1 98.5 160 GLU B O 1
ATOM 2951 N N . THR B 1 161 ? 4.703 12.25 20.641 1 97.06 161 THR B N 1
ATOM 2952 C CA . THR B 1 161 ? 5.207 10.945 20.219 1 97.06 161 THR B CA 1
ATOM 2953 C C . THR B 1 161 ? 4.164 9.859 20.453 1 97.06 161 THR B C 1
ATOM 2955 O O . THR B 1 161 ? 4.117 9.266 21.531 1 97.06 161 THR B O 1
ATOM 2958 N N . ALA B 1 162 ? 3.322 9.664 19.531 1 97.81 162 ALA B N 1
ATOM 2959 C CA . ALA B 1 162 ? 2.203 8.727 19.609 1 97.81 162 ALA B CA 1
ATOM 2960 C C . ALA B 1 162 ? 1.972 8.039 18.266 1 97.81 162 ALA B C 1
ATOM 2962 O O . ALA B 1 162 ? 2.416 8.531 17.219 1 97.81 162 ALA B O 1
ATOM 2963 N N . ARG B 1 163 ? 1.415 6.922 18.297 1 98.25 163 ARG B N 1
ATOM 2964 C CA . ARG B 1 163 ? 1.072 6.242 17.047 1 98.25 163 ARG B CA 1
ATOM 2965 C C . ARG B 1 163 ? 0.067 7.059 16.234 1 98.25 163 ARG B C 1
ATOM 2967 O O . ARG B 1 163 ? 0.173 7.148 15.016 1 98.25 163 ARG B O 1
ATOM 2974 N N . TRP B 1 164 ? -0.93 7.59 16.875 1 98.75 164 TRP B N 1
ATOM 2975 C CA . TRP B 1 164 ? -1.812 8.586 16.281 1 98.75 164 TRP B CA 1
ATOM 2976 C C . TRP B 1 164 ? -2.381 9.523 17.344 1 98.75 164 TRP B C 1
ATOM 2978 O O . TRP B 1 164 ? -2.301 9.234 18.531 1 98.75 164 TRP B O 1
ATOM 2988 N N . VAL B 1 165 ? -2.799 10.672 16.953 1 98.88 165 VAL B N 1
ATOM 2989 C CA . VAL B 1 165 ? -3.404 11.688 17.812 1 98.88 165 VAL B CA 1
ATOM 2990 C C . VAL B 1 165 ? -4.73 12.141 17.219 1 98.88 165 VAL B C 1
ATOM 2992 O O . VAL B 1 165 ? -4.828 12.359 16 1 98.88 165 VAL B O 1
ATOM 2995 N N . ILE B 1 166 ? -5.75 12.273 18.047 1 98.81 166 ILE B N 1
ATOM 2996 C CA . ILE B 1 166 ? -7.059 12.781 17.656 1 98.81 166 ILE B CA 1
ATOM 2997 C C . ILE B 1 166 ? -7.324 14.125 18.328 1 98.81 166 ILE B C 1
ATOM 2999 O O . ILE B 1 166 ? -7.309 14.211 19.562 1 98.81 166 ILE B O 1
ATOM 3003 N N . ASP B 1 167 ? -7.492 15.109 17.531 1 98.88 167 ASP B N 1
ATOM 3004 C CA . ASP B 1 167 ? -7.914 16.438 17.984 1 98.88 167 ASP B CA 1
ATOM 3005 C C . ASP B 1 167 ? -9.062 16.969 17.141 1 98.88 167 ASP B C 1
ATOM 3007 O O . ASP B 1 167 ? -8.828 17.594 16.094 1 98.88 167 ASP B O 1
ATOM 3011 N N . GLY B 1 168 ? -10.336 16.75 17.641 1 98.38 168 GLY B N 1
ATOM 3012 C CA . GLY B 1 168 ? -11.484 17.094 16.828 1 98.38 168 GLY B CA 1
ATOM 3013 C C . GLY B 1 168 ? -11.555 16.297 15.539 1 98.38 168 GLY B C 1
ATOM 3014 O O . GLY B 1 168 ? -11.5 15.07 15.555 1 98.38 168 GLY B O 1
ATOM 3015 N N . LYS B 1 169 ? -11.617 17.062 14.438 1 98.56 169 LYS B N 1
ATOM 3016 C CA . LYS B 1 169 ? -11.742 16.391 13.148 1 98.56 169 LYS B CA 1
ATOM 3017 C C . LYS B 1 169 ? -10.383 15.906 12.648 1 98.56 169 LYS B C 1
ATOM 3019 O O . LYS B 1 169 ? -10.312 15.125 11.695 1 98.56 169 LYS B O 1
ATOM 3024 N N . PHE B 1 170 ? -9.312 16.297 13.312 1 98.88 170 PHE B N 1
ATOM 3025 C CA . PHE B 1 170 ? -7.965 15.961 12.852 1 98.88 170 PHE B CA 1
ATOM 3026 C C . PHE B 1 170 ? -7.496 14.648 13.461 1 98.88 170 PHE B C 1
ATOM 3028 O O . PHE B 1 170 ? -7.391 14.531 14.68 1 98.88 170 PHE B O 1
ATOM 3035 N N . TRP B 1 171 ? -7.273 13.703 12.633 1 98.94 171 TRP B N 1
ATOM 3036 C CA . TRP B 1 171 ? -6.648 12.43 12.961 1 98.94 171 TRP B CA 1
ATOM 3037 C C . TRP B 1 171 ? -5.262 12.32 12.328 1 98.94 171 TRP B C 1
ATOM 3039 O O . TRP B 1 171 ? -5.137 12.117 11.125 1 98.94 171 TRP B O 1
ATOM 3049 N N . THR B 1 172 ? -4.246 12.461 13.141 1 98.94 172 THR B N 1
ATOM 3050 C CA . THR B 1 172 ? -2.887 12.438 12.609 1 98.94 172 THR B CA 1
ATOM 3051 C C . THR B 1 172 ? -2.164 11.164 13.023 1 98.94 172 THR B C 1
ATOM 3053 O O . THR B 1 172 ? -2.127 10.812 14.203 1 98.94 172 THR B O 1
ATOM 3056 N N . GLY B 1 173 ? -1.679 10.461 12.047 1 98.81 173 GLY B N 1
ATOM 3057 C CA . GLY B 1 173 ? -0.931 9.234 12.281 1 98.81 173 GLY B CA 1
ATOM 3058 C C . GLY B 1 173 ? 0.572 9.43 12.227 1 98.81 173 GLY B C 1
ATOM 3059 O O . GLY B 1 173 ? 1.066 10.266 11.469 1 98.81 173 GLY B O 1
ATOM 3060 N N . GLY B 1 174 ? 1.248 8.641 13.016 1 98.31 174 GLY B N 1
ATOM 3061 C CA . GLY B 1 174 ? 2.695 8.578 12.906 1 98.31 174 GLY B CA 1
ATOM 3062 C C . GLY B 1 174 ? 3.168 7.98 11.594 1 98.31 174 GLY B C 1
ATOM 3063 O O . GLY B 1 174 ? 2.732 8.406 10.523 1 98.31 174 GLY B O 1
ATOM 3064 N N . PRO B 1 175 ? 4.098 7.008 11.656 1 98.19 175 PRO B N 1
ATOM 3065 C CA . PRO B 1 175 ? 4.574 6.402 10.414 1 98.19 175 PRO B CA 1
ATOM 3066 C C . PRO B 1 175 ? 3.514 5.539 9.734 1 98.19 175 PRO B C 1
ATOM 3068 O O . PRO B 1 175 ? 2.42 5.359 10.273 1 98.19 175 PRO B O 1
ATOM 3071 N N . ALA B 1 176 ? 3.814 5.059 8.578 1 98.44 176 ALA B N 1
ATOM 3072 C CA . ALA B 1 176 ? 2.869 4.438 7.652 1 98.44 176 ALA B CA 1
ATOM 3073 C C . ALA B 1 176 ? 2.023 3.383 8.359 1 98.44 176 ALA B C 1
ATOM 3075 O O . ALA B 1 176 ? 0.794 3.396 8.266 1 98.44 176 ALA B O 1
ATOM 3076 N N . PHE B 1 177 ? 2.672 2.471 9.117 1 97.94 177 PHE B N 1
ATOM 3077 C CA . PHE B 1 177 ? 1.929 1.376 9.734 1 97.94 177 PHE B CA 1
ATOM 3078 C C . PHE B 1 177 ? 1.104 1.877 10.914 1 97.94 177 PHE B C 1
ATOM 3080 O O . PHE B 1 177 ? 0.038 1.332 11.211 1 97.94 177 PHE B O 1
ATOM 3087 N N . ALA B 1 178 ? 1.559 2.92 11.562 1 97.94 178 ALA B N 1
ATOM 3088 C CA . ALA B 1 178 ? 0.737 3.562 12.586 1 97.94 178 ALA B CA 1
ATOM 3089 C C . ALA B 1 178 ? -0.517 4.18 11.969 1 97.94 178 ALA B C 1
ATOM 3091 O O . ALA B 1 178 ? -1.592 4.145 12.57 1 97.94 178 ALA B O 1
ATOM 3092 N N . GLY B 1 179 ? -0.328 4.77 10.789 1 98.38 179 GLY B N 1
ATOM 3093 C CA . GLY B 1 179 ? -1.477 5.301 10.07 1 98.38 179 GLY B CA 1
ATOM 3094 C C . GLY B 1 179 ? -2.518 4.246 9.75 1 98.38 179 GLY B C 1
ATOM 3095 O O . GLY B 1 179 ? -3.721 4.512 9.82 1 98.38 179 GLY B O 1
ATOM 3096 N N . ILE B 1 180 ? -2.084 3.068 9.383 1 98.44 180 ILE B N 1
ATOM 3097 C CA . ILE B 1 180 ? -2.998 1.962 9.117 1 98.44 180 ILE B CA 1
ATOM 3098 C C . ILE B 1 180 ? -3.777 1.619 10.383 1 98.44 180 ILE B C 1
ATOM 3100 O O . ILE B 1 180 ? -5 1.465 10.344 1 98.44 180 ILE B O 1
ATOM 3104 N N . ASP B 1 181 ? -3.072 1.562 11.508 1 98.38 181 ASP B N 1
ATOM 3105 C CA . ASP B 1 181 ? -3.715 1.28 12.789 1 98.38 181 ASP B CA 1
ATOM 3106 C C . ASP B 1 181 ? -4.711 2.377 13.156 1 98.38 181 ASP B C 1
ATOM 3108 O O . ASP B 1 181 ? -5.758 2.102 13.742 1 98.38 181 ASP B O 1
ATOM 3112 N N . MET B 1 182 ? -4.367 3.584 12.844 1 98.69 182 MET B N 1
ATOM 3113 C CA . MET B 1 182 ? -5.277 4.703 13.07 1 98.69 182 MET B CA 1
ATOM 3114 C C . MET B 1 182 ? -6.605 4.484 12.359 1 98.69 182 MET B C 1
ATOM 3116 O O . MET B 1 182 ? -7.672 4.66 12.953 1 98.69 182 MET B O 1
ATOM 3120 N N . PHE B 1 183 ? -6.57 4.109 11.109 1 98.62 183 PHE B N 1
ATOM 3121 C CA . PHE B 1 183 ? -7.785 3.883 10.336 1 98.62 183 PHE B CA 1
ATOM 3122 C C . PHE B 1 183 ? -8.562 2.693 10.883 1 98.62 183 PHE B C 1
ATOM 3124 O O . PHE B 1 183 ? -9.797 2.691 10.875 1 98.62 183 PHE B O 1
ATOM 3131 N N . GLU B 1 184 ? -7.797 1.659 11.32 1 98.06 184 GLU B N 1
ATOM 3132 C CA . GLU B 1 184 ? -8.477 0.544 11.969 1 98.06 184 GLU B CA 1
ATOM 3133 C C . GLU B 1 184 ? -9.266 1.017 13.188 1 98.06 184 GLU B C 1
ATOM 3135 O O . GLU B 1 184 ? -10.398 0.587 13.406 1 98.06 184 GLU B O 1
ATOM 3140 N N . HIS B 1 185 ? -8.68 1.84 13.945 1 97.81 185 HIS B N 1
ATOM 3141 C CA . HIS B 1 185 ? -9.359 2.422 15.094 1 97.81 185 HIS B CA 1
ATOM 3142 C C . HIS B 1 185 ? -10.57 3.238 14.664 1 97.81 185 HIS B C 1
ATOM 3144 O O . HIS B 1 185 ? -11.641 3.137 15.266 1 97.81 185 HIS B O 1
ATOM 3150 N N . TRP B 1 186 ? -10.453 3.996 13.664 1 98.25 186 TRP B N 1
ATOM 3151 C CA . TRP B 1 186 ? -11.555 4.809 13.164 1 98.25 186 TRP B CA 1
ATOM 3152 C C . TRP B 1 186 ? -12.719 3.932 12.703 1 98.25 186 TRP B C 1
ATOM 3154 O O . TRP B 1 186 ? -13.875 4.328 12.797 1 98.25 186 TRP B O 1
ATOM 3164 N N . LEU B 1 187 ? -12.43 2.75 12.219 1 97.69 187 LEU B N 1
ATOM 3165 C CA . LEU B 1 187 ? -13.414 1.82 11.68 1 97.69 187 LEU B CA 1
ATOM 3166 C C . LEU B 1 187 ? -14.188 1.14 12.805 1 97.69 187 LEU B C 1
ATOM 3168 O O . LEU B 1 187 ? -15.188 0.462 12.555 1 97.69 187 LEU B O 1
ATOM 3172 N N . GLU B 1 188 ? -13.68 1.289 14.031 1 95.5 188 GLU B N 1
ATOM 3173 C CA . GLU B 1 188 ? -14.391 0.678 15.148 1 95.5 188 GLU B CA 1
ATOM 3174 C C . GLU B 1 188 ? -15.844 1.145 15.195 1 95.5 188 GLU B C 1
ATOM 3176 O O . GLU B 1 188 ? -16.125 2.346 15.141 1 95.5 188 GLU B O 1
ATOM 3181 N N . GLY B 1 189 ? -16.766 0.126 15.203 1 95.5 189 GLY B N 1
ATOM 3182 C CA . GLY B 1 189 ? -18.188 0.43 15.297 1 95.5 189 GLY B CA 1
ATOM 3183 C C . GLY B 1 189 ? -18.828 0.702 13.945 1 95.5 189 GLY B C 1
ATOM 3184 O O . GLY B 1 189 ? -20.031 0.94 13.859 1 95.5 189 GLY B O 1
ATOM 3185 N N . ARG B 1 190 ? -18.062 0.602 12.883 1 96.06 190 ARG B N 1
ATOM 3186 C CA . ARG B 1 190 ? -18.578 0.928 11.555 1 96.06 190 ARG B CA 1
ATOM 3187 C C . ARG B 1 190 ? -18.734 -0.328 10.711 1 96.06 190 ARG B C 1
ATOM 3189 O O . ARG B 1 190 ? -19.172 -0.252 9.555 1 96.06 190 ARG B O 1
ATOM 3196 N N . ARG B 1 191 ? -18.344 -1.469 11.227 1 96.25 191 ARG B N 1
ATOM 3197 C CA . ARG B 1 191 ? -18.469 -2.805 10.648 1 96.25 191 ARG B CA 1
ATOM 3198 C C . ARG B 1 191 ? -18.891 -3.816 11.719 1 96.25 191 ARG B C 1
ATOM 3200 O O . ARG B 1 191 ? -18.625 -3.615 12.906 1 96.25 191 ARG B O 1
ATOM 3207 N N . SER B 1 192 ? -19.469 -4.906 11.281 1 97.38 192 SER B N 1
ATOM 3208 C CA . SER B 1 192 ? -19.781 -5.977 12.227 1 97.38 192 SER B CA 1
ATOM 3209 C C . SER B 1 192 ? -18.516 -6.73 12.633 1 97.38 192 SER B C 1
ATOM 3211 O O . SER B 1 192 ? -17.484 -6.648 11.961 1 97.38 192 SER B O 1
ATOM 3213 N N . ASP B 1 193 ? -18.688 -7.504 13.727 1 96.44 193 ASP B N 1
ATOM 3214 C CA . ASP B 1 193 ? -17.578 -8.328 14.195 1 96.44 193 ASP B CA 1
ATOM 3215 C C . ASP B 1 193 ? -17.156 -9.344 13.141 1 96.44 193 ASP B C 1
ATOM 3217 O O . ASP B 1 193 ? -15.969 -9.633 12.992 1 96.44 193 ASP B O 1
ATOM 3221 N N . ALA B 1 194 ? -18.156 -9.852 12.477 1 96.5 194 ALA B N 1
ATOM 3222 C CA . ALA B 1 194 ? -17.859 -10.828 11.438 1 96.5 194 ALA B CA 1
ATOM 3223 C C . ALA B 1 194 ? -17.047 -10.203 10.305 1 96.5 194 ALA B C 1
ATOM 3225 O O . ALA B 1 194 ? -16.078 -10.805 9.82 1 96.5 194 ALA B O 1
ATOM 3226 N N . VAL B 1 195 ? -17.359 -8.953 9.898 1 96.94 195 VAL B N 1
ATOM 3227 C CA . VAL B 1 195 ? -16.656 -8.242 8.836 1 96.94 195 VAL B CA 1
ATOM 3228 C C . VAL B 1 195 ? -15.242 -7.891 9.297 1 96.94 195 VAL B C 1
ATOM 3230 O O . VAL B 1 195 ? -14.289 -8.008 8.531 1 96.94 195 VAL B O 1
ATOM 3233 N N . VAL B 1 196 ? -15.148 -7.492 10.555 1 97 196 VAL B N 1
ATOM 3234 C CA . VAL B 1 196 ? -13.836 -7.18 11.125 1 97 196 VAL B CA 1
ATOM 3235 C C . VAL B 1 196 ? -12.938 -8.414 11.055 1 97 196 VAL B C 1
ATOM 3237 O O . VAL B 1 196 ? -11.805 -8.328 10.578 1 97 196 VAL B O 1
ATOM 3240 N N . ALA B 1 197 ? -13.453 -9.516 11.453 1 95.88 197 ALA B N 1
ATOM 3241 C CA . ALA B 1 197 ? -12.68 -10.758 11.469 1 95.88 197 ALA B CA 1
ATOM 3242 C C . ALA B 1 197 ? -12.258 -11.156 10.055 1 95.88 197 ALA B C 1
ATOM 3244 O O . ALA B 1 197 ? -11.102 -11.492 9.82 1 95.88 197 ALA B O 1
ATOM 3245 N N . LEU B 1 198 ? -13.164 -11.086 9.172 1 94.75 198 LEU B N 1
ATOM 3246 C CA . LEU B 1 198 ? -12.898 -11.453 7.781 1 94.75 198 LEU B CA 1
ATOM 3247 C C . LEU B 1 198 ? -11.844 -10.539 7.168 1 94.75 198 LEU B C 1
ATOM 3249 O O . LEU B 1 198 ? -10.93 -11.008 6.488 1 94.75 198 LEU B O 1
ATOM 3253 N N . SER B 1 199 ? -11.977 -9.227 7.387 1 96 199 SER B N 1
ATOM 3254 C CA . SER B 1 199 ? -11.055 -8.25 6.824 1 96 199 SER B CA 1
ATOM 3255 C C . SER B 1 199 ? -9.641 -8.445 7.355 1 96 199 SER B C 1
ATOM 3257 O O . SER B 1 199 ? -8.68 -8.461 6.586 1 96 199 SER B O 1
ATOM 3259 N N . ARG B 1 200 ? -9.547 -8.633 8.688 1 96.56 200 ARG B N 1
ATOM 3260 C CA . ARG B 1 200 ? -8.234 -8.812 9.312 1 96.56 200 ARG B CA 1
ATOM 3261 C C . ARG B 1 200 ? -7.586 -10.109 8.852 1 96.56 200 ARG B C 1
ATOM 3263 O O . ARG B 1 200 ? -6.398 -10.133 8.516 1 96.56 200 ARG B O 1
ATOM 3270 N N . ALA B 1 201 ? -8.367 -11.164 8.766 1 95.25 201 ALA B N 1
ATOM 3271 C CA . ALA B 1 201 ? -7.848 -12.453 8.32 1 95.25 201 ALA B CA 1
ATOM 3272 C C . ALA B 1 201 ? -7.414 -12.398 6.859 1 95.25 201 ALA B C 1
ATOM 3274 O O . ALA B 1 201 ? -6.336 -12.883 6.504 1 95.25 201 ALA B O 1
ATOM 3275 N N . GLY B 1 202 ? -8.211 -11.742 6.027 1 96.25 202 GLY B N 1
ATOM 3276 C CA . GLY B 1 202 ? -7.941 -11.648 4.602 1 96.25 202 GLY B CA 1
ATOM 3277 C C . GLY B 1 202 ? -6.652 -10.914 4.289 1 96.25 202 GLY B C 1
ATOM 3278 O O . GLY B 1 202 ? -6.035 -11.148 3.248 1 96.25 202 GLY B O 1
ATOM 3279 N N . LEU B 1 203 ? -6.188 -10.109 5.211 1 97.69 203 LEU B N 1
ATOM 3280 C CA . LEU B 1 203 ? -4.973 -9.328 5.016 1 97.69 203 LEU B CA 1
ATOM 3281 C C . LEU B 1 203 ? -3.826 -9.883 5.852 1 97.69 203 LEU B C 1
ATOM 3283 O O . LEU B 1 203 ? -2.689 -9.414 5.75 1 97.69 203 LEU B O 1
ATOM 3287 N N . ALA B 1 204 ? -4.102 -10.852 6.75 1 96.56 204 ALA B N 1
ATOM 3288 C CA . ALA B 1 204 ? -3.188 -11.25 7.812 1 96.56 204 ALA B CA 1
ATOM 3289 C C . ALA B 1 204 ? -2.754 -10.047 8.648 1 96.56 204 ALA B C 1
ATOM 3291 O O . ALA B 1 204 ? -1.57 -9.898 8.961 1 96.56 204 ALA B O 1
ATOM 3292 N N . TYR B 1 205 ? -3.695 -9.211 8.859 1 96.56 205 TYR B N 1
ATOM 3293 C CA . TYR B 1 205 ? -3.459 -7.965 9.578 1 96.56 205 TYR B CA 1
ATOM 3294 C C . TYR B 1 205 ? -3.688 -8.141 11.078 1 96.56 205 TYR B C 1
ATOM 3296 O O . TYR B 1 205 ? -4.746 -8.625 11.492 1 96.56 205 TYR B O 1
ATOM 3304 N N . GLN B 1 206 ? -2.703 -7.816 11.906 1 94.62 206 GLN B N 1
ATOM 3305 C CA . GLN B 1 206 ? -2.795 -7.789 13.367 1 94.62 206 GLN B CA 1
ATOM 3306 C C . GLN B 1 206 ? -2.723 -6.363 13.891 1 94.62 206 GLN B C 1
ATOM 3308 O O . GLN B 1 206 ? -1.633 -5.812 14.07 1 94.62 206 GLN B O 1
ATOM 3313 N N . PRO B 1 207 ? -3.861 -5.836 14.156 1 94.88 207 PRO B N 1
ATOM 3314 C CA . PRO B 1 207 ? -3.896 -4.43 14.57 1 94.88 207 PRO B CA 1
ATOM 3315 C C . PRO B 1 207 ? -3.148 -4.18 15.875 1 94.88 207 PRO B C 1
ATOM 3317 O O . PRO B 1 207 ? -2.979 -5.098 16.672 1 94.88 207 PRO B O 1
ATOM 3320 N N . ARG B 1 208 ? -2.723 -2.887 16 1 95.19 208 ARG B N 1
ATOM 3321 C CA . ARG B 1 208 ? -2.129 -2.406 17.234 1 95.19 208 ARG B CA 1
ATOM 3322 C C . ARG B 1 208 ? -2.928 -1.241 17.812 1 95.19 208 ARG B C 1
ATOM 3324 O O . ARG B 1 208 ? -3.494 -0.442 17.062 1 95.19 208 ARG B O 1
ATOM 3331 N N . ASP B 1 209 ? -2.953 -1.195 19.172 1 94.12 209 ASP B N 1
ATOM 3332 C CA . ASP B 1 209 ? -3.643 -0.081 19.812 1 94.12 209 ASP B CA 1
ATOM 3333 C C . ASP B 1 209 ? -2.746 1.153 19.891 1 94.12 209 ASP B C 1
ATOM 3335 O O . ASP B 1 209 ? -1.665 1.176 19.297 1 94.12 209 ASP B O 1
ATOM 3339 N N . ILE B 1 210 ? -3.209 2.146 20.531 1 92.56 210 ILE B N 1
ATOM 3340 C CA . ILE B 1 210 ? -2.568 3.457 20.562 1 92.56 210 ILE B CA 1
ATOM 3341 C C . ILE B 1 210 ? -1.196 3.35 21.219 1 92.56 210 ILE B C 1
ATOM 3343 O O . ILE B 1 210 ? -0.316 4.18 20.969 1 92.56 210 ILE B O 1
ATOM 3347 N N . ASN B 1 211 ? -0.979 2.305 22.031 1 90.06 211 ASN B N 1
ATOM 3348 C CA . ASN B 1 211 ? 0.288 2.1 22.719 1 90.06 211 ASN B CA 1
ATOM 3349 C C . ASN B 1 211 ? 1.187 1.12 21.969 1 90.06 211 ASN B C 1
ATOM 3351 O O . ASN B 1 211 ? 2.279 0.792 22.438 1 90.06 211 ASN B O 1
ATOM 3355 N N . GLY B 1 212 ? 0.705 0.601 20.859 1 89.12 212 GLY B N 1
ATOM 3356 C CA . GLY B 1 212 ? 1.509 -0.284 20.031 1 89.12 212 GLY B CA 1
ATOM 3357 C C . GLY B 1 212 ? 1.345 -1.749 20.391 1 89.12 212 GLY B C 1
ATOM 3358 O O . GLY B 1 212 ? 2.041 -2.607 19.844 1 89.12 212 GLY B O 1
ATOM 3359 N N . LYS B 1 213 ? 0.434 -2.002 21.328 1 90.88 213 LYS B N 1
ATOM 3360 C CA . LYS B 1 213 ? 0.166 -3.389 21.688 1 90.88 213 LYS B CA 1
ATOM 3361 C C . LYS B 1 213 ? -0.783 -4.051 20.703 1 90.88 213 LYS B C 1
ATOM 3363 O O . LYS B 1 213 ? -1.755 -3.434 20.25 1 90.88 213 LYS B O 1
ATOM 3368 N N . GLU B 1 214 ? -0.453 -5.305 20.297 1 91 214 GLU B N 1
ATOM 3369 C CA . GLU B 1 214 ? -1.33 -6.043 19.406 1 91 214 GLU B CA 1
ATOM 3370 C C . GLU B 1 214 ? -2.705 -6.262 20.016 1 91 214 GLU B C 1
ATOM 3372 O O . GLU B 1 214 ? -2.816 -6.52 21.219 1 91 214 GLU B O 1
ATOM 3377 N N . ILE B 1 215 ? -3.732 -6.145 19.188 1 86.38 215 ILE B N 1
ATOM 3378 C CA . ILE B 1 215 ? -5.105 -6.371 19.625 1 86.38 215 ILE B CA 1
ATOM 3379 C C . ILE B 1 215 ? -5.66 -7.625 18.953 1 86.38 215 ILE B C 1
ATOM 3381 O O . ILE B 1 215 ? -5.32 -7.926 17.797 1 86.38 215 ILE B O 1
#

Nearest PDB structures (foldseek):
  7lav-assembly1_A  TM=8.751E-01  e=9.363E-17  Pseudomonas protegens Pf-5
  7l9q-assembly1_B  TM=8.806E-01  e=1.762E-16  Pseudomonas protegens Pf-5
  7la0-assembly1_B  TM=8.799E-01  e=2.922E-16  Pseudomonas protegens Pf-5
  3noq-assembly1_A  TM=8.587E-01  e=8.038E-16  Pseudomonas fluorescens
  3nov-assembly1_A-2  TM=8.541E-01  e=5.359E-15  Pseudomonas fluorescens

Radius of gyration: 20.6 Å; Cα contacts (8 Å, |Δi|>4): 963; chains: 2; bounding box: 55×58×48 Å

Sequence (430 aa):
MAPFQLGIVLYDFQLLDVAGPVDLLISGSKTMLNHMNRDGFAADDLVDQGIDINFHYIAPTMDTVSLMSGFKIQPTTTFAECPKLDGILLGGPGPDFWNNIPDSYREFLHRKVDEVDYFFTTCTGGIVAAKAGLLRGKRATTNWEFLDYVKEECPETTWETARWVIDGKFWTGGPAFAGIDMFEHWLEGRRSDAVVALSRAGLAYQPRDINGKEIMAPFQLGIVLYDFQLLDVAGPVDLLISGSKTMLNHMNRDGFAADDLVDQGIDINFHYIAPTMDTVSLMSGFKIQPTTTFAECPKLDGILLGGPGPDFWNNIPDSYREFLHRKVDEVDYFFTTCTGGIVAAKAGLLRGKRATTNWEFLDYVKEECPETTWETARWVIDGKFWTGGPAFAGIDMFEHWLEGRRSDAVVALSRAGLAYQPRDINGKEI

Secondary structure (DSSP, 8-state):
-PPEEEEEE-SSB-THHHHHHHHHHHHTBHHHHHHHHHTTSS-HHHHTTSB-EEEEEEESSSS-EE-TTS-EE--SEETTTPPP-SEEEE--B-HHHHTS--HHHHHHHHHHHTT-SEEEE-TTHHHHHHHTTTTTT-EE---GGGHHHHHHH-TTSEE--SSEEEETTEEEE-SHHHHHHHHHHHTTTSS-HHHHHHHHHHHT---B-TTS-B-/-PPEEEEEE-SSB-THHHHHHHHHHHHTBHHHHHHHHHTTSS-HHHHTTSB-EEEEEEESSSSPEEPTTS-EEE-SEETTT----SEEEE--B-HHHHTS--HHHHHHHHHHHTT-SEEEE-TTHHHHHHHTTTTTT-EE---GGGHHHHHHH-TTSEE--SSEEEETTEEEESSHHHHHHHHHHHTTTSS-HHHHHHHHHHHT---B-TTS-B-

Organism: Aspergillus parasiticus (NCBI:txid5067)

pLDDT: mean 97.14, std 2.67, range [76.0, 98.94]